Protein AF-A0A2V1E3I1-F1 (afdb_monomer)

Foldseek 3Di:
DLLVVLLVLLLCCVPPDPVCLVPVPVVNLVSLLLQLLLQLLVVQCVVCVPCSCVLQPLSVLSYFAQQQPFDDDPPRDGPRDPDPDDTHRHDDDPVSSVSRVVSLVVDPVSVVSSVVSSVVSVVSSVVSVVVVVVVVVVVVVVVVVVLVVVLVVLVVVLVVLVVVLVVVLVVLVVQLVVLVVLLVVLVVVVVVLVVVLVVVVVVLVVVVVVVVVVLVVQVVVCVVVVPPVSVVVSVVVVVVVVVVSVVVVVVSVVVSVVVVVVSVVSNVVSVVSSVVSVVVSVVSVVVSVVVSVVSVVVSVVSVVVVVVVVVVVVVVVVSVVVVVVVVVVVVVVVVVVVVVVVVVVVVVVVVVVVVVVVVVVVVVVVVVVVVVVVVVVVVVVVVVVVVVPD

Sequence (390 aa):
LAAMKLMTECKLLDDPSGFAATHPEVHLDDIKLEYAVKLAVCEIAGAQPEQPHYALHNCEVFLPSTQACNRRSWWGHTQQSTSNEVPCYPEASEKNLSLCFKTLRSSPQYWTSYSNAKFRAANMCQLSRHAIEREKTIQLHKNLTLVTFRLHSSLQGVETQMRAIQTELKQSAEGFRKSSEEMRSVQMEVGSVRDSIIADITAHNQRFNSHMDAAMTKAVAAVRAGHGDTLAALSDELKRFYDTLQNDGSALAVSMNNQLQEYHEKALLSIQAQHGTMIESYNIMSTNLADANDKIHGLAGIVDGLDEKTRQSLAKLDHLDHRLDGIGTKFKSVEQAFAVLDLVLGFVKICIAIALVLTALFFLIGTSNYLYKITFLLFISVSLSIWCYG

Organism: NCBI:txid97972

Structure (mmCIF, N/CA/C/O backbone):
data_AF-A0A2V1E3I1-F1
#
_entry.id   AF-A0A2V1E3I1-F1
#
loop_
_atom_site.group_PDB
_atom_site.id
_atom_site.type_symbol
_atom_site.label_atom_id
_atom_site.label_alt_id
_atom_site.label_comp_id
_atom_site.label_asym_id
_atom_site.label_entity_id
_atom_site.label_seq_id
_atom_site.pdbx_PDB_ins_code
_atom_site.Cartn_x
_atom_site.Cartn_y
_atom_site.Cartn_z
_atom_site.occupancy
_atom_site.B_iso_or_equiv
_atom_site.auth_seq_id
_atom_site.auth_comp_id
_atom_site.auth_asym_id
_atom_site.auth_atom_id
_atom_site.pdbx_PDB_model_num
ATOM 1 N N . LEU A 1 1 ? -24.825 -18.152 48.666 1.00 71.50 1 LEU A N 1
ATOM 2 C CA . LEU A 1 1 ? -25.862 -18.417 47.636 1.00 71.50 1 LEU A CA 1
ATOM 3 C C . LEU A 1 1 ? -26.353 -17.140 46.970 1.00 71.50 1 LEU A C 1
ATOM 5 O O . LEU A 1 1 ? -26.008 -16.933 45.815 1.00 71.50 1 LEU A O 1
ATOM 9 N N . ALA A 1 2 ? -27.063 -16.259 47.686 1.00 77.38 2 ALA A N 1
ATOM 10 C CA . ALA A 1 2 ? -27.579 -15.007 47.119 1.00 77.38 2 ALA A CA 1
ATOM 11 C C . ALA A 1 2 ? -26.482 -14.145 46.460 1.00 77.38 2 ALA A C 1
ATOM 13 O O . ALA A 1 2 ? -26.680 -13.659 45.355 1.00 77.38 2 ALA A O 1
ATOM 14 N N . ALA A 1 3 ? -25.297 -14.042 47.075 1.00 80.50 3 ALA A N 1
ATOM 15 C CA . ALA A 1 3 ? -24.184 -13.260 46.523 1.00 80.50 3 ALA A CA 1
ATOM 16 C C . ALA A 1 3 ? -23.636 -13.830 45.206 1.00 80.50 3 ALA A C 1
ATOM 18 O O . ALA A 1 3 ? -23.319 -13.072 44.300 1.00 80.50 3 ALA A O 1
ATOM 19 N N . MET A 1 4 ? -23.575 -15.159 45.061 1.00 77.75 4 MET A N 1
ATOM 20 C CA . MET A 1 4 ? -23.139 -15.783 43.805 1.00 77.75 4 MET A CA 1
ATOM 21 C C . MET A 1 4 ? -24.167 -15.576 42.691 1.00 77.75 4 MET A C 1
ATOM 23 O O . MET A 1 4 ? -23.775 -15.227 41.584 1.00 77.75 4 MET A O 1
ATOM 27 N N . LYS A 1 5 ? -25.469 -15.729 42.992 1.00 80.88 5 LYS A N 1
ATOM 28 C CA . LYS A 1 5 ? -26.554 -15.436 42.038 1.00 80.88 5 LYS A CA 1
ATOM 29 C C . LYS A 1 5 ? -26.493 -13.973 41.588 1.00 80.88 5 LYS A C 1
ATOM 31 O O . LYS A 1 5 ? -26.447 -13.720 40.392 1.00 80.88 5 LYS A O 1
ATOM 36 N N . LEU A 1 6 ? -26.372 -13.041 42.539 1.00 82.19 6 LEU A N 1
ATOM 37 C CA . LEU A 1 6 ? -26.236 -11.613 42.258 1.00 82.19 6 LEU A CA 1
ATOM 38 C C . LEU A 1 6 ? -25.030 -11.335 41.354 1.00 82.19 6 LEU A C 1
ATOM 40 O O . LEU A 1 6 ? -25.193 -10.711 40.319 1.00 82.19 6 LEU A O 1
ATOM 44 N N . MET A 1 7 ? -23.832 -11.823 41.692 1.00 80.00 7 MET A N 1
ATOM 45 C CA . MET A 1 7 ? -22.648 -11.597 40.853 1.00 80.00 7 MET A CA 1
ATOM 46 C C . MET A 1 7 ? -22.816 -12.144 39.432 1.00 80.00 7 MET A C 1
ATOM 48 O O . MET A 1 7 ? -22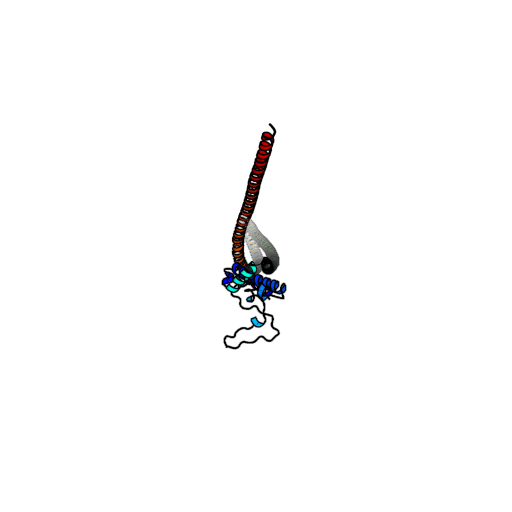.322 -11.524 38.499 1.00 80.00 7 MET A O 1
ATOM 52 N N . THR A 1 8 ? -23.481 -13.286 39.246 1.00 78.50 8 THR A N 1
ATOM 53 C CA . THR A 1 8 ? -23.739 -13.849 37.910 1.00 78.50 8 THR A CA 1
ATOM 54 C C . THR A 1 8 ? -24.777 -13.031 37.142 1.00 78.50 8 THR A C 1
ATOM 56 O O . THR A 1 8 ? -24.585 -12.752 35.964 1.00 78.50 8 THR A O 1
ATOM 59 N N . GLU A 1 9 ? -25.841 -12.575 37.796 1.00 76.25 9 GLU A N 1
ATOM 60 C CA . GLU A 1 9 ? -26.906 -11.803 37.148 1.00 76.25 9 GLU A CA 1
ATOM 61 C C . GLU A 1 9 ? -26.527 -10.327 36.923 1.00 76.25 9 GLU A C 1
ATOM 63 O O . GLU A 1 9 ? -26.911 -9.729 35.923 1.00 76.25 9 GLU A O 1
ATOM 68 N N . CYS A 1 10 ? -25.653 -9.749 37.751 1.00 78.06 10 CYS A N 1
ATOM 69 C CA . CYS A 1 10 ? -25.043 -8.444 37.472 1.00 78.06 10 CYS A CA 1
ATOM 70 C C . CYS A 1 10 ? -24.128 -8.480 36.229 1.00 78.06 10 CYS A C 1
ATOM 72 O O . CYS A 1 10 ? -23.826 -7.425 35.669 1.00 78.06 10 CYS A O 1
ATOM 74 N N . LYS A 1 11 ? -23.673 -9.672 35.802 1.00 71.38 11 LYS A N 1
ATOM 75 C CA . LYS A 1 11 ? -22.889 -9.889 34.570 1.00 71.38 11 LYS A CA 1
ATOM 76 C C . LYS A 1 11 ? -23.761 -10.110 33.328 1.00 71.38 11 LYS A C 1
ATOM 78 O O . LYS A 1 11 ? -23.239 -10.054 32.220 1.00 71.38 11 LYS A O 1
ATOM 83 N N . LEU A 1 12 ? -25.073 -10.322 33.482 1.00 62.62 12 LEU A N 1
ATOM 84 C CA . LEU A 1 12 ? -26.004 -10.736 32.415 1.00 62.62 12 LEU A CA 1
ATOM 85 C C . LEU A 1 12 ? -26.210 -9.683 31.304 1.00 62.62 12 LEU A C 1
ATOM 87 O O . LEU A 1 12 ? -26.957 -9.906 30.359 1.00 62.62 12 LEU A O 1
ATOM 91 N N . LEU A 1 13 ? -25.520 -8.542 31.380 1.00 54.81 13 LEU A N 1
ATOM 92 C CA . LEU A 1 13 ? -25.460 -7.539 30.316 1.00 54.81 13 LEU A CA 1
ATOM 93 C C . LEU A 1 13 ? -24.533 -7.936 29.153 1.00 54.81 13 LEU A C 1
ATOM 95 O O . LEU A 1 13 ? -24.529 -7.222 28.148 1.00 54.81 13 LEU A O 1
ATOM 99 N N . ASP A 1 14 ? -23.773 -9.029 29.291 1.00 51.06 14 ASP A N 1
ATOM 100 C CA . ASP A 1 14 ? -22.932 -9.596 28.228 1.00 51.06 14 ASP A CA 1
ATOM 101 C C . ASP A 1 14 ? -23.695 -10.509 27.256 1.00 51.06 14 ASP A C 1
ATOM 103 O O . ASP A 1 14 ? -23.304 -10.569 26.092 1.00 51.06 14 ASP A O 1
ATOM 107 N N . ASP A 1 15 ? -24.779 -11.162 27.697 1.00 54.31 15 ASP A N 1
ATOM 108 C CA . ASP A 1 15 ? -25.649 -12.002 26.851 1.00 54.31 15 ASP A CA 1
ATOM 109 C C . ASP A 1 15 ? -27.103 -12.020 27.387 1.00 54.31 15 ASP A C 1
ATOM 111 O O . ASP A 1 15 ? -27.527 -12.959 28.071 1.00 54.31 15 ASP A O 1
ATOM 115 N N . PRO A 1 16 ? -27.860 -10.922 27.206 1.00 55.16 16 PRO A N 1
ATOM 116 C CA . PRO A 1 16 ? -29.173 -10.773 27.818 1.00 55.16 16 PRO A CA 1
ATOM 117 C C . PRO A 1 16 ? -30.270 -11.541 27.064 1.00 55.16 16 PRO A C 1
ATOM 119 O O . PRO A 1 16 ? -30.372 -11.487 25.840 1.00 55.16 16 PRO A O 1
ATOM 122 N N . SER A 1 17 ? -31.189 -12.168 27.808 1.00 56.09 17 SER A N 1
ATOM 123 C CA . SER A 1 17 ? -32.483 -12.596 27.259 1.00 56.09 17 SER A CA 1
ATOM 124 C C . SER A 1 17 ? -33.245 -11.388 26.681 1.00 56.09 17 SER A C 1
ATOM 126 O O . SER A 1 17 ? -33.050 -10.258 27.129 1.00 56.09 17 SER A O 1
ATOM 128 N N . GLY A 1 18 ? -34.139 -11.586 25.702 1.00 52.44 18 GLY A N 1
ATOM 129 C CA . GLY A 1 18 ? -34.774 -10.476 24.958 1.00 52.44 18 GLY A CA 1
ATOM 130 C C . GLY A 1 18 ? -35.455 -9.386 25.814 1.00 52.44 18 GLY A C 1
ATOM 131 O O . GLY A 1 18 ? -35.490 -8.220 25.419 1.00 52.44 18 GLY A O 1
ATOM 132 N N . PHE A 1 19 ? -35.933 -9.722 27.020 1.00 51.78 19 PHE A N 1
ATOM 133 C CA . PHE A 1 19 ? -36.469 -8.751 27.986 1.00 51.78 19 PHE A CA 1
ATOM 134 C C . PHE A 1 19 ? -35.366 -7.992 28.751 1.00 51.78 19 PHE A C 1
ATOM 136 O O . PHE A 1 19 ? -35.430 -6.772 28.892 1.00 51.78 19 PHE A O 1
ATOM 143 N N . ALA A 1 20 ? -34.307 -8.683 29.184 1.00 53.56 20 ALA A N 1
ATOM 144 C CA . ALA A 1 20 ? -33.144 -8.062 29.824 1.00 53.56 20 ALA A CA 1
ATOM 145 C C . ALA A 1 20 ? -32.336 -7.179 28.850 1.00 53.56 20 ALA A C 1
ATOM 147 O O . ALA A 1 20 ? -31.649 -6.251 29.277 1.00 53.56 20 ALA A O 1
ATOM 148 N N . ALA A 1 21 ? -32.444 -7.435 27.542 1.00 58.44 21 ALA A N 1
ATOM 149 C CA . ALA A 1 21 ? -31.824 -6.628 26.495 1.00 58.44 21 ALA A CA 1
ATOM 150 C C . ALA A 1 21 ? -32.514 -5.263 26.341 1.00 58.44 21 ALA A C 1
ATOM 152 O O . ALA A 1 21 ? -31.846 -4.254 26.126 1.00 58.44 21 ALA A O 1
ATOM 153 N N . THR A 1 22 ? -33.843 -5.228 26.497 1.00 55.12 22 THR A N 1
ATOM 154 C CA . THR A 1 22 ? -34.668 -4.019 26.335 1.00 55.12 22 THR A CA 1
ATOM 155 C C . THR A 1 22 ? -34.801 -3.202 27.622 1.00 55.12 22 THR A C 1
ATOM 157 O O . THR A 1 22 ? -34.869 -1.978 27.548 1.00 55.12 22 THR A O 1
ATOM 160 N N . HIS A 1 23 ? -34.783 -3.839 28.802 1.00 57.47 23 HIS A N 1
ATOM 161 C CA . HIS A 1 23 ? -34.932 -3.160 30.102 1.00 57.47 23 HIS A CA 1
ATOM 162 C C . HIS A 1 23 ? -33.914 -3.641 31.156 1.00 57.47 23 HIS A C 1
ATOM 164 O O . HIS A 1 23 ? -34.299 -4.126 32.225 1.00 57.47 23 HIS A O 1
ATOM 170 N N . PRO A 1 24 ? -32.601 -3.493 30.896 1.00 64.19 24 PRO A N 1
ATOM 171 C CA . PRO A 1 24 ? -31.549 -4.036 31.756 1.00 64.19 24 PRO A CA 1
ATOM 172 C C . PRO A 1 24 ? -31.583 -3.488 33.189 1.00 64.19 24 PRO A C 1
ATOM 174 O O . PRO A 1 24 ? -31.339 -4.229 34.136 1.00 64.19 24 PRO A O 1
ATOM 177 N N . GLU A 1 25 ? -31.913 -2.206 33.359 1.00 65.75 25 GLU A N 1
ATOM 178 C CA . GLU A 1 25 ? -31.914 -1.533 34.665 1.00 65.75 25 GLU A CA 1
ATOM 179 C C . GLU A 1 25 ? -33.064 -2.007 35.568 1.00 65.75 25 GLU A C 1
ATOM 181 O O . GLU A 1 25 ? -32.849 -2.246 36.752 1.00 65.75 25 GLU A O 1
ATOM 186 N N . VAL A 1 26 ? -34.262 -2.223 35.006 1.00 69.50 26 VAL A N 1
ATOM 187 C CA . VAL A 1 26 ? -35.434 -2.708 35.762 1.00 69.50 26 VAL A CA 1
ATOM 188 C C . VAL A 1 26 ? -35.179 -4.124 36.271 1.00 69.50 26 VAL A C 1
ATOM 190 O O . VAL A 1 26 ? -35.357 -4.405 37.451 1.00 69.50 26 VAL A O 1
ATOM 193 N N . HIS A 1 27 ? -34.651 -4.989 35.402 1.00 75.12 27 HIS A N 1
ATOM 194 C CA . HIS A 1 27 ? -34.292 -6.349 35.783 1.00 75.12 27 HIS A CA 1
ATOM 195 C C . HIS A 1 27 ? -33.194 -6.375 36.860 1.00 75.12 27 HIS A C 1
ATOM 197 O O . HIS A 1 27 ? -33.294 -7.111 37.840 1.00 75.12 27 HIS A O 1
ATOM 203 N N . LEU A 1 28 ? -32.163 -5.533 36.722 1.00 75.88 28 LEU A N 1
ATOM 204 C CA . LEU A 1 28 ? -31.102 -5.399 37.723 1.00 75.88 28 LEU A CA 1
ATOM 205 C C . LEU A 1 28 ? -31.626 -4.887 39.067 1.00 75.88 28 LEU A C 1
ATOM 207 O O . LEU A 1 28 ? -31.118 -5.302 40.108 1.00 75.88 28 LEU A O 1
ATOM 211 N N . ASP A 1 29 ? -32.603 -3.986 39.071 1.00 81.81 29 ASP A N 1
ATOM 212 C CA . ASP A 1 29 ? -33.195 -3.469 40.302 1.00 81.81 29 ASP A CA 1
ATOM 213 C C . ASP A 1 29 ? -34.034 -4.524 41.027 1.00 81.81 29 ASP A C 1
ATOM 215 O O . ASP A 1 29 ? -33.909 -4.636 42.249 1.00 81.81 29 ASP A O 1
ATOM 219 N N . ASP A 1 30 ? -34.771 -5.364 40.298 1.00 82.75 30 ASP A N 1
ATOM 220 C CA . ASP A 1 30 ? -35.495 -6.508 40.866 1.00 82.75 30 ASP A CA 1
ATOM 221 C C . ASP A 1 30 ? -34.535 -7.534 41.482 1.00 82.75 30 ASP A C 1
ATOM 223 O O . ASP A 1 30 ? -34.742 -8.005 42.603 1.00 82.75 30 ASP A O 1
ATOM 227 N N . ILE A 1 31 ? -33.421 -7.822 40.802 1.00 82.88 31 ILE A N 1
ATOM 228 C CA . ILE A 1 31 ? -32.385 -8.736 41.301 1.00 82.88 31 ILE A CA 1
ATOM 229 C C . ILE A 1 31 ? -31.715 -8.174 42.563 1.00 82.88 31 ILE A C 1
ATOM 231 O O . ILE A 1 31 ? -31.535 -8.890 43.555 1.00 82.88 31 ILE A O 1
ATOM 235 N N . LYS A 1 32 ? -31.354 -6.881 42.563 1.00 87.31 32 LYS A N 1
ATOM 236 C CA . LYS A 1 32 ? -30.795 -6.201 43.746 1.00 87.31 32 LYS A CA 1
ATOM 237 C C . LYS A 1 32 ? -31.792 -6.219 44.903 1.00 87.31 32 LYS A C 1
ATOM 239 O O . LYS A 1 32 ? -31.376 -6.395 46.048 1.00 87.31 32 LYS A O 1
ATOM 244 N N . LEU A 1 33 ? -33.080 -6.031 44.615 1.00 87.88 33 LEU A N 1
ATOM 245 C CA . LEU A 1 33 ? -34.165 -6.041 45.592 1.00 87.88 33 LEU A CA 1
ATOM 246 C C . LEU A 1 33 ? -34.332 -7.432 46.217 1.00 87.88 33 LEU A C 1
ATOM 248 O O . LEU A 1 33 ? -34.310 -7.552 47.442 1.00 87.88 33 LEU A O 1
ATOM 252 N N . GLU A 1 34 ? -34.416 -8.483 45.399 1.00 87.31 34 GLU A N 1
ATOM 253 C CA . GLU A 1 34 ? -34.500 -9.877 45.852 1.00 87.31 34 GLU A CA 1
ATOM 254 C C . GLU A 1 34 ? -33.277 -10.263 46.697 1.00 87.31 34 GLU A C 1
ATOM 256 O O . GLU A 1 34 ? -33.416 -10.850 47.774 1.00 87.31 34 GLU A O 1
ATOM 261 N N . TYR A 1 35 ? -32.071 -9.893 46.251 1.00 89.81 35 TYR A N 1
ATOM 262 C CA . TYR A 1 35 ? -30.841 -10.105 47.012 1.00 89.81 35 TYR A CA 1
ATOM 263 C C . TYR A 1 35 ? -30.864 -9.374 48.357 1.00 89.81 35 TYR A C 1
ATOM 265 O O . TYR A 1 35 ? -30.529 -9.968 49.384 1.00 89.81 35 TYR A O 1
ATOM 273 N N . ALA A 1 36 ? -31.258 -8.098 48.359 1.00 92.38 36 ALA A N 1
ATOM 274 C CA . ALA A 1 36 ? -31.286 -7.279 49.562 1.00 92.38 36 ALA A CA 1
ATOM 275 C C . ALA A 1 36 ? -32.253 -7.849 50.602 1.00 92.38 36 ALA A C 1
ATOM 277 O O . ALA A 1 36 ? -31.904 -7.931 51.777 1.00 92.38 36 ALA A O 1
ATOM 278 N N . VAL A 1 37 ? -33.430 -8.307 50.162 1.00 92.06 37 VAL A N 1
ATOM 279 C CA . VAL A 1 37 ? -34.404 -8.989 51.021 1.00 92.06 37 VAL A CA 1
ATOM 280 C C . VAL A 1 37 ? -33.814 -10.283 51.580 1.00 92.06 37 VAL A C 1
ATOM 282 O O . VAL A 1 37 ? -33.804 -10.461 52.793 1.00 92.06 37 VAL A 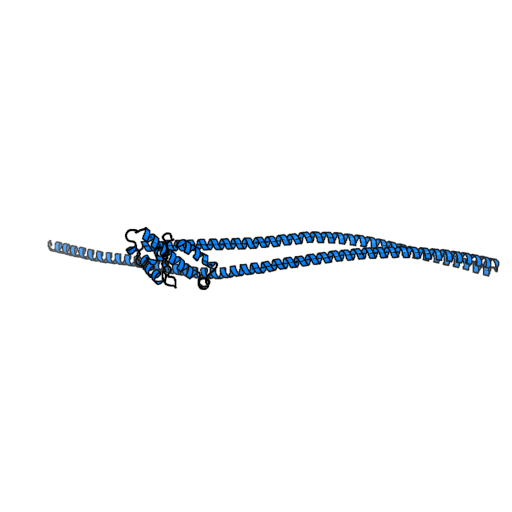O 1
ATOM 285 N N . LYS A 1 38 ? -33.256 -11.158 50.736 1.00 91.31 38 LYS A N 1
ATOM 286 C CA . LYS A 1 38 ? -32.650 -12.428 51.181 1.00 91.31 38 LYS A CA 1
ATOM 287 C C . LYS A 1 38 ? -31.536 -12.222 52.203 1.00 91.31 38 LYS A C 1
ATOM 289 O O . LYS A 1 38 ? -31.472 -12.944 53.192 1.00 91.31 38 LYS A O 1
ATOM 294 N N . LEU A 1 39 ? -30.657 -11.248 51.975 1.00 91.75 39 LEU A N 1
ATOM 295 C CA . LEU A 1 39 ? -29.558 -10.966 52.893 1.00 91.75 39 LEU A CA 1
ATOM 296 C C . LEU A 1 39 ? -30.067 -10.372 54.210 1.00 91.75 39 LEU A C 1
ATOM 298 O O . LEU A 1 39 ? -29.648 -10.832 55.267 1.00 91.75 39 LEU A O 1
ATOM 302 N N . ALA A 1 40 ? -30.997 -9.417 54.155 1.00 92.19 40 ALA A N 1
ATOM 303 C CA . ALA A 1 40 ? -31.548 -8.794 55.354 1.00 92.19 40 ALA A CA 1
ATOM 304 C C . ALA A 1 40 ? -32.306 -9.793 56.230 1.00 92.19 40 ALA A C 1
ATOM 306 O O . ALA A 1 40 ? -32.123 -9.837 57.441 1.00 92.19 40 ALA A O 1
ATOM 307 N N . VAL A 1 41 ? -33.113 -10.654 55.609 1.00 90.69 41 VAL A N 1
ATOM 308 C CA . VAL A 1 41 ? -33.852 -11.715 56.299 1.00 90.69 41 VAL A CA 1
ATOM 309 C C . VAL A 1 41 ? -32.889 -12.699 56.978 1.00 90.69 41 VAL A C 1
ATOM 311 O O . VAL A 1 41 ? -33.113 -13.067 58.129 1.00 90.69 41 VAL A O 1
ATOM 314 N N . CYS A 1 42 ? -31.779 -13.066 56.327 1.00 89.38 42 CYS A N 1
ATOM 315 C CA . CYS A 1 42 ? -30.729 -13.876 56.952 1.00 89.38 42 CYS A CA 1
ATOM 316 C C . CYS A 1 42 ? -30.021 -13.156 58.116 1.00 89.38 42 CYS A C 1
ATOM 318 O O . CYS A 1 42 ? -29.777 -13.777 59.148 1.00 89.38 42 CYS A O 1
ATOM 320 N N . GLU A 1 43 ? -29.684 -11.870 57.969 1.00 89.50 43 GLU A N 1
ATOM 321 C CA . GLU A 1 43 ? -29.052 -11.072 59.032 1.00 89.50 43 GLU A CA 1
ATOM 322 C C . GLU A 1 43 ? -29.969 -10.960 60.263 1.00 89.50 43 GLU A C 1
ATOM 324 O O . GLU A 1 43 ? -29.516 -11.151 61.391 1.00 89.50 43 GLU A O 1
ATOM 329 N N . ILE A 1 44 ? -31.269 -10.731 60.052 1.00 88.81 44 ILE A N 1
ATOM 330 C CA . ILE A 1 44 ? -32.282 -10.658 61.115 1.00 88.81 44 ILE A CA 1
ATOM 331 C C . ILE A 1 44 ? -32.457 -12.018 61.803 1.00 88.81 44 ILE A C 1
ATOM 333 O O . ILE A 1 44 ? -32.449 -12.079 63.032 1.00 88.81 44 ILE A O 1
ATOM 337 N N . ALA A 1 45 ? -32.565 -13.108 61.034 1.00 87.31 45 ALA A N 1
ATOM 338 C CA . ALA A 1 45 ? -32.684 -14.460 61.585 1.00 87.31 45 ALA A CA 1
ATOM 339 C C . ALA A 1 45 ? -31.467 -14.842 62.442 1.00 87.31 45 ALA A C 1
ATOM 341 O O . ALA A 1 45 ? -31.622 -15.444 63.501 1.00 87.31 45 ALA A O 1
ATOM 342 N N . GLY A 1 46 ? -30.259 -14.464 62.008 1.00 85.00 46 GLY A N 1
ATOM 343 C CA . GLY A 1 46 ? -29.029 -14.701 62.766 1.00 85.00 46 GLY A CA 1
ATOM 344 C C . GLY A 1 46 ? -28.915 -13.851 64.035 1.00 85.00 46 GLY A C 1
ATOM 345 O O . GLY A 1 46 ? -28.322 -14.298 65.014 1.00 85.00 46 GLY A O 1
ATOM 346 N N . ALA A 1 47 ? -29.492 -12.646 64.042 1.00 84.62 47 ALA A N 1
ATOM 347 C CA . ALA A 1 47 ? -29.476 -11.748 65.197 1.00 84.62 47 ALA A CA 1
ATOM 348 C C . ALA A 1 47 ? -30.507 -12.116 66.283 1.00 84.62 47 ALA A C 1
ATOM 350 O O . ALA A 1 47 ? -30.342 -11.705 67.431 1.00 84.62 47 ALA A O 1
ATOM 351 N N . GLN A 1 48 ? -31.563 -12.867 65.945 1.00 77.31 48 GLN A N 1
ATOM 352 C CA . GLN A 1 48 ? -32.631 -13.271 66.873 1.00 77.31 48 GLN A CA 1
ATOM 353 C C . GLN A 1 48 ? -32.916 -14.784 66.797 1.00 77.31 48 GLN A C 1
ATOM 355 O O . GLN A 1 48 ? -33.964 -15.197 66.293 1.00 77.31 48 GLN A O 1
ATOM 360 N N . PRO A 1 49 ? -32.010 -15.632 67.319 1.00 64.94 49 PRO A N 1
ATOM 361 C CA . PRO A 1 49 ? -32.115 -17.084 67.180 1.00 64.94 49 PRO A CA 1
ATOM 362 C C . PRO A 1 49 ? -33.289 -17.703 67.957 1.00 64.94 49 PRO A C 1
ATOM 364 O O . PRO A 1 49 ? -33.744 -18.786 67.600 1.00 64.94 49 PRO A O 1
ATOM 367 N N . GLU A 1 50 ? -33.804 -17.033 68.993 1.00 63.16 50 GLU A N 1
ATOM 368 C CA . GLU A 1 50 ? -34.843 -17.594 69.870 1.00 63.16 50 GLU A CA 1
ATOM 369 C C . GLU A 1 50 ? -36.279 -17.430 69.332 1.00 63.16 50 GLU A C 1
ATOM 371 O O . GLU A 1 50 ? -37.157 -18.199 69.719 1.00 63.16 50 GLU A O 1
ATOM 376 N N . GLN A 1 51 ? -36.546 -16.471 68.427 1.00 64.19 51 GLN A N 1
ATOM 377 C CA . GLN A 1 51 ? -37.890 -16.229 67.855 1.00 64.19 51 GLN A CA 1
ATOM 378 C C . GLN A 1 51 ? -37.887 -15.746 66.382 1.00 64.19 51 GLN A C 1
ATOM 380 O O . GLN A 1 51 ? -38.548 -14.756 66.046 1.00 64.19 51 GLN A O 1
ATOM 385 N N . PRO A 1 52 ? -37.211 -16.445 65.450 1.00 61.47 52 PRO A N 1
ATOM 386 C CA . PRO A 1 52 ? -37.111 -16.006 64.054 1.00 61.47 52 PRO A CA 1
ATOM 387 C C . PRO A 1 52 ? -38.475 -15.903 63.347 1.00 61.47 52 PRO A C 1
ATOM 389 O O . PRO A 1 52 ? -38.678 -15.009 62.527 1.00 61.47 52 PRO A O 1
ATOM 392 N N . HIS A 1 53 ? -39.445 -16.752 63.704 1.00 64.81 53 HIS A N 1
ATOM 393 C CA . HIS A 1 53 ? -40.778 -16.775 63.082 1.00 64.81 53 HIS A CA 1
ATOM 394 C C . HIS A 1 53 ? -41.643 -15.546 63.399 1.00 64.81 53 HIS A C 1
ATOM 396 O O . HIS A 1 53 ? -42.459 -15.142 62.572 1.00 64.81 53 HIS A O 1
ATOM 402 N N . TYR A 1 54 ? -41.464 -14.925 64.571 1.00 67.81 54 TYR A N 1
ATOM 403 C CA . TYR A 1 54 ? -42.222 -13.723 64.933 1.00 67.81 54 TYR A CA 1
ATOM 404 C C . TYR A 1 54 ? -41.628 -12.474 64.267 1.00 67.81 54 TYR A C 1
ATOM 406 O O . TYR A 1 54 ? -42.358 -11.623 63.760 1.00 67.81 54 TYR A O 1
ATOM 414 N N . ALA A 1 55 ? -40.295 -12.399 64.199 1.00 70.38 55 ALA A N 1
ATOM 415 C CA . ALA A 1 55 ? -39.574 -11.292 63.576 1.00 70.38 55 ALA A CA 1
ATOM 416 C C . ALA A 1 55 ? -39.700 -11.262 62.041 1.00 70.38 55 ALA A C 1
ATOM 418 O O . ALA A 1 55 ? -39.710 -10.184 61.447 1.00 70.38 55 ALA A O 1
ATOM 419 N N . LEU A 1 56 ? -39.816 -12.431 61.398 1.00 81.06 56 LEU A N 1
ATOM 420 C CA . LEU A 1 56 ? -39.791 -12.596 59.937 1.00 81.06 56 LEU A CA 1
ATOM 421 C C . LEU A 1 56 ? -41.120 -13.083 59.351 1.00 81.06 56 LEU A C 1
ATOM 423 O O . LEU A 1 56 ? -41.146 -13.712 58.289 1.00 81.06 56 LEU A O 1
ATOM 427 N N . HIS A 1 57 ? -42.239 -12.762 60.001 1.00 80.56 57 HIS A N 1
ATOM 428 C CA . HIS A 1 57 ? -43.560 -13.083 59.472 1.00 80.56 57 HIS A CA 1
ATOM 429 C C . HIS A 1 57 ? -43.726 -12.513 58.046 1.00 80.56 57 HIS A C 1
ATOM 431 O O . HIS A 1 57 ? -43.506 -11.322 57.809 1.00 80.56 57 HIS A O 1
ATOM 437 N N . ASN A 1 58 ? -44.105 -13.369 57.090 1.00 86.38 58 ASN A N 1
ATOM 438 C CA . ASN A 1 58 ? -44.164 -13.118 55.635 1.00 86.38 58 ASN A CA 1
ATOM 439 C C . ASN A 1 58 ? -42.826 -13.079 54.865 1.00 86.38 58 ASN A C 1
ATOM 441 O O . ASN A 1 58 ? -42.842 -12.860 53.655 1.00 86.38 58 ASN A O 1
ATOM 445 N N . CYS A 1 59 ? -41.684 -13.322 55.514 1.00 88.12 59 CYS A N 1
ATOM 446 C CA . CYS A 1 59 ? -40.357 -13.343 54.883 1.00 88.12 59 CYS A CA 1
ATOM 447 C C . CYS A 1 59 ? -39.718 -14.740 54.798 1.00 88.12 59 CYS A C 1
ATOM 449 O O . CYS A 1 59 ? -38.626 -14.878 54.253 1.00 88.12 59 CYS A O 1
ATOM 451 N N . GLU A 1 60 ? -40.387 -15.780 55.298 1.00 86.38 60 GLU A N 1
ATOM 452 C CA . GLU A 1 60 ? -39.833 -17.139 55.432 1.00 86.38 60 GLU A CA 1
ATOM 453 C C . GLU A 1 60 ? -39.385 -17.749 54.094 1.00 86.38 60 GLU A C 1
ATOM 455 O O . GLU A 1 60 ? -38.387 -18.462 54.035 1.00 86.38 60 GLU A O 1
ATOM 460 N N . VAL A 1 61 ? -40.059 -17.397 52.993 1.00 86.88 61 VAL A N 1
ATOM 461 C CA . VAL A 1 61 ? -39.703 -17.839 51.632 1.00 86.88 61 VAL A CA 1
ATOM 462 C C . VAL A 1 61 ? -38.322 -17.339 51.177 1.00 86.88 61 VAL A C 1
ATOM 464 O O . VAL A 1 61 ? -37.746 -17.864 50.229 1.00 86.88 61 VAL A O 1
ATOM 467 N N . PHE A 1 62 ? -37.780 -16.313 51.839 1.00 88.88 62 PHE A N 1
ATOM 468 C CA . PHE A 1 62 ? -36.467 -15.740 51.548 1.00 88.88 62 PHE A CA 1
ATOM 469 C C . PHE A 1 62 ? -35.361 -16.293 52.449 1.00 88.88 62 PHE A C 1
ATOM 471 O O . PHE A 1 62 ? -34.227 -15.827 52.349 1.00 88.88 62 PHE A O 1
ATOM 478 N N . LEU A 1 63 ? -35.656 -17.291 53.287 1.00 88.12 63 LEU A N 1
ATOM 479 C CA . LEU A 1 63 ? -34.649 -18.048 54.022 1.00 88.12 63 LEU A CA 1
ATOM 480 C C . LEU A 1 63 ? -34.227 -19.295 53.230 1.00 88.12 63 LEU A C 1
ATOM 482 O O . LEU A 1 63 ? -35.068 -19.973 52.636 1.00 88.12 63 LEU A O 1
ATOM 486 N N . PRO A 1 64 ? -32.924 -19.616 53.200 1.00 86.62 64 PRO A N 1
ATOM 487 C CA . PRO A 1 64 ? -32.449 -20.835 52.565 1.00 86.62 64 PRO A CA 1
ATOM 488 C C . PRO A 1 64 ? -32.857 -22.063 53.397 1.00 86.62 64 PRO A C 1
ATOM 490 O O . PRO A 1 64 ? -32.692 -22.076 54.615 1.00 86.62 64 PRO A O 1
ATOM 493 N N . SER A 1 65 ? -33.361 -23.109 52.740 1.00 83.19 65 SER A N 1
ATOM 494 C CA . SER A 1 65 ? -33.778 -24.365 53.377 1.00 83.19 65 SER A CA 1
ATOM 495 C C . SER A 1 65 ? -33.394 -25.569 52.516 1.00 83.19 65 SER A C 1
ATOM 497 O O . SER A 1 65 ? -33.445 -25.516 51.287 1.00 83.19 65 SER A O 1
ATOM 499 N N . THR A 1 66 ? -33.027 -26.682 53.149 1.00 79.62 66 THR A N 1
ATOM 500 C CA . THR A 1 66 ? -32.733 -27.949 52.455 1.00 79.62 66 THR A CA 1
ATOM 501 C C . THR A 1 66 ? -33.993 -28.582 51.861 1.00 79.62 66 THR A C 1
ATOM 503 O O . THR A 1 66 ? -33.936 -29.222 50.817 1.00 79.62 66 THR A O 1
ATOM 506 N N . GLN A 1 67 ? -35.164 -28.338 52.460 1.00 74.00 67 GLN A N 1
ATOM 507 C CA . GLN A 1 67 ? -36.451 -28.833 51.953 1.00 74.00 67 GLN A CA 1
ATOM 508 C C . GLN A 1 67 ? -36.900 -28.112 50.67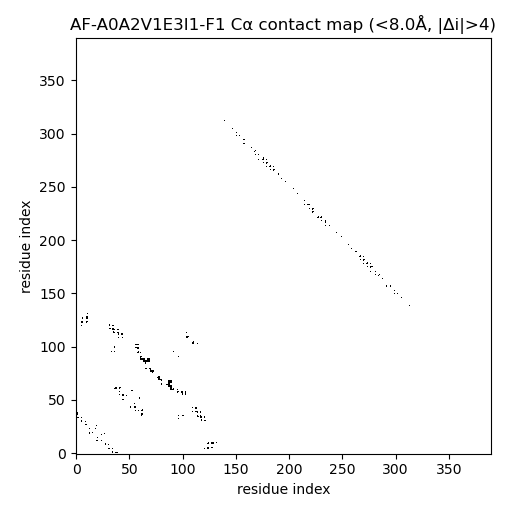4 1.00 74.00 67 GLN A C 1
ATOM 510 O O . GLN A 1 67 ? -37.697 -28.648 49.903 1.00 74.00 67 GLN A O 1
ATOM 515 N N . ALA A 1 68 ? -36.369 -26.911 50.431 1.00 75.00 68 ALA A N 1
ATOM 516 C CA . ALA A 1 68 ? -36.686 -26.095 49.266 1.00 75.00 68 ALA A CA 1
ATOM 517 C C . ALA A 1 68 ? -36.021 -26.589 47.970 1.00 75.00 68 ALA A C 1
ATOM 519 O O . ALA A 1 68 ? -36.362 -26.107 46.894 1.00 75.00 68 ALA A O 1
ATOM 520 N N . CYS A 1 69 ? -35.087 -27.542 48.051 1.00 72.81 69 CYS A N 1
ATOM 521 C CA . CYS A 1 69 ? -34.407 -28.102 46.881 1.00 72.81 69 CYS A CA 1
ATOM 522 C C . CYS A 1 69 ? -35.244 -29.158 46.125 1.00 72.81 69 CYS A C 1
ATOM 524 O O . CYS A 1 69 ? -34.855 -29.586 45.039 1.00 72.81 69 CYS A O 1
ATOM 526 N N . ASN A 1 70 ? -36.406 -29.573 46.650 1.00 66.44 70 ASN A N 1
ATOM 527 C CA . ASN A 1 70 ? -37.243 -30.602 46.023 1.00 66.44 70 ASN A CA 1
ATOM 528 C C . ASN A 1 70 ? -37.955 -30.074 44.762 1.00 66.44 70 ASN A C 1
ATOM 530 O O . ASN A 1 70 ? -39.010 -29.442 44.841 1.00 66.44 70 ASN A O 1
ATOM 534 N N . ARG A 1 71 ? -37.426 -30.392 43.574 1.00 56.22 71 ARG A N 1
ATOM 535 C CA . ARG A 1 71 ? -38.136 -30.199 42.298 1.00 56.22 71 ARG A CA 1
ATOM 536 C C . ARG A 1 71 ? -39.189 -31.294 42.105 1.00 56.22 71 ARG A C 1
ATOM 538 O O . ARG A 1 71 ? -38.865 -32.479 42.089 1.00 56.22 71 ARG A O 1
ATOM 545 N N . ARG A 1 72 ? -40.453 -30.911 41.888 1.00 51.91 72 ARG A N 1
ATOM 546 C CA . ARG A 1 72 ? -41.475 -31.840 41.375 1.00 51.91 72 ARG A CA 1
ATOM 547 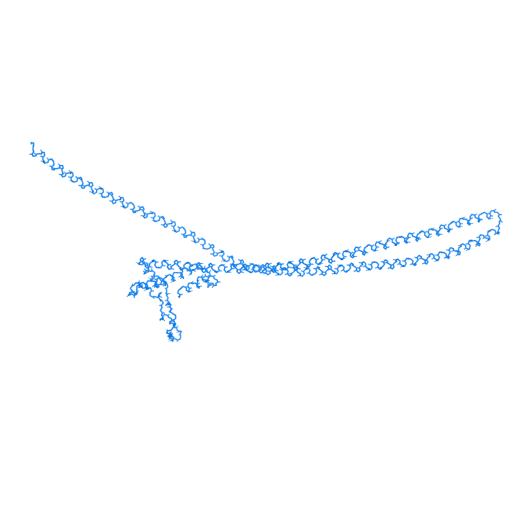C C . ARG A 1 72 ? -41.163 -32.165 39.915 1.00 51.91 72 ARG A C 1
ATOM 549 O O . ARG A 1 72 ? -41.220 -31.286 39.061 1.00 51.91 72 ARG A O 1
ATOM 556 N N . SER A 1 73 ? -40.844 -33.428 39.640 1.00 46.91 73 SER A N 1
ATOM 557 C CA . SER A 1 73 ? -40.829 -33.957 38.277 1.00 46.91 73 SER A CA 1
ATOM 558 C C . SER A 1 73 ? -42.258 -33.988 37.729 1.00 46.91 73 SER A C 1
ATOM 560 O O . SER A 1 73 ? -43.191 -34.338 38.453 1.00 46.91 73 SER A O 1
ATOM 562 N N . TRP A 1 74 ? -42.421 -33.658 36.444 1.00 48.72 74 TRP A N 1
ATOM 563 C CA . TRP A 1 74 ? -43.686 -33.776 35.700 1.00 48.72 74 TRP A CA 1
ATOM 564 C C . TRP A 1 74 ? -44.310 -35.174 35.869 1.00 48.72 74 TRP A C 1
ATOM 566 O O . TRP A 1 74 ? -45.528 -35.322 35.919 1.00 48.72 74 TRP A O 1
ATOM 576 N N . TRP A 1 75 ? -43.479 -36.201 36.043 1.00 46.34 75 TRP A N 1
ATOM 577 C CA . TRP A 1 75 ? -43.894 -37.586 36.241 1.00 46.34 75 TRP A CA 1
ATOM 578 C C . TRP A 1 75 ? -43.909 -37.968 37.723 1.00 46.34 75 TRP A C 1
ATOM 580 O O . TRP A 1 75 ? -43.135 -38.822 38.128 1.00 46.34 75 TRP A O 1
ATOM 590 N N . GLY A 1 76 ? -44.731 -37.305 38.542 1.00 46.31 76 GLY A N 1
ATOM 591 C CA . GLY A 1 76 ? -45.240 -37.794 39.841 1.00 46.31 76 GLY A CA 1
ATOM 592 C C . GLY A 1 76 ? -44.260 -38.236 40.948 1.00 46.31 76 GLY A C 1
ATOM 593 O O . GLY A 1 76 ? -44.710 -38.537 42.050 1.00 46.31 76 GLY A O 1
ATOM 594 N N . HIS A 1 77 ? -42.950 -38.269 40.715 1.00 45.78 77 HIS A N 1
ATOM 595 C CA . HIS A 1 77 ? -41.955 -38.741 41.667 1.00 45.78 77 HIS A CA 1
ATOM 596 C C . HIS A 1 77 ? -41.234 -37.548 42.288 1.00 45.78 77 HIS A C 1
ATOM 598 O O . HIS A 1 77 ? -40.511 -36.805 41.620 1.00 45.78 77 HIS A O 1
ATOM 604 N N . THR A 1 78 ? -41.447 -37.358 43.588 1.00 48.84 78 THR A N 1
ATOM 605 C CA . THR A 1 78 ? -40.686 -36.413 44.405 1.00 48.84 78 THR A CA 1
ATOM 606 C C . THR A 1 78 ? -39.306 -37.019 44.640 1.00 48.84 78 THR A C 1
ATOM 608 O O . THR A 1 78 ? -39.165 -37.963 45.415 1.00 48.84 78 THR A O 1
ATOM 611 N N . GLN A 1 79 ? -38.289 -36.524 43.938 1.00 50.66 79 GLN A N 1
ATOM 612 C CA . GLN A 1 79 ? -36.913 -36.956 44.160 1.00 50.66 79 GLN A CA 1
ATOM 613 C C . GLN A 1 79 ? -36.410 -36.267 45.429 1.00 50.66 79 GLN A C 1
ATOM 615 O O . GLN A 1 79 ? -36.149 -35.067 45.431 1.00 50.66 79 GLN A O 1
ATOM 620 N N . GLN A 1 80 ? -36.383 -37.008 46.533 1.00 47.72 80 GLN A N 1
ATOM 621 C CA . GLN A 1 80 ? -36.003 -36.473 47.833 1.00 47.72 80 GLN A CA 1
ATOM 622 C C . GLN A 1 80 ? -34.479 -36.314 47.895 1.00 47.72 80 GLN A C 1
ATOM 624 O O . GLN A 1 80 ? -33.746 -37.296 47.783 1.00 47.72 80 GLN A O 1
ATOM 629 N N . SER A 1 81 ? -34.038 -35.062 48.039 1.00 49.84 81 SER A N 1
ATOM 630 C CA . SER A 1 81 ? -32.637 -34.649 48.186 1.00 49.84 81 SER A CA 1
ATOM 631 C C . SER A 1 81 ? -31.883 -35.444 49.278 1.00 49.84 81 SER A C 1
ATOM 633 O O . SER A 1 81 ? -32.238 -35.306 50.449 1.00 49.84 81 SER A O 1
ATOM 635 N N . THR 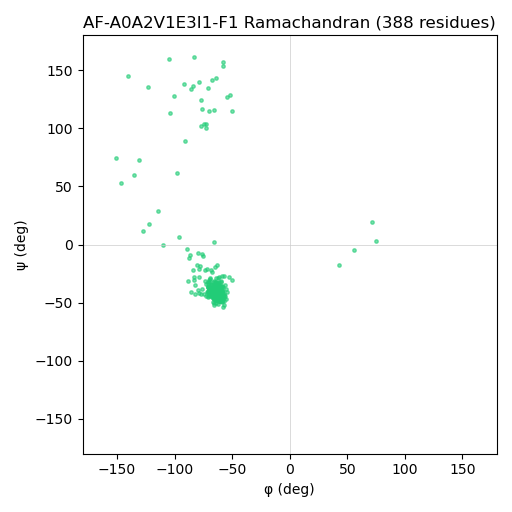A 1 82 ? -30.864 -36.257 48.985 1.00 45.56 82 THR A N 1
ATOM 636 C CA . THR A 1 82 ? -30.005 -36.915 49.982 1.00 45.56 82 THR A CA 1
ATOM 637 C C . THR A 1 82 ? -29.045 -35.923 50.659 1.00 45.56 82 THR A C 1
ATOM 639 O O . THR A 1 82 ? -28.027 -35.559 50.083 1.00 45.56 82 THR A O 1
ATOM 642 N N . SER A 1 83 ? -29.365 -35.543 51.904 1.00 50.09 83 SER A N 1
ATOM 643 C CA . SER A 1 83 ? -28.537 -35.193 53.090 1.00 50.09 83 SER A CA 1
ATOM 644 C C . SER A 1 83 ? -27.269 -34.305 53.018 1.00 50.09 83 SER A C 1
ATOM 646 O O . SER A 1 83 ? -26.883 -33.806 54.071 1.00 50.09 83 SER A O 1
ATOM 648 N N . ASN A 1 84 ? -26.618 -34.066 51.878 1.00 52.84 84 ASN A N 1
ATOM 649 C CA . ASN A 1 84 ? -25.387 -33.256 51.772 1.00 52.84 84 ASN A CA 1
ATOM 650 C C . ASN A 1 84 ? -25.533 -32.057 50.816 1.00 52.84 84 ASN A C 1
ATOM 652 O O . ASN A 1 84 ? -24.543 -31.488 50.354 1.00 52.84 84 ASN A O 1
ATOM 656 N N . GLU A 1 85 ? -26.767 -31.674 50.493 1.00 58.81 85 GLU A N 1
ATOM 657 C CA . GLU A 1 85 ? -27.036 -30.624 49.516 1.00 58.81 85 GLU A CA 1
ATOM 658 C C . GLU A 1 85 ? -26.975 -29.213 50.104 1.00 58.81 85 GLU A C 1
ATOM 660 O O . GLU A 1 85 ? -27.508 -28.911 51.172 1.00 58.81 85 GLU A O 1
ATOM 665 N N . VAL A 1 86 ? -26.334 -28.332 49.337 1.00 70.44 86 VAL A N 1
ATOM 666 C CA . VAL A 1 86 ? -26.332 -26.882 49.530 1.00 70.44 86 VAL A CA 1
ATOM 667 C C . VAL A 1 86 ? -27.785 -26.387 49.639 1.00 70.44 86 VAL A C 1
ATOM 669 O O . VAL A 1 86 ? -28.582 -26.696 48.755 1.00 70.44 86 VAL A O 1
ATOM 672 N N . PRO A 1 87 ? -28.156 -25.612 50.678 1.00 79.88 87 PRO A N 1
ATOM 673 C CA . PRO A 1 87 ? -29.545 -25.209 50.886 1.00 79.88 87 PRO A CA 1
ATOM 674 C C . PRO A 1 87 ? -30.050 -24.325 49.735 1.00 79.88 87 PRO A C 1
ATOM 676 O O . PRO A 1 87 ? -29.312 -23.492 49.214 1.00 79.88 87 PRO A O 1
ATOM 679 N N . CYS A 1 88 ? -31.313 -24.478 49.338 1.00 82.44 88 CYS A N 1
ATOM 680 C CA . CYS A 1 88 ? -31.910 -23.732 48.227 1.00 82.44 88 CYS A CA 1
ATOM 681 C C . CYS A 1 88 ? -32.851 -22.642 48.741 1.00 82.44 88 CYS A C 1
ATOM 683 O O . CYS A 1 88 ? -33.336 -22.699 49.871 1.00 82.44 88 CYS A O 1
ATOM 685 N N . TYR A 1 89 ? -33.131 -21.645 47.900 1.00 83.81 89 TYR A N 1
ATOM 686 C CA . TYR A 1 89 ? -34.241 -20.731 48.160 1.00 83.81 89 TYR A CA 1
ATOM 687 C C . TYR A 1 89 ? -35.534 -21.329 47.597 1.00 83.81 89 TYR A C 1
ATOM 689 O O . TYR A 1 89 ? -35.519 -21.768 46.445 1.00 83.81 89 TYR A O 1
ATOM 697 N N . PRO A 1 90 ? -36.637 -21.318 48.361 1.00 84.00 90 PRO A N 1
ATOM 698 C CA . PRO A 1 90 ? -37.961 -21.599 47.822 1.00 84.00 90 PRO A CA 1
ATOM 699 C C . PRO A 1 90 ? -38.331 -20.630 46.686 1.00 84.00 90 PRO A C 1
ATOM 701 O O . PRO A 1 90 ? -37.814 -19.510 46.615 1.00 84.00 90 PRO A O 1
ATOM 704 N N . GLU A 1 91 ? -39.258 -21.032 45.814 1.00 79.94 91 GLU A N 1
ATOM 705 C CA . GLU A 1 91 ? -39.797 -20.129 44.791 1.00 79.94 91 GLU A CA 1
ATOM 706 C C . GLU A 1 91 ? -40.595 -18.994 45.447 1.00 79.94 91 GLU A C 1
ATOM 708 O O . GLU A 1 91 ? -41.625 -19.204 46.093 1.00 79.94 91 GLU A O 1
ATOM 713 N N . ALA A 1 92 ? -40.101 -17.767 45.286 1.00 82.12 92 ALA A N 1
ATOM 714 C CA . ALA A 1 92 ? -40.744 -16.566 45.790 1.00 82.12 92 ALA A CA 1
ATOM 715 C C . ALA A 1 92 ? -41.503 -15.864 44.659 1.00 82.12 92 ALA A C 1
ATOM 717 O O . ALA A 1 92 ? -40.933 -15.568 43.613 1.00 82.12 92 ALA A O 1
ATOM 718 N N . SER A 1 93 ? -42.784 -15.569 44.885 1.00 84.44 93 SER A N 1
ATOM 719 C CA . SER A 1 93 ? -43.557 -14.693 44.000 1.00 84.44 93 SER A CA 1
ATOM 720 C C . SER A 1 93 ? -43.311 -13.218 44.333 1.00 84.44 93 SER A C 1
ATOM 722 O O . SER A 1 93 ? -42.928 -12.876 45.456 1.00 84.44 93 SER A O 1
ATOM 724 N N . GLU A 1 94 ? -43.620 -12.321 43.399 1.00 81.50 94 GLU A N 1
ATOM 725 C CA . GLU A 1 94 ? -43.587 -10.867 43.621 1.00 81.50 94 GLU A CA 1
ATOM 726 C C . GLU A 1 94 ? -44.478 -10.439 44.803 1.00 81.50 94 GLU A C 1
ATOM 728 O O . GLU A 1 94 ? -44.118 -9.576 45.608 1.00 81.50 94 GLU A O 1
ATOM 733 N N . LYS A 1 95 ? -45.613 -11.124 44.996 1.00 86.00 95 LYS A N 1
ATOM 734 C CA . LYS A 1 95 ? -46.490 -10.921 46.155 1.00 86.00 95 LYS A CA 1
ATOM 735 C C . LYS A 1 95 ? -45.769 -11.220 47.473 1.00 86.00 95 LYS A C 1
ATOM 737 O O . LYS A 1 95 ? -45.920 -10.462 48.431 1.00 86.00 95 LYS A O 1
ATOM 742 N N . ASN A 1 96 ? -44.968 -12.287 47.522 1.00 87.44 96 ASN A N 1
ATOM 743 C CA . ASN A 1 96 ? -44.184 -12.624 48.712 1.00 87.44 96 ASN A CA 1
ATOM 744 C C . ASN A 1 96 ? -43.128 -11.551 48.995 1.00 87.44 96 ASN A C 1
ATOM 746 O O . ASN A 1 96 ? -42.930 -11.170 50.147 1.00 87.44 96 ASN A O 1
ATOM 750 N N . LEU A 1 97 ? -42.490 -11.026 47.944 1.00 86.94 97 LEU A N 1
ATOM 751 C CA . LEU A 1 97 ? -41.524 -9.934 48.047 1.00 86.94 97 LEU A CA 1
ATOM 752 C C . LEU A 1 97 ? -42.174 -8.680 48.641 1.00 86.94 97 LEU A C 1
ATOM 754 O O . LEU A 1 97 ? -41.654 -8.119 49.602 1.00 86.94 97 LEU A O 1
ATOM 758 N N . SER A 1 98 ? -43.343 -8.279 48.134 1.00 86.88 98 SER A N 1
ATOM 759 C CA . SER A 1 98 ? -44.079 -7.114 48.640 1.00 86.88 98 SER A CA 1
ATOM 760 C C . SER A 1 98 ? -44.497 -7.269 50.106 1.00 86.88 98 SER A C 1
ATOM 762 O O . SER A 1 98 ? -44.357 -6.322 50.886 1.00 86.88 98 SER A O 1
ATOM 764 N N . LEU A 1 99 ? -44.985 -8.451 50.495 1.00 89.81 99 LEU A N 1
ATOM 765 C CA . LEU A 1 99 ? -45.383 -8.730 51.875 1.00 89.81 99 LEU A CA 1
ATOM 766 C C . LEU A 1 99 ? -44.180 -8.713 52.819 1.00 89.81 99 LEU A C 1
ATOM 768 O O . LEU A 1 99 ? -44.224 -8.037 53.846 1.00 89.81 99 LEU A O 1
ATOM 772 N N . CYS A 1 100 ? -43.088 -9.380 52.445 1.00 91.00 100 CYS A N 1
ATOM 773 C CA . CYS A 1 100 ? -41.861 -9.360 53.230 1.00 91.00 100 CYS A CA 1
ATOM 774 C C . CYS A 1 100 ? -41.298 -7.941 53.359 1.00 91.00 100 CYS A C 1
ATOM 776 O O . CYS A 1 100 ? -40.892 -7.506 54.434 1.00 91.00 100 CYS A O 1
ATOM 778 N N . PHE A 1 101 ? -41.345 -7.163 52.282 1.00 88.88 101 PHE A N 1
ATOM 779 C CA . PHE A 1 101 ? -40.882 -5.786 52.295 1.00 88.88 101 PHE A CA 1
ATOM 780 C C . PHE A 1 101 ? -41.697 -4.890 53.239 1.00 88.88 101 PHE A C 1
ATOM 782 O O . PHE A 1 101 ? -41.142 -3.994 53.879 1.00 88.88 101 PHE A O 1
ATOM 789 N N . LYS A 1 102 ? -43.002 -5.155 53.388 1.00 90.19 102 LYS A N 1
ATOM 790 C CA . LYS A 1 102 ? -43.846 -4.499 54.396 1.00 90.19 102 LYS A CA 1
ATOM 791 C C . LYS A 1 102 ? -43.385 -4.835 55.819 1.00 90.19 102 LYS A C 1
ATOM 793 O O . LYS A 1 102 ? -43.341 -3.932 56.652 1.00 90.19 102 LYS A O 1
ATOM 798 N N . THR A 1 103 ? -42.990 -6.083 56.076 1.00 89.81 103 THR A N 1
ATOM 799 C CA . THR A 1 103 ? -42.394 -6.508 57.356 1.00 89.81 103 THR A CA 1
ATOM 800 C C . THR A 1 103 ? -41.041 -5.837 57.598 1.00 89.81 103 THR A C 1
ATOM 802 O O . THR A 1 103 ? -40.810 -5.291 58.669 1.00 89.81 103 THR A O 1
ATOM 805 N N . LEU A 1 104 ? -40.160 -5.772 56.598 1.00 89.62 104 LEU A N 1
ATOM 806 C CA . LEU A 1 104 ? -38.859 -5.104 56.738 1.00 89.62 104 LEU A CA 1
ATOM 807 C C . LEU A 1 104 ? -38.988 -3.594 56.999 1.00 89.62 104 LEU A C 1
ATOM 809 O O . LEU A 1 104 ? -38.135 -3.006 57.655 1.00 89.62 104 LEU A O 1
ATOM 813 N N . ARG A 1 105 ? -40.057 -2.956 56.509 1.00 89.62 105 ARG A N 1
ATOM 814 C CA . ARG A 1 105 ? -40.354 -1.536 56.758 1.00 89.62 105 ARG A CA 1
ATOM 815 C C . ARG A 1 105 ? -41.013 -1.253 58.105 1.00 89.62 105 ARG A C 1
ATOM 817 O O . ARG A 1 105 ? -41.032 -0.096 58.512 1.00 89.62 105 ARG A O 1
ATOM 824 N N . SER A 1 106 ? -41.581 -2.256 58.773 1.00 89.81 106 SER A N 1
ATOM 825 C CA . SER A 1 106 ? -42.328 -2.033 60.018 1.00 89.81 106 SER A CA 1
ATOM 826 C C . SER A 1 106 ? -41.420 -1.714 61.209 1.00 89.81 106 SER A C 1
ATOM 828 O O . SER A 1 106 ? -41.872 -1.089 62.165 1.00 89.81 106 SER A O 1
ATOM 830 N N . SER A 1 107 ? -40.141 -2.100 61.140 1.00 89.06 107 SER A N 1
ATOM 831 C CA . SER A 1 107 ? -39.136 -1.854 62.173 1.00 89.06 107 SER A CA 1
ATOM 832 C C . SER A 1 107 ? -37.927 -1.087 61.607 1.00 89.06 107 SER A C 1
ATOM 834 O O . SER A 1 107 ? -37.382 -1.476 60.569 1.00 89.06 107 SER A O 1
ATOM 836 N N . PRO A 1 108 ? -37.425 -0.053 62.315 1.00 88.25 108 PRO A N 1
ATOM 837 C CA . PRO A 1 108 ? -36.197 0.650 61.936 1.00 88.25 108 PRO A CA 1
ATOM 838 C C . PRO A 1 108 ? -34.957 -0.254 61.880 1.00 88.25 108 PRO A C 1
ATOM 840 O O . PRO A 1 108 ? -34.061 -0.029 61.063 1.00 88.25 108 PRO A O 1
ATOM 843 N N . GLN A 1 109 ? -34.894 -1.284 62.733 1.00 87.94 109 GLN A N 1
ATOM 844 C CA . GLN A 1 109 ? -33.759 -2.209 62.771 1.00 87.94 109 GLN A CA 1
ATOM 845 C C . GLN A 1 109 ? -33.723 -3.072 61.501 1.00 87.94 109 GLN A C 1
ATOM 847 O O . GLN A 1 109 ? -32.673 -3.209 60.871 1.00 87.94 109 GLN A O 1
ATOM 852 N N . TYR A 1 110 ? -34.883 -3.579 61.071 1.00 90.94 110 TYR A N 1
ATOM 853 C CA . TYR A 1 110 ? -35.006 -4.394 59.856 1.00 90.94 110 TYR A CA 1
ATOM 854 C C . TYR A 1 110 ? -34.787 -3.563 58.594 1.00 90.94 110 TYR A C 1
ATOM 856 O O . TYR A 1 110 ? -34.099 -4.001 57.669 1.00 90.94 110 TYR A O 1
ATOM 864 N N . TRP A 1 111 ? -35.288 -2.325 58.590 1.00 91.12 111 TRP A N 1
ATOM 865 C CA . TRP A 1 111 ? -35.056 -1.385 57.500 1.00 91.12 111 TRP A CA 1
ATOM 866 C C . TRP A 1 111 ? -33.569 -1.076 57.308 1.00 91.12 111 TRP A C 1
ATOM 868 O O . TRP A 1 111 ? -33.106 -0.989 56.173 1.00 91.12 111 TRP A O 1
ATOM 878 N N . THR A 1 112 ? -32.812 -0.959 58.403 1.00 91.38 112 THR A N 1
ATOM 879 C CA . THR A 1 112 ? -31.362 -0.706 58.362 1.00 91.38 112 THR A CA 1
ATOM 880 C C . THR A 1 112 ? -30.590 -1.892 57.780 1.00 91.38 112 THR A C 1
ATOM 882 O O . THR A 1 112 ? -29.703 -1.703 56.949 1.00 91.38 112 THR A O 1
ATOM 885 N N . SER A 1 113 ? -30.936 -3.126 58.163 1.00 90.69 113 SER A N 1
ATOM 886 C CA . SER A 1 113 ? -30.332 -4.324 57.559 1.00 90.69 113 SER A CA 1
ATOM 887 C C . SER A 1 113 ? -30.642 -4.396 56.058 1.00 90.69 113 SER A C 1
ATOM 889 O O . SER A 1 113 ? -29.736 -4.547 55.236 1.00 90.69 113 SER A O 1
ATOM 891 N N . TYR A 1 114 ? -31.896 -4.149 55.672 1.00 93.50 114 TYR A N 1
ATOM 892 C CA . TYR A 1 114 ? -32.301 -4.095 54.268 1.00 93.50 114 TYR A CA 1
ATOM 893 C C . TYR A 1 114 ? -31.585 -3.002 53.458 1.00 93.50 114 TYR A C 1
ATOM 895 O O . TYR A 1 114 ? -31.103 -3.274 52.357 1.00 93.50 114 TYR A O 1
ATOM 903 N N . SER A 1 115 ? -31.487 -1.772 53.967 1.00 90.81 115 SER A N 1
ATOM 904 C CA . SER A 1 115 ? -30.840 -0.672 53.243 1.00 90.81 115 SER A CA 1
ATOM 905 C C . SER A 1 115 ? -29.342 -0.928 53.045 1.00 90.81 115 SER A C 1
ATOM 907 O O . SER A 1 115 ? -28.827 -0.724 51.941 1.00 90.81 115 SER A O 1
ATOM 909 N N . ASN A 1 116 ? -28.667 -1.477 54.059 1.00 92.44 116 ASN A N 1
ATOM 910 C CA . ASN A 1 116 ? -27.274 -1.912 53.966 1.00 92.44 116 ASN A CA 1
ATOM 911 C C . ASN A 1 116 ? -27.100 -3.046 52.950 1.00 92.44 116 ASN A C 1
ATOM 913 O O . ASN A 1 116 ? -26.182 -3.011 52.126 1.00 92.44 116 ASN A O 1
ATOM 917 N N . ALA A 1 117 ? -27.996 -4.034 52.964 1.00 91.88 117 ALA A N 1
ATOM 918 C CA . ALA A 1 117 ? -27.990 -5.129 52.006 1.00 91.88 117 ALA A CA 1
ATOM 919 C C . ALA A 1 117 ? -28.192 -4.634 50.565 1.00 91.88 117 ALA A C 1
ATOM 921 O O . ALA A 1 117 ? -27.469 -5.058 49.661 1.00 91.88 117 ALA A O 1
ATOM 922 N N . LYS A 1 118 ? -29.103 -3.676 50.354 1.00 90.25 118 LYS A N 1
ATOM 923 C CA . LYS A 1 118 ? -29.338 -3.028 49.056 1.00 90.25 118 LYS A CA 1
ATOM 924 C C . LYS A 1 118 ? -28.112 -2.254 48.570 1.00 90.25 118 LYS A C 1
ATOM 926 O O . LYS A 1 118 ? -27.741 -2.381 47.404 1.00 90.25 118 LYS A O 1
ATOM 931 N N . PHE A 1 119 ? -27.454 -1.497 49.449 1.00 89.00 119 PHE A N 1
ATOM 932 C CA . PHE A 1 119 ? -26.219 -0.788 49.105 1.00 89.00 119 PHE A CA 1
ATOM 933 C C . PHE A 1 119 ? -25.096 -1.758 48.708 1.00 89.00 119 PHE A C 1
ATOM 935 O O . PHE A 1 119 ? -24.449 -1.574 47.677 1.00 89.00 119 PHE A O 1
ATOM 942 N N . ARG A 1 120 ? -24.911 -2.847 49.467 1.00 88.69 120 ARG A N 1
ATOM 943 C CA . ARG A 1 120 ? -23.956 -3.914 49.118 1.00 88.69 120 ARG A CA 1
ATOM 944 C C . ARG A 1 120 ? -24.275 -4.544 47.763 1.00 88.69 120 ARG A C 1
ATOM 946 O O . ARG A 1 120 ? -23.350 -4.801 46.996 1.00 88.69 120 ARG A O 1
ATOM 953 N N . ALA A 1 121 ? -25.556 -4.755 47.457 1.00 88.25 121 ALA A N 1
ATOM 954 C CA . ALA A 1 121 ? -25.993 -5.299 46.174 1.00 88.25 121 ALA A CA 1
ATOM 955 C C . ALA A 1 121 ? -25.597 -4.388 45.004 1.00 88.25 121 ALA A C 1
ATOM 957 O O . ALA A 1 121 ? -25.008 -4.841 44.023 1.00 88.25 121 ALA A O 1
ATOM 958 N N . ALA A 1 122 ? -25.877 -3.088 45.140 1.00 85.81 122 ALA A N 1
ATOM 959 C CA . ALA A 1 122 ? -25.521 -2.083 44.146 1.00 85.81 122 ALA A CA 1
ATOM 960 C C . ALA A 1 122 ? -24.002 -2.027 43.923 1.00 85.81 122 ALA A C 1
ATOM 962 O O . ALA A 1 122 ? -23.553 -2.085 42.779 1.00 85.81 122 ALA A O 1
ATOM 963 N N . ASN A 1 123 ? -23.217 -2.011 45.005 1.00 86.44 123 ASN A N 1
ATOM 964 C CA . ASN A 1 123 ? -21.758 -1.990 44.926 1.00 86.44 123 ASN A CA 1
ATOM 965 C C . ASN A 1 123 ? -21.196 -3.268 44.271 1.00 86.44 123 ASN A C 1
ATOM 967 O O . ASN A 1 123 ? -20.348 -3.192 43.386 1.00 86.44 123 ASN A O 1
ATOM 971 N N . MET A 1 124 ? -21.708 -4.452 44.629 1.00 83.06 124 MET A N 1
ATOM 972 C CA . MET A 1 124 ? -21.309 -5.712 43.983 1.00 83.06 124 MET A CA 1
ATOM 973 C C . MET A 1 124 ? -21.613 -5.721 42.481 1.00 83.06 124 MET A C 1
ATOM 975 O O . MET A 1 124 ? -20.762 -6.143 41.692 1.00 83.06 124 MET A O 1
ATOM 979 N N . CYS A 1 125 ? -22.789 -5.236 42.071 1.00 82.94 125 CYS A N 1
ATOM 980 C CA . CYS A 1 125 ? -23.121 -5.096 40.655 1.00 82.94 125 CYS A CA 1
ATOM 981 C C . CYS A 1 125 ? -22.184 -4.118 39.941 1.00 82.94 125 CYS A C 1
ATOM 983 O O . CYS A 1 125 ? -21.704 -4.425 38.852 1.00 82.94 125 CYS A O 1
ATOM 985 N N . GLN A 1 126 ? -21.892 -2.967 40.550 1.00 82.44 126 GLN A N 1
ATOM 986 C CA . GLN A 1 126 ? -21.004 -1.963 39.966 1.00 82.44 126 GLN A CA 1
ATOM 987 C C . GLN A 1 126 ? -19.582 -2.504 39.779 1.00 82.44 126 GLN A C 1
ATOM 989 O O . GLN A 1 126 ? -19.018 -2.377 38.695 1.00 82.44 126 GLN A O 1
ATOM 994 N N . LEU A 1 127 ? -19.025 -3.171 40.794 1.00 83.06 127 LEU A N 1
ATOM 995 C CA . LEU A 1 127 ? -17.703 -3.798 40.711 1.00 83.06 127 LEU A CA 1
ATOM 996 C C . LEU A 1 127 ? -17.657 -4.901 39.648 1.00 83.06 127 LEU A C 1
ATOM 998 O O . LEU A 1 127 ? -16.682 -4.998 38.903 1.00 83.06 127 LEU A O 1
ATOM 1002 N N . SER A 1 128 ? -18.720 -5.704 39.547 1.00 80.50 128 SER A N 1
ATOM 1003 C CA . SER A 1 128 ? -18.825 -6.759 38.533 1.00 80.50 128 SER A CA 1
ATOM 1004 C C . SER A 1 128 ? -18.875 -6.177 37.117 1.00 80.50 128 SER A C 1
ATOM 1006 O O . SER A 1 128 ? -18.153 -6.657 36.244 1.00 80.50 128 SER A O 1
ATOM 1008 N N . ARG A 1 129 ? -19.659 -5.111 36.896 1.00 78.38 129 ARG A N 1
ATOM 1009 C CA . ARG A 1 129 ? -19.731 -4.393 35.610 1.00 78.38 129 ARG A CA 1
ATOM 1010 C C . ARG A 1 129 ? -18.393 -3.756 35.242 1.00 78.38 129 ARG A C 1
ATOM 1012 O O . ARG A 1 129 ? -17.892 -3.992 34.148 1.00 78.38 129 ARG A O 1
ATOM 1019 N N . HIS A 1 130 ? -17.768 -3.047 36.179 1.00 76.12 130 HIS A N 1
ATOM 1020 C CA . HIS A 1 130 ? -16.468 -2.412 35.959 1.00 76.12 130 HIS A CA 1
ATOM 1021 C C . HIS A 1 130 ? -15.374 -3.433 35.599 1.00 76.12 130 HIS A C 1
ATOM 1023 O O . HIS A 1 130 ? -14.546 -3.186 34.723 1.00 76.12 130 HIS A O 1
ATOM 1029 N N . ALA A 1 131 ? -15.369 -4.608 36.239 1.00 75.00 131 ALA A N 1
ATOM 1030 C CA . ALA A 1 131 ? -14.429 -5.676 35.902 1.00 75.00 131 ALA A CA 1
ATOM 1031 C C . ALA A 1 131 ? -14.613 -6.188 34.460 1.00 75.00 131 ALA A C 1
ATOM 1033 O O . ALA A 1 131 ? -13.623 -6.399 33.760 1.00 75.00 131 ALA A O 1
ATOM 1034 N N . ILE A 1 132 ? -15.861 -6.338 34.001 1.00 72.88 132 ILE A N 1
ATOM 1035 C CA . ILE A 1 132 ? -16.181 -6.743 32.623 1.00 72.88 132 ILE A CA 1
ATOM 1036 C C . ILE A 1 132 ? -15.759 -5.668 31.618 1.00 72.88 132 ILE A C 1
ATOM 1038 O O . ILE A 1 132 ? -15.091 -5.971 30.631 1.00 72.88 132 ILE A O 1
ATOM 1042 N N . GLU A 1 133 ? -16.133 -4.411 31.860 1.00 73.31 133 GLU A N 1
ATOM 1043 C CA . GLU A 1 133 ? -15.809 -3.281 30.980 1.00 73.31 133 GLU A CA 1
ATOM 1044 C C . GLU A 1 133 ? -14.291 -3.118 30.820 1.00 73.31 133 GLU A C 1
ATOM 1046 O O . GLU A 1 133 ? -13.787 -2.933 29.706 1.00 73.31 133 GLU A O 1
ATOM 1051 N N . ARG A 1 134 ? -13.541 -3.286 31.917 1.00 75.38 134 ARG A N 1
ATOM 1052 C CA . ARG A 1 134 ? -12.077 -3.289 31.896 1.00 75.38 134 ARG A CA 1
ATOM 1053 C C . ARG A 1 134 ? -11.518 -4.436 31.058 1.00 75.38 134 ARG A C 1
ATOM 1055 O O . ARG A 1 134 ? -10.644 -4.190 30.229 1.00 75.38 134 ARG A O 1
ATOM 1062 N N . GLU A 1 135 ? -12.001 -5.664 31.246 1.00 74.56 135 GLU A N 1
ATOM 1063 C CA . GLU A 1 135 ? -11.533 -6.812 30.458 1.00 74.56 135 GLU A CA 1
ATOM 1064 C C . GLU A 1 135 ? -11.832 -6.613 28.967 1.00 74.56 135 GLU A C 1
ATOM 1066 O O . GLU A 1 135 ? -10.944 -6.789 28.136 1.00 74.56 135 GLU A O 1
ATOM 1071 N N . LYS A 1 136 ? -13.032 -6.139 28.609 1.00 72.19 136 LYS A N 1
ATOM 1072 C CA . LYS A 1 136 ? -13.381 -5.814 27.217 1.00 72.19 136 LYS A CA 1
ATOM 1073 C C . LYS A 1 136 ? -12.463 -4.754 26.617 1.00 72.19 136 LYS A C 1
ATOM 1075 O O . LYS A 1 136 ? -12.007 -4.917 25.486 1.00 72.19 136 LYS A O 1
ATOM 1080 N N . THR A 1 137 ? -12.155 -3.702 27.372 1.00 69.31 137 THR A N 1
ATOM 1081 C CA . THR A 1 137 ? -11.230 -2.646 26.935 1.00 69.31 137 THR A CA 1
ATOM 1082 C C . THR A 1 137 ? -9.830 -3.212 26.695 1.00 69.31 137 THR A C 1
ATOM 1084 O O . THR A 1 137 ? -9.213 -2.930 25.670 1.00 69.31 137 THR A O 1
ATOM 1087 N N . ILE A 1 138 ? -9.346 -4.075 27.594 1.00 76.25 138 ILE A N 1
ATOM 1088 C CA . ILE A 1 138 ? -8.060 -4.765 27.436 1.00 76.25 138 ILE A CA 1
ATOM 1089 C C . ILE A 1 138 ? -8.070 -5.658 26.189 1.00 76.25 138 ILE A C 1
ATOM 1091 O O . ILE A 1 138 ? -7.102 -5.653 25.432 1.00 76.25 138 ILE A O 1
ATOM 1095 N N . GLN A 1 139 ? -9.148 -6.403 25.942 1.00 72.56 139 GLN A N 1
ATOM 1096 C CA . GLN A 1 139 ? -9.285 -7.254 24.756 1.00 72.56 139 GLN A CA 1
ATOM 1097 C C . GLN A 1 139 ? -9.308 -6.437 23.460 1.00 72.56 139 GLN A C 1
ATOM 1099 O O . GLN A 1 139 ? -8.633 -6.799 22.495 1.00 72.56 139 GLN A O 1
ATOM 1104 N N . LEU A 1 140 ? -10.024 -5.309 23.437 1.00 73.56 140 LEU A N 1
ATOM 1105 C CA . LEU A 1 140 ? 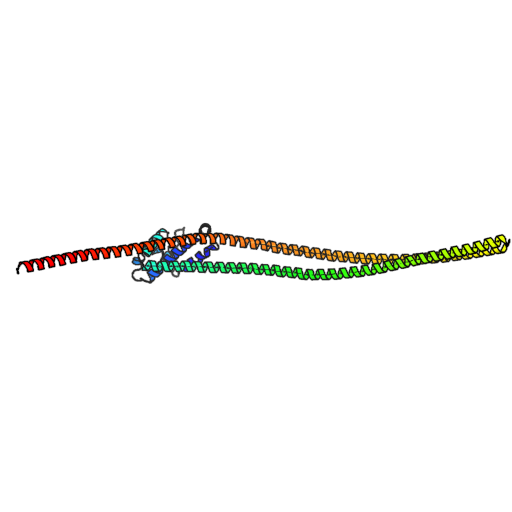-10.008 -4.378 22.310 1.00 73.56 140 LEU A CA 1
ATOM 1106 C C . LEU A 1 140 ? -8.589 -3.864 22.052 1.00 73.56 140 LEU A C 1
ATOM 1108 O O . LEU A 1 140 ? -8.118 -3.908 20.917 1.00 73.56 140 LEU A O 1
ATOM 1112 N N . HIS A 1 141 ? -7.889 -3.439 23.104 1.00 72.94 141 HIS A N 1
ATOM 1113 C CA . HIS A 1 141 ? -6.531 -2.925 22.979 1.00 72.94 141 HIS A CA 1
ATOM 1114 C C . HIS A 1 141 ? -5.562 -4.001 22.473 1.00 72.94 141 HIS A C 1
ATOM 1116 O O . HIS A 1 141 ? -4.826 -3.750 21.527 1.00 72.94 141 HIS A O 1
ATOM 1122 N N . LYS A 1 142 ? -5.630 -5.233 23.001 1.00 74.69 142 LYS A N 1
ATOM 1123 C CA . LYS A 1 142 ? -4.849 -6.383 22.506 1.00 74.69 142 LYS A CA 1
ATOM 1124 C C . LYS A 1 142 ? -5.102 -6.656 21.023 1.00 74.69 142 LYS A C 1
ATOM 1126 O O . LYS A 1 142 ? -4.152 -6.856 20.267 1.00 74.69 142 LYS A O 1
ATOM 1131 N N . ASN A 1 143 ? -6.369 -6.653 20.605 1.00 73.69 143 ASN A N 1
ATOM 1132 C CA . ASN A 1 143 ? -6.741 -6.855 19.206 1.00 73.69 143 ASN A CA 1
ATOM 1133 C C . ASN A 1 143 ? -6.182 -5.743 18.312 1.00 73.69 143 ASN A C 1
ATOM 1135 O O . ASN A 1 143 ? -5.608 -6.047 17.268 1.00 73.69 143 ASN A O 1
ATOM 1139 N N . LEU A 1 144 ? -6.295 -4.482 18.737 1.00 73.69 144 LEU A N 1
ATOM 1140 C CA . LEU A 1 144 ? -5.753 -3.338 18.009 1.00 73.69 144 LEU A CA 1
ATOM 1141 C C . LEU A 1 144 ? -4.225 -3.413 17.906 1.00 73.69 144 LEU A C 1
ATOM 1143 O O . LEU A 1 144 ? -3.684 -3.296 16.812 1.00 73.69 144 LEU A O 1
ATOM 1147 N N . THR A 1 145 ? -3.523 -3.687 19.009 1.00 75.75 145 THR A N 1
ATOM 1148 C CA . T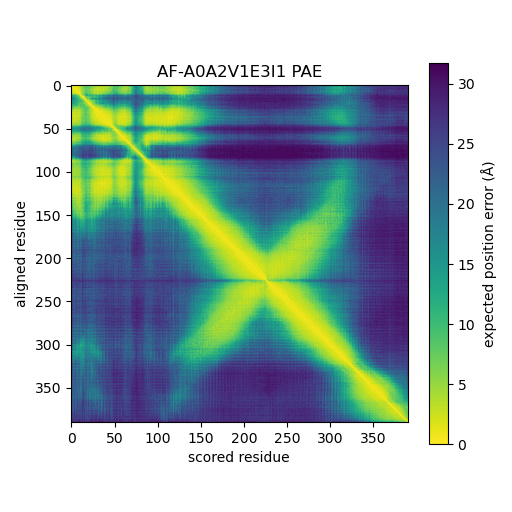HR A 1 145 ? -2.061 -3.836 19.017 1.00 75.75 145 THR A CA 1
ATOM 1149 C C . THR A 1 145 ? -1.598 -4.951 18.080 1.00 75.75 145 THR A C 1
ATOM 1151 O O . THR A 1 145 ? -0.643 -4.755 17.331 1.00 75.75 145 THR A O 1
ATOM 1154 N N . LEU A 1 146 ? -2.278 -6.105 18.074 1.00 75.75 146 LEU A N 1
ATOM 1155 C CA . LEU A 1 146 ? -1.947 -7.215 17.176 1.00 75.75 146 LEU A CA 1
ATOM 1156 C C . LEU A 1 146 ? -2.085 -6.812 15.704 1.00 75.75 146 LEU A C 1
ATOM 1158 O O . LEU A 1 146 ? -1.240 -7.174 14.885 1.00 75.75 146 LEU A O 1
ATOM 1162 N N . VAL A 1 147 ? -3.137 -6.069 15.361 1.00 72.00 147 VAL A N 1
ATOM 1163 C CA . VAL A 1 147 ? -3.310 -5.551 14.001 1.00 72.00 147 VAL A CA 1
ATOM 1164 C C . VAL A 1 147 ? -2.211 -4.550 13.673 1.00 72.00 147 VAL A C 1
ATOM 1166 O O . VAL A 1 147 ? -1.554 -4.716 12.650 1.00 72.00 147 VAL A O 1
ATOM 1169 N N . THR A 1 148 ? -1.981 -3.541 14.515 1.00 71.62 148 THR A N 1
ATOM 1170 C CA . THR A 1 148 ? -0.953 -2.520 14.267 1.00 71.62 148 THR A CA 1
ATOM 1171 C C . THR A 1 148 ? 0.416 -3.161 14.057 1.00 71.62 148 THR A C 1
ATOM 1173 O O . THR A 1 148 ? 1.155 -2.763 13.162 1.00 71.62 148 THR A O 1
ATOM 1176 N N . PHE A 1 149 ? 0.732 -4.215 14.813 1.00 76.44 149 PHE A N 1
ATOM 1177 C CA . PHE A 1 149 ? 1.945 -5.004 14.620 1.00 76.44 149 PHE A CA 1
ATOM 1178 C C . PHE A 1 149 ? 1.993 -5.712 13.251 1.00 76.44 149 PHE A C 1
ATOM 1180 O O . PHE A 1 149 ? 3.018 -5.674 12.566 1.00 76.44 149 PHE A O 1
ATOM 1187 N N . ARG A 1 150 ? 0.890 -6.333 12.807 1.00 73.56 150 ARG A N 1
ATOM 1188 C CA . ARG A 1 150 ? 0.793 -6.957 11.469 1.00 73.56 150 ARG A CA 1
ATOM 1189 C C . ARG A 1 150 ? 0.917 -5.935 10.339 1.00 73.56 150 ARG A C 1
ATOM 1191 O O . ARG A 1 150 ? 1.591 -6.200 9.348 1.00 73.56 150 ARG A O 1
ATOM 1198 N N . LEU A 1 151 ? 0.313 -4.760 10.501 1.00 72.31 151 LEU A N 1
ATOM 1199 C CA . LEU A 1 151 ? 0.439 -3.661 9.549 1.00 72.31 151 LEU A CA 1
ATOM 1200 C C . LEU A 1 151 ? 1.892 -3.173 9.483 1.00 72.31 151 LEU A C 1
ATOM 1202 O O . LEU A 1 151 ? 2.459 -3.061 8.402 1.00 72.31 151 LEU A O 1
ATOM 1206 N N . HIS A 1 152 ? 2.519 -2.948 10.639 1.00 75.75 152 HIS A N 1
ATOM 1207 C CA . HIS A 1 152 ? 3.898 -2.476 10.721 1.00 75.75 152 HIS A CA 1
ATOM 1208 C C . HIS A 1 152 ? 4.896 -3.461 10.098 1.00 75.75 152 HIS A C 1
ATOM 1210 O O . HIS A 1 152 ? 5.734 -3.058 9.297 1.00 75.75 152 HIS A O 1
ATOM 1216 N N . SER A 1 153 ? 4.776 -4.755 10.407 1.00 76.94 153 SER A N 1
ATOM 1217 C CA . SER A 1 153 ? 5.619 -5.796 9.798 1.00 76.94 153 SER A CA 1
ATOM 1218 C C . SER A 1 153 ? 5.420 -5.899 8.282 1.00 76.94 153 SER A C 1
ATOM 1220 O O . SER A 1 153 ? 6.397 -6.025 7.545 1.00 76.94 153 SER A O 1
ATOM 1222 N N . SER A 1 154 ? 4.181 -5.762 7.798 1.00 73.88 154 SER A N 1
ATOM 1223 C CA . SER A 1 154 ? 3.896 -5.726 6.356 1.00 73.88 154 SER A CA 1
ATOM 1224 C C . SER A 1 154 ? 4.538 -4.507 5.684 1.00 73.88 154 SER A C 1
ATOM 1226 O O . SER A 1 154 ? 5.168 -4.645 4.638 1.00 73.88 154 SER A O 1
ATOM 1228 N N . LEU A 1 155 ? 4.460 -3.328 6.312 1.00 73.94 155 LEU A N 1
ATOM 1229 C CA . LEU A 1 155 ? 5.086 -2.099 5.813 1.00 73.94 155 LEU A CA 1
ATOM 1230 C C . LEU A 1 155 ? 6.618 -2.189 5.780 1.00 73.94 155 LEU A C 1
ATOM 1232 O O . LEU A 1 155 ? 7.222 -1.786 4.790 1.00 73.94 155 LEU A O 1
ATOM 1236 N N . GLN A 1 156 ? 7.251 -2.773 6.801 1.00 78.62 156 GLN A N 1
ATOM 1237 C CA . GLN A 1 156 ? 8.697 -3.039 6.781 1.00 78.62 156 GLN A CA 1
ATOM 1238 C C . GLN A 1 156 ? 9.090 -3.986 5.634 1.00 78.62 156 GLN A C 1
ATOM 1240 O O . GLN A 1 156 ? 10.116 -3.795 4.976 1.00 78.62 156 GLN A O 1
ATOM 1245 N N . GLY A 1 157 ? 8.259 -4.995 5.354 1.00 78.50 157 GLY A N 1
ATOM 1246 C CA . GLY A 1 157 ? 8.444 -5.895 4.214 1.00 78.50 157 GLY A CA 1
ATOM 1247 C C . GLY A 1 157 ? 8.341 -5.189 2.856 1.00 78.50 157 GLY A C 1
ATOM 1248 O O . GLY A 1 157 ? 9.047 -5.559 1.920 1.00 78.50 157 GLY A O 1
ATOM 1249 N N . VAL A 1 158 ? 7.494 -4.162 2.744 1.00 74.38 158 VAL A N 1
ATOM 1250 C CA . VAL A 1 158 ? 7.407 -3.315 1.542 1.00 74.38 158 VAL A CA 1
ATOM 1251 C C . VAL A 1 158 ? 8.618 -2.388 1.437 1.00 74.38 158 VAL A C 1
ATOM 1253 O O . VAL A 1 158 ? 9.215 -2.286 0.370 1.00 74.38 158 VAL A O 1
ATOM 1256 N N . GLU A 1 159 ? 9.038 -1.756 2.534 1.00 75.31 159 GLU A N 1
ATOM 1257 C CA . GLU A 1 159 ? 10.185 -0.839 2.539 1.00 75.31 159 GLU A CA 1
ATOM 1258 C C . GLU A 1 159 ? 11.488 -1.537 2.118 1.00 75.31 159 GLU A C 1
ATOM 1260 O O . GLU A 1 159 ? 12.245 -1.022 1.292 1.00 75.31 159 GLU A O 1
ATOM 1265 N N . THR A 1 160 ? 11.751 -2.724 2.667 1.00 82.88 160 THR A N 1
ATOM 1266 C CA . THR A 1 160 ? 12.956 -3.510 2.351 1.00 82.88 160 THR A CA 1
ATOM 1267 C C . THR A 1 160 ? 13.021 -3.892 0.876 1.00 82.88 160 THR A C 1
ATOM 1269 O O . THR A 1 160 ? 14.067 -3.730 0.247 1.00 82.88 160 THR A O 1
ATOM 1272 N N . GLN A 1 161 ? 11.902 -4.317 0.293 1.00 79.31 161 GLN A N 1
ATOM 1273 C CA . GLN A 1 161 ? 11.825 -4.574 -1.142 1.00 79.31 161 GLN A CA 1
ATOM 1274 C C . GLN A 1 161 ? 11.952 -3.312 -1.981 1.00 79.31 161 GLN A C 1
ATOM 1276 O O . GLN A 1 161 ? 12.651 -3.332 -2.985 1.00 79.31 161 GLN A O 1
ATOM 1281 N N . MET A 1 162 ? 11.338 -2.202 -1.578 1.00 73.06 162 MET A N 1
ATOM 1282 C CA . MET A 1 162 ? 11.447 -0.953 -2.329 1.00 73.06 162 MET A CA 1
ATOM 1283 C C . MET A 1 162 ? 12.906 -0.485 -2.422 1.00 73.06 162 MET A C 1
ATOM 1285 O O . MET A 1 162 ? 13.338 -0.001 -3.468 1.00 73.06 162 MET A O 1
ATOM 1289 N N . ARG A 1 163 ? 13.705 -0.714 -1.370 1.00 83.69 163 ARG A N 1
ATOM 1290 C CA . ARG A 1 163 ? 15.162 -0.501 -1.403 1.00 83.69 163 ARG A CA 1
ATOM 1291 C C . ARG A 1 163 ? 15.885 -1.472 -2.344 1.00 83.69 163 ARG A C 1
ATOM 1293 O O . ARG A 1 163 ? 16.826 -1.056 -3.023 1.00 83.69 163 ARG A O 1
ATOM 1300 N N . ALA A 1 164 ? 15.465 -2.737 -2.402 1.00 86.00 164 ALA A N 1
ATOM 1301 C CA . ALA A 1 164 ? 16.017 -3.716 -3.341 1.00 86.00 164 ALA A CA 1
ATOM 1302 C C . ALA A 1 164 ? 15.729 -3.311 -4.799 1.00 86.00 164 ALA A C 1
ATOM 1304 O O . ALA A 1 164 ? 16.666 -3.144 -5.576 1.00 86.00 164 ALA A O 1
ATOM 1305 N N . ILE A 1 165 ? 14.469 -2.994 -5.116 1.00 80.75 165 ILE A N 1
ATOM 1306 C CA . ILE A 1 165 ? 14.027 -2.494 -6.429 1.00 80.75 165 ILE A CA 1
ATOM 1307 C C . ILE A 1 165 ? 14.801 -1.227 -6.814 1.00 80.75 165 ILE A C 1
ATOM 1309 O O . ILE A 1 165 ? 15.278 -1.096 -7.939 1.00 80.75 165 ILE A O 1
ATOM 1313 N N . GLN A 1 166 ? 14.982 -0.288 -5.881 1.00 81.25 166 GLN A N 1
ATOM 1314 C CA . GLN A 1 166 ? 15.762 0.926 -6.132 1.00 81.25 166 GLN A CA 1
ATOM 1315 C C . GLN A 1 166 ? 17.223 0.614 -6.488 1.00 81.25 166 GLN A C 1
ATOM 1317 O O . GLN A 1 166 ? 17.828 1.318 -7.298 1.00 81.25 166 GLN A O 1
ATOM 1322 N N . THR A 1 167 ? 17.801 -0.414 -5.872 1.00 88.81 167 THR A N 1
ATOM 1323 C CA . THR A 1 167 ? 19.183 -0.829 -6.134 1.00 88.81 167 THR A CA 1
ATOM 1324 C C . THR A 1 167 ? 19.304 -1.470 -7.516 1.00 88.81 167 THR A C 1
ATOM 1326 O O . THR A 1 167 ? 20.191 -1.089 -8.278 1.00 88.81 167 THR A O 1
ATOM 1329 N N . GLU A 1 168 ? 18.375 -2.353 -7.883 1.00 84.75 168 GLU A N 1
ATOM 1330 C CA . GLU A 1 168 ? 18.317 -2.963 -9.218 1.00 84.75 168 GLU A CA 1
ATOM 1331 C C . GLU A 1 168 ? 18.089 -1.922 -10.322 1.00 84.75 168 GLU A C 1
ATOM 1333 O O . GLU A 1 168 ? 18.787 -1.924 -11.335 1.00 84.75 168 GLU A O 1
ATOM 1338 N N . LEU A 1 169 ? 17.181 -0.962 -10.107 1.00 79.44 169 LEU A N 1
ATOM 1339 C CA . LEU A 1 169 ? 16.950 0.139 -11.049 1.00 79.44 169 LEU A CA 1
ATOM 1340 C C . LEU A 1 169 ? 18.202 0.998 -11.254 1.00 79.44 169 LEU A C 1
ATOM 1342 O O . LEU A 1 169 ? 18.476 1.413 -12.379 1.00 79.44 169 LEU A O 1
ATOM 1346 N N . LYS A 1 170 ? 18.982 1.255 -10.195 1.00 85.69 170 LYS A N 1
ATOM 1347 C CA . LYS A 1 170 ? 20.259 1.978 -10.312 1.00 85.69 170 LYS A CA 1
ATOM 1348 C C . LYS A 1 170 ? 21.271 1.204 -11.149 1.00 85.69 170 LYS A C 1
ATOM 1350 O O . LYS A 1 170 ? 21.862 1.787 -12.052 1.00 85.69 170 LYS A O 1
ATOM 1355 N N . GLN A 1 171 ? 21.434 -0.092 -10.889 1.00 87.19 171 GLN A N 1
ATOM 1356 C CA . GLN A 1 171 ? 22.348 -0.939 -11.662 1.00 87.19 171 GLN A CA 1
ATOM 1357 C C . GLN A 1 171 ? 21.940 -1.007 -13.138 1.00 87.19 171 GLN A C 1
ATOM 1359 O O . GLN A 1 171 ? 22.782 -0.869 -14.024 1.00 87.19 171 GLN A O 1
ATOM 1364 N N . SER A 1 172 ? 20.641 -1.136 -13.410 1.00 80.62 172 SER A N 1
ATOM 1365 C CA . SER A 1 172 ? 20.109 -1.121 -14.773 1.00 80.62 172 SER A CA 1
ATOM 1366 C C . SER A 1 172 ? 20.348 0.224 -15.476 1.00 80.62 172 SER A C 1
ATOM 1368 O O . SER A 1 172 ? 20.814 0.266 -16.617 1.00 80.62 172 SER A O 1
ATOM 1370 N N . ALA A 1 173 ? 20.120 1.345 -14.782 1.00 81.75 173 ALA A N 1
ATOM 1371 C CA . ALA A 1 173 ? 20.390 2.681 -15.314 1.00 81.75 173 ALA A CA 1
ATOM 1372 C C . ALA A 1 173 ? 21.884 2.902 -15.617 1.00 81.75 173 ALA A C 1
ATOM 1374 O O . ALA A 1 173 ? 22.228 3.506 -16.635 1.00 81.75 173 ALA A O 1
ATOM 1375 N N . GLU A 1 174 ? 22.780 2.393 -14.769 1.00 89.06 174 GLU A N 1
ATOM 1376 C CA . GLU A 1 174 ? 24.226 2.417 -15.011 1.00 89.06 174 GLU A CA 1
ATOM 1377 C C . GLU A 1 174 ? 24.618 1.573 -16.230 1.00 89.06 174 GLU A C 1
ATOM 1379 O O . GLU A 1 174 ? 25.413 2.033 -17.056 1.00 89.06 174 GLU A O 1
ATOM 1384 N N . GLY A 1 175 ? 24.025 0.385 -16.387 1.00 84.25 175 GLY A N 1
ATOM 1385 C CA . GLY A 1 175 ? 24.205 -0.468 -17.563 1.00 84.25 175 GLY A CA 1
ATOM 1386 C C . GLY A 1 175 ? 23.774 0.228 -18.855 1.00 84.25 175 GLY A C 1
ATOM 1387 O O . GLY A 1 175 ? 24.537 0.276 -19.823 1.00 84.25 175 GLY A O 1
ATOM 1388 N N . PHE A 1 176 ? 22.598 0.864 -18.848 1.00 80.06 176 PHE A N 1
ATOM 1389 C CA . PHE A 1 176 ? 22.114 1.656 -19.980 1.00 80.06 176 PHE A CA 1
ATOM 1390 C C . PHE A 1 176 ? 23.041 2.835 -20.296 1.00 80.06 176 PHE A C 1
ATOM 1392 O O . PHE A 1 176 ? 23.368 3.072 -21.459 1.00 80.06 176 PHE A O 1
ATOM 1399 N N . ARG A 1 177 ? 23.512 3.555 -19.270 1.00 86.62 177 ARG A N 1
ATOM 1400 C CA . ARG A 1 177 ? 24.454 4.669 -19.443 1.00 86.62 177 ARG A CA 1
ATOM 1401 C C . ARG A 1 177 ? 25.739 4.204 -20.125 1.00 86.62 177 ARG A C 1
ATOM 1403 O O . ARG A 1 177 ? 26.182 4.853 -21.068 1.00 86.62 177 ARG A O 1
ATOM 1410 N N . LYS A 1 178 ? 26.311 3.082 -19.677 1.00 88.94 178 LYS A N 1
ATOM 1411 C CA . LYS A 1 178 ? 27.529 2.509 -20.263 1.00 88.94 178 LYS A CA 1
ATOM 1412 C C . LYS A 1 178 ? 27.311 2.101 -21.723 1.00 88.94 178 LYS A C 1
ATOM 1414 O O . LYS A 1 178 ? 28.091 2.493 -22.584 1.00 88.94 178 LYS A O 1
ATOM 1419 N N . SER A 1 179 ? 26.223 1.390 -22.015 1.00 82.12 179 SER A N 1
ATOM 1420 C CA . SER A 1 179 ? 25.887 0.990 -23.388 1.00 82.12 179 SER A CA 1
ATOM 1421 C C . SER A 1 179 ? 25.655 2.200 -24.306 1.00 82.12 179 SER A C 1
ATOM 1423 O O . SER A 1 179 ? 26.126 2.227 -25.442 1.00 82.12 179 SER A O 1
ATOM 1425 N N . SER A 1 180 ? 25.001 3.252 -23.804 1.00 82.12 180 SER A N 1
ATOM 1426 C CA . SER A 1 180 ? 24.808 4.498 -24.553 1.00 82.12 180 SER A CA 1
ATOM 1427 C C . SER A 1 180 ? 26.125 5.226 -24.845 1.00 82.12 180 SER A C 1
ATOM 1429 O O . SER A 1 180 ? 26.241 5.882 -25.881 1.00 82.12 180 SER A O 1
ATOM 1431 N N . GLU A 1 181 ? 27.101 5.149 -23.941 1.00 89.50 181 GLU A N 1
ATOM 1432 C CA . GLU A 1 181 ? 28.436 5.726 -24.123 1.00 89.50 181 GLU A CA 1
ATOM 1433 C C . GLU A 1 181 ? 29.232 4.955 -25.189 1.00 89.50 181 GLU A C 1
ATOM 1435 O O . GLU A 1 181 ? 29.816 5.568 -26.086 1.00 89.50 181 GLU A O 1
ATOM 1440 N N . GLU A 1 182 ? 29.162 3.621 -25.170 1.00 86.75 182 GLU A N 1
ATOM 1441 C CA . GLU A 1 182 ? 29.747 2.752 -26.200 1.00 86.75 182 GLU A CA 1
ATOM 1442 C C . GLU A 1 182 ? 29.146 3.032 -27.589 1.00 86.75 182 GLU A C 1
ATOM 1444 O O . GLU A 1 182 ? 29.889 3.232 -28.552 1.00 86.75 182 GLU A O 1
ATOM 1449 N N . MET A 1 183 ? 27.817 3.154 -27.692 1.00 81.44 183 MET A N 1
ATOM 1450 C CA . MET A 1 183 ? 27.131 3.517 -28.941 1.00 81.44 183 MET A CA 1
ATOM 1451 C C . MET A 1 183 ? 27.602 4.874 -29.478 1.00 81.44 183 MET A C 1
ATOM 1453 O O . MET A 1 183 ? 27.880 5.027 -30.669 1.00 81.44 183 MET A O 1
ATOM 1457 N N . ARG A 1 184 ? 27.737 5.871 -28.595 1.00 87.31 184 ARG A N 1
ATOM 1458 C CA . ARG A 1 184 ? 28.231 7.200 -28.976 1.00 87.31 184 ARG A CA 1
ATOM 1459 C C . ARG A 1 184 ? 29.656 7.131 -29.526 1.00 87.31 184 ARG A C 1
ATOM 1461 O O . ARG A 1 184 ? 29.958 7.815 -30.501 1.00 87.31 184 ARG A O 1
ATOM 1468 N N . SER A 1 185 ? 30.515 6.303 -28.932 1.00 89.81 185 SER A N 1
ATOM 1469 C CA . SER A 1 185 ? 31.868 6.062 -29.439 1.00 89.81 185 SER A CA 1
ATOM 1470 C C . SER A 1 185 ? 31.847 5.460 -30.843 1.00 89.81 185 SER A C 1
ATOM 1472 O O . SER A 1 185 ? 32.527 5.973 -31.729 1.00 89.81 185 SER A O 1
ATOM 1474 N N . VAL A 1 186 ? 31.029 4.426 -31.071 1.00 86.81 186 VAL A N 1
ATOM 1475 C CA . VAL A 1 186 ? 30.877 3.802 -32.398 1.00 86.81 186 VAL A CA 1
ATOM 1476 C C . VAL A 1 186 ? 30.377 4.820 -33.424 1.00 86.81 186 VAL A C 1
ATOM 1478 O O . VAL A 1 186 ? 30.906 4.889 -34.529 1.00 86.81 186 VAL A O 1
ATOM 1481 N N . GLN A 1 187 ? 29.418 5.673 -33.057 1.00 83.19 187 GLN A N 1
ATOM 1482 C CA . GLN A 1 187 ? 28.893 6.707 -33.950 1.00 83.19 187 GLN A CA 1
ATOM 1483 C C . GLN A 1 187 ? 29.954 7.747 -34.353 1.00 83.19 187 GLN A C 1
ATOM 1485 O O . GLN A 1 187 ? 29.980 8.175 -35.508 1.00 83.19 187 GLN A O 1
ATOM 1490 N N . MET A 1 188 ? 30.840 8.143 -33.430 1.00 88.00 188 MET A N 1
ATOM 1491 C CA . MET A 1 188 ? 31.965 9.035 -33.745 1.00 88.00 188 MET A CA 1
ATOM 1492 C C . MET A 1 188 ? 32.969 8.369 -34.690 1.00 88.00 188 MET A C 1
ATOM 1494 O O . MET A 1 188 ? 33.441 9.003 -35.631 1.00 88.00 188 MET A O 1
ATOM 1498 N N . GLU A 1 189 ? 33.262 7.089 -34.471 1.00 87.00 189 GLU A N 1
ATOM 1499 C CA . GLU A 1 189 ? 34.192 6.319 -35.298 1.00 87.00 189 GLU A CA 1
ATOM 1500 C C . GLU A 1 189 ? 33.661 6.138 -36.729 1.00 87.00 189 GLU A C 1
ATOM 1502 O O . GLU A 1 189 ? 34.374 6.409 -37.693 1.00 87.00 189 GLU A O 1
ATOM 1507 N N . VAL A 1 190 ? 32.369 5.816 -36.876 1.00 84.25 190 VAL A N 1
ATOM 1508 C CA . VAL A 1 190 ? 31.672 5.773 -38.175 1.00 84.25 190 VAL A CA 1
ATOM 1509 C C . VAL A 1 190 ? 31.732 7.130 -38.885 1.00 84.25 190 VAL A C 1
ATOM 1511 O O . VAL A 1 190 ? 31.944 7.185 -40.098 1.00 84.25 190 VAL A O 1
ATOM 1514 N N . GLY A 1 191 ? 31.574 8.233 -38.144 1.00 84.44 191 GLY A N 1
ATOM 1515 C CA . GLY A 1 191 ? 31.735 9.588 -38.677 1.00 84.44 191 GLY A CA 1
ATOM 1516 C C . GLY A 1 191 ? 33.141 9.833 -39.230 1.00 84.44 191 GLY A C 1
ATOM 1517 O O . GLY A 1 191 ? 33.285 10.267 -40.369 1.00 84.44 191 GLY A O 1
ATOM 1518 N N . SER A 1 192 ? 34.173 9.463 -38.467 1.00 87.94 192 SER A N 1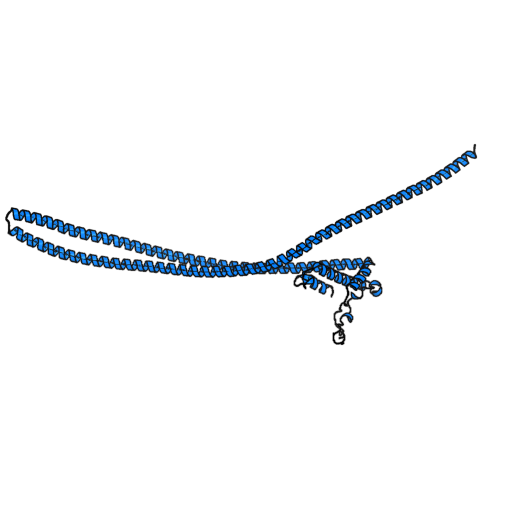
ATOM 1519 C CA . SER A 1 192 ? 35.572 9.595 -38.891 1.00 87.94 192 SER A CA 1
ATOM 1520 C C . SER A 1 192 ? 35.886 8.786 -40.151 1.00 87.94 192 SER A C 1
ATOM 1522 O O . SER A 1 192 ? 36.616 9.255 -41.022 1.00 87.94 192 SER A O 1
ATOM 1524 N N . VAL A 1 193 ? 35.346 7.572 -40.265 1.00 85.56 193 VAL A N 1
ATOM 1525 C CA . VAL A 1 193 ? 35.560 6.698 -41.430 1.00 85.56 193 VAL A CA 1
ATOM 1526 C C . VAL A 1 193 ? 34.890 7.281 -42.662 1.00 85.56 193 VAL A C 1
ATOM 1528 O O . VAL A 1 193 ? 35.500 7.344 -43.726 1.00 85.56 193 VAL A O 1
ATOM 1531 N N . ARG A 1 194 ? 33.657 7.777 -42.514 1.00 83.88 194 ARG A N 1
ATOM 1532 C CA . ARG A 1 194 ? 32.954 8.483 -43.587 1.00 83.88 194 ARG A CA 1
ATOM 1533 C C . ARG A 1 194 ? 33.776 9.664 -44.103 1.00 83.88 194 ARG A C 1
ATOM 1535 O O . ARG A 1 194 ? 33.907 9.818 -45.316 1.00 83.88 194 ARG A O 1
ATOM 1542 N N . ASP A 1 195 ? 34.321 10.475 -43.204 1.00 89.75 195 ASP A N 1
ATOM 1543 C CA . ASP A 1 195 ? 35.119 11.643 -43.578 1.00 89.75 195 ASP A CA 1
ATOM 1544 C C . ASP A 1 195 ? 36.425 11.233 -44.276 1.00 89.75 195 ASP A C 1
ATOM 1546 O O . ASP A 1 195 ? 36.788 11.832 -45.290 1.00 89.75 195 ASP A O 1
ATOM 1550 N N . SER A 1 196 ? 37.079 10.161 -43.809 1.00 88.75 196 SER A N 1
ATOM 1551 C CA . SER A 1 196 ? 38.261 9.578 -44.465 1.00 88.75 196 SER A CA 1
ATOM 1552 C C . SER A 1 196 ? 37.951 9.110 -45.888 1.00 88.75 196 SER A C 1
ATOM 1554 O O . SER A 1 196 ? 38.668 9.457 -46.822 1.00 88.75 196 SER A O 1
ATOM 1556 N N . ILE A 1 197 ? 36.846 8.385 -46.077 1.00 85.25 197 ILE A N 1
ATOM 1557 C CA . ILE A 1 197 ? 36.395 7.912 -47.391 1.00 85.25 197 ILE A CA 1
ATOM 1558 C C . ILE A 1 197 ? 36.152 9.089 -48.345 1.00 85.25 197 ILE A C 1
ATOM 1560 O O . ILE A 1 197 ? 36.572 9.061 -49.503 1.00 85.25 197 ILE A O 1
ATOM 1564 N N . ILE A 1 198 ? 35.481 10.143 -47.870 1.00 88.94 198 ILE A N 1
ATOM 1565 C CA . ILE A 1 198 ? 35.220 11.346 -48.672 1.00 88.94 198 ILE A CA 1
ATOM 1566 C C . ILE A 1 198 ? 36.537 12.028 -49.063 1.00 88.94 198 ILE A C 1
ATOM 1568 O O . ILE A 1 198 ? 36.684 12.461 -50.212 1.00 88.94 198 ILE A O 1
ATOM 1572 N N . ALA A 1 199 ? 37.495 12.112 -48.138 1.00 91.50 199 ALA A N 1
ATOM 1573 C CA . ALA A 1 199 ? 38.809 12.686 -48.400 1.00 91.50 199 ALA A CA 1
ATOM 1574 C C . ALA A 1 199 ? 39.584 11.882 -49.458 1.00 91.50 199 ALA A C 1
ATOM 1576 O O . ALA A 1 199 ? 40.101 12.481 -50.403 1.00 91.50 199 ALA A O 1
ATOM 1577 N N . ASP A 1 200 ? 39.592 10.550 -49.365 1.00 88.69 200 ASP A N 1
ATOM 1578 C CA . ASP A 1 200 ? 40.292 9.673 -50.311 1.00 88.69 200 ASP A CA 1
ATOM 1579 C C . ASP A 1 200 ? 39.700 9.758 -51.724 1.00 88.69 200 ASP A C 1
ATOM 1581 O O . ASP A 1 200 ? 40.438 9.917 -52.700 1.00 88.69 200 ASP A O 1
ATOM 1585 N N . ILE A 1 201 ? 38.367 9.750 -51.849 1.00 87.88 201 ILE A N 1
ATOM 1586 C CA . ILE A 1 201 ? 37.680 9.946 -53.139 1.00 87.88 201 ILE A CA 1
ATOM 1587 C C . ILE A 1 201 ? 38.011 11.324 -53.721 1.00 87.88 201 ILE A C 1
ATOM 1589 O O . ILE A 1 201 ? 38.285 11.453 -54.918 1.00 87.88 201 ILE A O 1
ATOM 1593 N N . THR A 1 202 ? 38.007 12.363 -52.883 1.00 92.06 202 THR A N 1
ATOM 1594 C CA . THR A 1 202 ? 38.322 13.731 -53.312 1.00 92.06 202 THR A CA 1
ATOM 1595 C C . THR A 1 202 ? 39.763 13.829 -53.807 1.00 92.06 202 THR A C 1
ATOM 1597 O O . THR A 1 202 ? 40.003 14.386 -54.880 1.00 92.06 202 THR A O 1
ATOM 1600 N N . ALA A 1 203 ? 40.717 13.242 -53.081 1.00 90.69 203 ALA A N 1
ATOM 1601 C CA . ALA A 1 203 ? 42.123 13.202 -53.467 1.00 90.69 203 ALA A CA 1
ATOM 1602 C C . ALA A 1 203 ? 42.336 12.413 -54.769 1.00 90.69 203 ALA A C 1
ATOM 1604 O O . ALA A 1 203 ? 43.081 12.856 -55.648 1.00 90.69 203 ALA A O 1
ATOM 1605 N N . HIS A 1 204 ? 41.648 11.280 -54.933 1.00 86.94 204 HIS A N 1
ATOM 1606 C CA . HIS A 1 204 ? 41.694 10.481 -56.156 1.00 86.94 204 HIS A CA 1
ATOM 1607 C C . HIS A 1 204 ? 41.172 11.275 -57.367 1.00 86.94 204 HIS A C 1
ATOM 1609 O O . HIS A 1 204 ? 41.833 11.343 -58.405 1.00 86.94 204 HIS A O 1
ATOM 1615 N N . ASN A 1 205 ? 40.045 11.975 -57.211 1.00 89.44 205 ASN A N 1
ATOM 1616 C CA . ASN A 1 205 ? 39.475 12.825 -58.257 1.00 89.44 205 ASN A CA 1
ATOM 1617 C C . ASN A 1 205 ? 40.378 14.033 -58.588 1.00 89.44 205 ASN A C 1
ATOM 1619 O O . ASN A 1 205 ? 40.563 14.388 -59.750 1.00 89.44 205 ASN A O 1
ATOM 1623 N N . GLN A 1 206 ? 41.004 14.656 -57.587 1.00 93.19 206 GLN A N 1
ATOM 1624 C CA . GLN A 1 206 ? 41.969 15.740 -57.812 1.00 93.19 206 GLN A CA 1
ATOM 1625 C C . GLN A 1 206 ? 43.205 15.273 -58.596 1.00 93.19 206 GLN A C 1
ATOM 1627 O O . GLN A 1 206 ? 43.665 15.983 -59.496 1.00 93.19 206 GLN A O 1
ATOM 1632 N N . ARG A 1 207 ? 43.729 14.073 -58.309 1.00 90.19 207 ARG A N 1
ATOM 1633 C CA . ARG A 1 207 ? 44.828 13.475 -59.089 1.00 90.19 207 ARG A CA 1
ATOM 1634 C C . ARG A 1 207 ? 44.424 13.231 -60.539 1.00 90.19 207 ARG A C 1
ATOM 1636 O O . ARG A 1 207 ? 45.184 13.576 -61.437 1.00 90.19 207 ARG A O 1
ATOM 1643 N N . PHE A 1 208 ? 43.221 12.708 -60.767 1.00 90.88 208 PHE A N 1
ATOM 1644 C CA . PHE A 1 208 ? 42.675 12.549 -62.114 1.00 90.88 208 PHE A CA 1
ATOM 1645 C C . PHE A 1 208 ? 42.596 13.884 -62.863 1.00 90.88 208 PHE A C 1
ATOM 1647 O O . PHE A 1 208 ? 43.175 14.019 -63.939 1.00 90.88 208 PHE A O 1
ATOM 1654 N N . ASN A 1 209 ? 41.944 14.887 -62.271 1.00 92.88 209 ASN A N 1
ATOM 1655 C CA . ASN A 1 209 ? 41.748 16.184 -62.918 1.00 92.88 209 ASN A CA 1
ATOM 1656 C C . ASN A 1 209 ? 43.077 16.888 -63.219 1.00 92.88 209 ASN A C 1
ATOM 1658 O O . ASN A 1 209 ? 43.261 17.394 -64.321 1.00 92.88 209 ASN A O 1
ATOM 1662 N N . SER A 1 210 ? 44.025 16.878 -62.276 1.00 93.31 210 SER A N 1
ATOM 1663 C CA . SER A 1 210 ? 45.345 17.495 -62.477 1.00 93.31 210 SER A CA 1
ATOM 1664 C C . SER A 1 210 ? 46.172 16.791 -63.556 1.00 93.31 210 SER A C 1
ATOM 1666 O O . SER A 1 210 ? 46.812 17.461 -64.367 1.00 93.31 210 SER A O 1
ATOM 1668 N N . HIS A 1 211 ? 46.133 15.456 -63.619 1.00 92.19 211 HIS A N 1
ATOM 1669 C CA . HIS A 1 211 ? 46.825 14.716 -64.672 1.00 92.19 211 HIS A CA 1
ATOM 1670 C C . HIS A 1 211 ? 46.196 14.963 -66.049 1.00 92.19 211 HIS A C 1
ATOM 1672 O O . HIS A 1 211 ? 46.918 15.199 -67.016 1.00 92.19 211 HIS A O 1
ATOM 1678 N N . MET A 1 212 ? 44.862 14.967 -66.138 1.00 89.88 212 MET A N 1
ATOM 1679 C CA . MET A 1 212 ? 44.147 15.245 -67.386 1.00 89.88 212 MET A CA 1
ATOM 1680 C C . MET A 1 212 ? 44.400 16.664 -67.900 1.00 89.88 212 MET A C 1
ATOM 1682 O O . MET A 1 212 ? 44.636 16.835 -69.094 1.00 89.88 212 MET A O 1
ATOM 1686 N N . ASP A 1 213 ? 44.416 17.665 -67.020 1.00 93.19 213 ASP A N 1
ATOM 1687 C CA . ASP A 1 213 ? 44.712 19.056 -67.383 1.00 93.19 213 ASP A CA 1
ATOM 1688 C C . ASP A 1 213 ? 46.150 19.214 -67.916 1.00 93.19 213 ASP A C 1
ATOM 1690 O O . ASP A 1 213 ? 46.387 19.812 -68.974 1.00 93.19 213 ASP A O 1
ATOM 1694 N N . ALA A 1 214 ? 47.120 18.572 -67.254 1.00 91.81 214 ALA A N 1
ATOM 1695 C CA . ALA A 1 214 ? 48.508 18.537 -67.710 1.00 91.81 214 ALA A CA 1
ATOM 1696 C C . ALA A 1 214 ? 48.659 17.807 -69.057 1.00 91.81 214 ALA A C 1
ATOM 1698 O O . ALA A 1 214 ? 49.364 18.288 -69.950 1.00 91.81 214 ALA A O 1
ATOM 1699 N N . ALA A 1 215 ? 47.981 16.668 -69.230 1.00 90.62 215 ALA A N 1
ATOM 1700 C CA . ALA A 1 215 ? 47.994 15.901 -70.470 1.00 90.62 215 ALA A CA 1
ATOM 1701 C C . ALA A 1 215 ? 47.348 16.677 -71.628 1.00 90.62 215 ALA A C 1
ATOM 1703 O O . ALA A 1 215 ? 47.918 16.730 -72.718 1.00 90.62 215 ALA A O 1
ATOM 1704 N N . MET A 1 216 ? 46.214 17.345 -71.396 1.00 88.44 216 MET A N 1
ATOM 1705 C CA . MET A 1 216 ? 45.569 18.207 -72.392 1.00 88.44 216 MET A CA 1
ATOM 1706 C C . MET A 1 216 ? 46.459 19.388 -72.779 1.00 88.44 216 MET A C 1
ATOM 1708 O O . MET A 1 216 ? 46.621 19.670 -73.966 1.00 88.44 216 MET A O 1
ATOM 1712 N N . THR A 1 217 ? 47.100 20.035 -71.805 1.00 92.00 217 THR A N 1
ATOM 1713 C CA . THR A 1 217 ? 48.041 21.132 -72.066 1.00 92.00 217 THR A CA 1
ATOM 1714 C C . THR A 1 217 ? 49.211 20.668 -72.941 1.00 92.00 217 THR A C 1
ATOM 1716 O O . THR A 1 217 ? 49.545 21.324 -73.934 1.00 92.00 217 THR A O 1
ATOM 1719 N N . LYS A 1 218 ? 49.794 19.496 -72.640 1.00 89.88 218 LYS A N 1
ATOM 1720 C CA . LYS A 1 218 ? 50.832 18.860 -73.473 1.00 89.88 218 LYS A CA 1
ATOM 1721 C C . LYS A 1 218 ? 50.316 18.524 -74.879 1.00 89.88 218 LYS A C 1
ATOM 1723 O O . LYS A 1 218 ? 51.016 18.794 -75.854 1.00 89.88 218 LYS A O 1
ATOM 1728 N N . ALA A 1 219 ? 49.103 17.977 -75.000 1.00 86.62 219 ALA A N 1
ATOM 1729 C CA . ALA A 1 219 ? 48.492 17.622 -76.284 1.00 86.62 219 ALA A CA 1
ATOM 1730 C C . ALA A 1 219 ? 48.328 18.847 -77.190 1.00 86.62 219 ALA A C 1
ATOM 1732 O O . ALA A 1 219 ? 48.746 18.832 -78.347 1.00 86.62 219 ALA A O 1
ATOM 1733 N N . VAL A 1 220 ? 47.764 19.931 -76.647 1.00 88.00 220 VAL A N 1
ATOM 1734 C CA . VAL A 1 220 ? 47.565 21.195 -77.367 1.00 88.00 220 VAL A CA 1
ATOM 1735 C C . VAL A 1 220 ? 48.904 21.758 -77.851 1.00 88.00 220 VAL A C 1
ATOM 1737 O O . VAL A 1 220 ? 49.008 22.191 -79.001 1.00 88.00 220 VAL A O 1
ATOM 1740 N N . ALA A 1 221 ? 49.946 21.713 -77.015 1.00 87.62 221 ALA A N 1
ATOM 1741 C CA . ALA A 1 221 ? 51.286 22.155 -77.395 1.00 87.62 221 ALA A CA 1
ATOM 1742 C C . ALA A 1 221 ? 51.898 21.291 -78.517 1.00 87.62 221 ALA A C 1
ATOM 1744 O O . ALA A 1 221 ? 52.440 21.836 -79.480 1.00 87.62 221 ALA A O 1
ATOM 1745 N N . ALA A 1 222 ? 51.766 19.963 -78.434 1.00 86.81 222 ALA A N 1
ATOM 1746 C CA . ALA A 1 222 ? 52.284 19.025 -79.432 1.00 86.81 222 ALA A CA 1
ATOM 1747 C C . ALA A 1 222 ? 51.603 19.180 -80.802 1.00 86.81 222 ALA A C 1
ATOM 1749 O O . ALA A 1 222 ? 52.286 19.215 -81.828 1.00 86.81 222 ALA A O 1
ATOM 1750 N N . VAL A 1 223 ? 50.272 19.347 -80.821 1.00 86.44 223 VAL A N 1
ATOM 1751 C CA . VAL A 1 223 ? 49.497 19.611 -82.047 1.00 86.44 223 VAL A CA 1
ATOM 1752 C C . VAL A 1 223 ? 49.958 20.909 -82.706 1.00 86.44 223 VAL A C 1
ATOM 1754 O O . VAL A 1 223 ? 50.166 20.950 -83.916 1.00 86.44 223 VAL A O 1
ATOM 1757 N N . ARG A 1 224 ? 50.175 21.965 -81.914 1.00 84.81 224 ARG A N 1
ATOM 1758 C CA . ARG A 1 224 ? 50.621 23.271 -82.419 1.00 84.81 224 ARG A CA 1
ATOM 1759 C C . ARG A 1 224 ? 52.033 23.233 -83.013 1.00 84.81 224 ARG A C 1
ATOM 1761 O O . ARG A 1 224 ? 52.314 23.995 -83.932 1.00 84.81 224 ARG A O 1
ATOM 1768 N N . ALA A 1 225 ? 52.901 22.368 -82.491 1.00 85.81 225 ALA A N 1
ATOM 1769 C CA . ALA A 1 225 ? 54.277 22.190 -82.954 1.00 85.81 225 ALA A CA 1
ATOM 1770 C C . ALA A 1 225 ? 54.422 21.183 -84.115 1.00 85.81 225 ALA A C 1
ATOM 1772 O O . ALA A 1 225 ? 55.499 21.079 -84.691 1.00 85.81 225 ALA A O 1
ATOM 1773 N N . GLY A 1 226 ? 53.366 20.438 -84.469 1.00 80.38 226 GLY A N 1
ATOM 1774 C CA . GLY A 1 226 ? 53.413 19.422 -85.529 1.00 80.38 226 GLY A CA 1
ATOM 1775 C C . GLY A 1 226 ? 54.218 18.164 -85.169 1.00 80.38 226 GLY A C 1
ATOM 1776 O O . GLY A 1 226 ? 54.639 17.431 -86.060 1.00 80.38 226 GLY A O 1
ATOM 1777 N N . HIS A 1 227 ? 54.451 17.898 -83.879 1.00 81.56 227 HIS A N 1
ATOM 1778 C CA . HIS A 1 227 ? 55.259 16.765 -83.416 1.00 81.56 227 HIS A CA 1
ATOM 1779 C C . HIS A 1 227 ? 54.399 15.511 -83.174 1.00 81.56 227 HIS A C 1
ATOM 1781 O O . HIS A 1 227 ? 53.924 15.271 -82.062 1.00 81.56 227 HIS A O 1
ATOM 1787 N N . GLY A 1 228 ? 54.221 14.685 -84.210 1.00 76.06 228 GLY A N 1
ATOM 1788 C CA . GLY A 1 228 ? 53.459 13.427 -84.127 1.00 76.06 228 GLY A CA 1
ATOM 1789 C C . GLY A 1 228 ? 53.990 12.438 -83.077 1.00 76.06 228 GLY A C 1
ATOM 1790 O O . GLY A 1 228 ? 53.202 11.817 -82.365 1.00 76.06 228 GLY A O 1
ATOM 1791 N N . ASP A 1 229 ? 55.310 12.366 -82.894 1.00 81.88 229 ASP A N 1
ATOM 1792 C CA . ASP A 1 229 ? 55.941 11.467 -81.914 1.00 81.88 229 ASP A CA 1
ATOM 1793 C C . ASP A 1 229 ? 55.583 11.835 -80.463 1.00 81.88 229 ASP A C 1
ATOM 1795 O O . ASP A 1 229 ? 55.434 10.966 -79.602 1.00 81.88 229 ASP A O 1
ATOM 1799 N N . THR A 1 230 ? 55.375 13.128 -80.182 1.00 82.88 230 THR A N 1
ATOM 1800 C CA . THR A 1 230 ? 54.954 13.607 -78.855 1.00 82.88 230 THR A CA 1
ATOM 1801 C C . THR A 1 230 ? 53.505 13.214 -78.543 1.00 82.88 230 THR A C 1
ATOM 1803 O O . THR A 1 230 ? 53.188 12.926 -77.390 1.00 82.88 230 THR A O 1
ATOM 1806 N N . LEU A 1 231 ? 52.632 13.140 -79.556 1.00 82.62 231 LEU A N 1
ATOM 1807 C CA . LEU A 1 231 ? 51.256 12.646 -79.404 1.00 82.62 231 LEU A CA 1
ATOM 1808 C C . LEU A 1 231 ? 51.208 11.139 -79.116 1.00 82.62 231 LEU A C 1
ATOM 1810 O O . LEU A 1 231 ? 50.428 10.712 -78.265 1.00 82.62 231 LEU A O 1
ATOM 1814 N N . ALA A 1 232 ? 52.054 10.340 -79.773 1.00 84.31 232 ALA A N 1
ATOM 1815 C CA . ALA A 1 232 ? 52.151 8.903 -79.503 1.00 84.31 232 ALA A CA 1
ATOM 1816 C C . ALA A 1 232 ? 52.645 8.628 -78.070 1.00 84.31 232 ALA A C 1
ATOM 1818 O O . ALA A 1 232 ? 52.038 7.839 -77.347 1.00 84.31 232 ALA A O 1
ATOM 1819 N N . ALA A 1 233 ? 53.681 9.348 -77.623 1.00 86.38 233 ALA A N 1
ATOM 1820 C CA . ALA A 1 233 ? 54.188 9.245 -76.254 1.00 86.38 233 ALA A CA 1
ATOM 1821 C C . ALA A 1 233 ? 53.145 9.660 -75.197 1.00 86.38 233 ALA A C 1
ATOM 1823 O O . ALA A 1 233 ? 53.040 9.020 -74.151 1.00 86.38 233 ALA A O 1
ATOM 1824 N N . LEU A 1 234 ? 52.341 10.694 -75.478 1.00 88.69 234 LEU A N 1
ATOM 1825 C CA . LEU A 1 234 ? 51.252 11.122 -74.597 1.00 88.69 234 LEU A CA 1
ATOM 1826 C C . LEU A 1 234 ? 50.137 10.071 -74.499 1.00 88.69 234 LEU A C 1
ATOM 1828 O O . LEU A 1 234 ? 49.594 9.855 -73.418 1.00 88.69 234 LEU A O 1
ATOM 1832 N N . SER A 1 235 ? 49.800 9.406 -75.608 1.00 87.00 235 SER A N 1
ATOM 1833 C CA . SER A 1 235 ? 48.819 8.315 -75.613 1.00 87.00 235 SER A CA 1
ATOM 1834 C C . SER A 1 235 ? 49.256 7.159 -74.707 1.00 87.00 235 SER A C 1
ATOM 1836 O O . SER A 1 235 ? 48.442 6.620 -73.957 1.00 87.00 235 SER A O 1
ATOM 1838 N N . ASP A 1 236 ? 50.541 6.799 -74.736 1.00 90.69 236 ASP A N 1
ATOM 1839 C CA . ASP A 1 236 ? 51.101 5.778 -73.847 1.00 90.69 236 ASP A CA 1
ATOM 1840 C C . ASP A 1 236 ? 51.138 6.236 -72.378 1.00 90.69 236 ASP A C 1
ATOM 1842 O O . ASP A 1 236 ? 50.856 5.437 -71.482 1.00 90.69 236 ASP A O 1
ATOM 1846 N N . GLU A 1 237 ? 51.448 7.513 -72.112 1.00 89.75 237 GLU A N 1
ATOM 1847 C CA . GLU A 1 237 ? 51.401 8.116 -70.767 1.00 89.75 237 GLU A CA 1
ATOM 1848 C C . GLU A 1 237 ? 49.978 8.054 -70.188 1.00 89.75 237 GLU A C 1
ATOM 1850 O O . GLU A 1 237 ? 49.788 7.545 -69.082 1.00 89.75 237 GLU A O 1
ATOM 1855 N N . LEU A 1 238 ? 48.974 8.473 -70.967 1.00 89.94 238 LEU A N 1
ATOM 1856 C CA . LEU A 1 238 ? 47.558 8.422 -70.589 1.00 89.94 238 LEU A CA 1
ATOM 1857 C C . LEU A 1 238 ? 47.080 6.994 -70.332 1.00 89.94 238 LEU A C 1
ATOM 1859 O O . LEU A 1 238 ? 46.346 6.762 -69.374 1.00 89.94 238 LEU A O 1
ATOM 1863 N N . LYS A 1 239 ? 47.509 6.028 -71.152 1.00 91.25 239 LYS A N 1
ATOM 1864 C CA . LYS A 1 239 ? 47.157 4.619 -70.957 1.00 91.25 239 LYS A CA 1
ATOM 1865 C C . LYS A 1 239 ? 47.722 4.073 -69.646 1.00 91.25 239 LYS A C 1
ATOM 1867 O O . LYS A 1 239 ? 46.980 3.493 -68.862 1.00 91.25 239 LYS A O 1
ATOM 1872 N N . ARG A 1 240 ? 49.007 4.313 -69.362 1.00 92.25 240 ARG A N 1
ATOM 1873 C CA . ARG A 1 240 ? 49.633 3.887 -68.095 1.00 92.25 240 ARG A CA 1
ATOM 1874 C C . ARG A 1 240 ? 49.001 4.569 -66.888 1.00 92.25 240 ARG A C 1
ATOM 1876 O O . ARG A 1 240 ? 48.818 3.932 -65.851 1.00 92.25 240 ARG A O 1
ATOM 1883 N N . PHE A 1 241 ? 48.672 5.853 -67.014 1.00 91.50 241 PHE A N 1
ATOM 1884 C CA . PHE A 1 241 ? 47.962 6.578 -65.971 1.00 91.50 241 PHE A CA 1
ATOM 1885 C C . PHE A 1 241 ? 46.576 5.980 -65.725 1.00 91.50 241 PHE A C 1
ATOM 1887 O O . PHE A 1 241 ? 46.227 5.738 -64.576 1.00 91.50 241 PHE A O 1
ATOM 1894 N N . TYR A 1 242 ? 45.822 5.681 -66.785 1.00 89.25 242 TYR A N 1
ATOM 1895 C CA . TYR A 1 242 ? 44.511 5.047 -66.684 1.00 89.25 242 TYR A CA 1
ATOM 1896 C C . TYR A 1 242 ? 44.585 3.665 -66.025 1.00 89.25 242 TYR A C 1
ATOM 1898 O O . TYR A 1 242 ? 43.835 3.410 -65.087 1.00 89.25 242 TYR A O 1
ATOM 1906 N N . ASP A 1 243 ? 45.526 2.813 -66.440 1.00 92.12 243 ASP A N 1
ATOM 1907 C CA . ASP A 1 243 ? 45.734 1.491 -65.834 1.00 92.12 243 ASP A CA 1
ATOM 1908 C C . ASP A 1 243 ? 46.075 1.616 -64.336 1.00 92.12 243 ASP A C 1
ATOM 1910 O O . ASP A 1 243 ? 45.567 0.865 -63.502 1.00 92.12 243 ASP A O 1
ATOM 1914 N N . THR A 1 244 ? 46.896 2.607 -63.970 1.00 91.94 244 THR A N 1
ATOM 1915 C CA . THR A 1 244 ? 47.233 2.899 -62.565 1.00 91.94 244 THR A CA 1
ATOM 1916 C C . THR A 1 244 ? 46.008 3.380 -61.792 1.00 91.94 244 THR A C 1
ATOM 1918 O O . THR A 1 244 ? 45.719 2.866 -60.717 1.00 91.94 244 THR A O 1
ATOM 1921 N N . LEU A 1 245 ? 45.246 4.319 -62.356 1.00 88.06 245 LEU A N 1
ATOM 1922 C CA . LEU A 1 245 ? 44.038 4.864 -61.746 1.00 88.06 245 LEU A CA 1
ATOM 1923 C C . LEU A 1 245 ? 42.978 3.778 -61.533 1.00 88.06 245 LEU A C 1
ATOM 1925 O O . LEU A 1 245 ? 42.324 3.754 -60.495 1.00 88.06 245 LEU A O 1
ATOM 1929 N N . GLN A 1 246 ? 42.827 2.864 -62.491 1.00 89.06 246 GLN A N 1
ATOM 1930 C CA . GLN A 1 246 ? 41.906 1.738 -62.399 1.00 89.06 246 GLN A CA 1
ATOM 1931 C C . GLN A 1 246 ? 42.319 0.764 -61.288 1.00 89.06 246 GLN A C 1
ATOM 1933 O O . GLN A 1 246 ? 41.468 0.337 -60.504 1.00 89.06 246 GLN A O 1
ATOM 1938 N N . ASN A 1 247 ? 43.610 0.442 -61.186 1.00 91.50 247 ASN A N 1
ATOM 1939 C CA . ASN A 1 247 ? 44.132 -0.427 -60.131 1.00 91.50 247 ASN A CA 1
ATOM 1940 C C . ASN A 1 247 ? 43.992 0.217 -58.743 1.00 91.50 247 ASN A C 1
ATOM 1942 O O . ASN A 1 247 ? 43.479 -0.420 -57.822 1.00 91.50 247 ASN A O 1
ATOM 1946 N N . ASP A 1 248 ? 44.365 1.491 -58.610 1.00 88.69 248 ASP A N 1
ATOM 1947 C CA . ASP A 1 248 ? 44.224 2.262 -57.371 1.00 88.69 248 ASP A CA 1
ATOM 1948 C C . ASP A 1 248 ? 42.750 2.417 -56.977 1.00 88.69 248 ASP A C 1
ATOM 1950 O O . ASP A 1 248 ? 42.395 2.252 -55.812 1.00 88.69 248 ASP A O 1
ATOM 1954 N N . GLY A 1 249 ? 41.872 2.685 -57.948 1.00 88.06 249 GLY A N 1
ATOM 1955 C CA . GLY A 1 249 ? 40.431 2.797 -57.739 1.00 88.06 249 GLY A CA 1
ATOM 1956 C C . GLY A 1 249 ? 39.808 1.478 -57.283 1.00 88.06 249 GLY A C 1
ATOM 1957 O O . GLY A 1 249 ? 38.993 1.468 -56.361 1.00 88.06 249 GLY A O 1
ATOM 1958 N N . SER A 1 250 ? 40.233 0.350 -57.861 1.00 89.31 250 SER A N 1
ATOM 1959 C CA . SER A 1 250 ? 39.803 -0.980 -57.416 1.00 89.31 250 SER A CA 1
ATOM 1960 C C . SER A 1 250 ? 40.298 -1.294 -56.002 1.00 89.31 250 SER A C 1
ATOM 1962 O O . SER A 1 250 ? 39.536 -1.829 -55.197 1.00 89.31 250 SER A O 1
ATOM 1964 N N . ALA A 1 251 ? 41.551 -0.966 -55.678 1.00 89.12 251 ALA A N 1
ATOM 1965 C CA . ALA A 1 251 ? 42.105 -1.169 -54.340 1.00 89.12 251 ALA A CA 1
ATOM 1966 C C . ALA A 1 251 ? 41.391 -0.296 -53.293 1.00 89.12 251 ALA A C 1
ATOM 1968 O O . ALA A 1 251 ? 41.042 -0.781 -52.214 1.00 89.12 251 ALA A O 1
ATOM 1969 N N . LEU A 1 252 ? 41.104 0.964 -53.637 1.00 88.81 252 LEU A N 1
ATOM 1970 C CA . LEU A 1 252 ? 40.334 1.883 -52.804 1.00 88.81 252 LEU A CA 1
ATOM 1971 C C . LEU A 1 252 ? 38.911 1.359 -52.569 1.00 88.81 252 LEU A C 1
ATOM 1973 O O . LEU A 1 252 ? 38.466 1.320 -51.426 1.00 88.81 252 LEU A O 1
ATOM 1977 N N . ALA A 1 253 ? 38.224 0.885 -53.613 1.00 86.31 253 ALA A N 1
ATOM 1978 C CA . ALA A 1 253 ? 36.876 0.327 -53.494 1.00 86.31 253 ALA A CA 1
ATOM 1979 C C . ALA A 1 253 ? 36.824 -0.899 -52.565 1.00 86.31 253 ALA A C 1
ATOM 1981 O O . ALA A 1 253 ? 35.922 -1.002 -51.735 1.00 86.31 253 ALA A O 1
ATOM 1982 N N . VAL A 1 254 ? 37.808 -1.803 -52.657 1.00 91.06 254 VAL A N 1
ATOM 1983 C CA . VAL A 1 254 ? 37.915 -2.966 -51.758 1.00 91.06 254 VAL A CA 1
ATOM 1984 C C . VAL A 1 254 ? 38.175 -2.525 -50.316 1.00 91.06 254 VAL A C 1
ATOM 1986 O O . VAL A 1 254 ? 37.505 -3.007 -49.404 1.00 91.06 254 VAL A O 1
ATOM 1989 N N . SER A 1 255 ? 39.101 -1.585 -50.102 1.00 87.94 255 SER A N 1
ATOM 1990 C CA . SER A 1 255 ? 39.402 -1.039 -48.771 1.00 87.94 255 SER A CA 1
ATOM 1991 C C . SER A 1 255 ? 38.170 -0.393 -48.129 1.00 87.94 255 SER A C 1
ATOM 1993 O O . SER A 1 255 ? 37.808 -0.722 -46.999 1.00 87.94 255 SER A O 1
ATOM 1995 N N . MET A 1 256 ? 37.466 0.457 -48.883 1.00 83.62 256 MET A N 1
ATOM 1996 C CA . MET A 1 256 ? 36.235 1.109 -48.439 1.00 83.62 256 MET A CA 1
ATOM 1997 C C . MET A 1 256 ? 35.142 0.101 -48.087 1.00 83.62 256 MET A C 1
ATOM 1999 O O . MET A 1 256 ? 34.470 0.260 -47.071 1.00 83.62 256 MET A O 1
ATOM 2003 N N . ASN A 1 257 ? 34.955 -0.932 -48.913 1.00 87.75 257 ASN A N 1
ATOM 2004 C CA . ASN A 1 257 ? 33.936 -1.945 -48.666 1.00 87.75 257 ASN A CA 1
ATOM 2005 C C . ASN A 1 257 ? 34.246 -2.758 -47.400 1.00 87.75 257 ASN A C 1
ATOM 2007 O O . ASN A 1 257 ? 33.347 -3.002 -46.600 1.00 87.75 257 ASN A O 1
ATOM 2011 N N . ASN A 1 258 ? 35.518 -3.106 -47.179 1.00 89.81 258 ASN A N 1
ATOM 2012 C CA . ASN A 1 258 ? 35.954 -3.805 -45.970 1.00 89.81 258 ASN A CA 1
ATOM 2013 C C . ASN A 1 258 ? 35.731 -2.956 -44.711 1.00 89.81 258 ASN A C 1
ATOM 2015 O O . ASN A 1 258 ? 35.151 -3.446 -43.746 1.00 89.81 258 ASN A O 1
ATOM 2019 N N . GLN A 1 259 ? 36.126 -1.678 -44.738 1.00 86.38 259 GLN A N 1
ATOM 2020 C CA . GLN A 1 259 ? 35.889 -0.762 -43.619 1.00 86.38 259 GLN A CA 1
ATOM 2021 C C . GLN A 1 259 ? 34.391 -0.598 -43.351 1.00 86.38 259 GLN A C 1
ATOM 2023 O O . GLN A 1 259 ? 33.942 -0.745 -42.217 1.00 86.38 259 GLN A O 1
ATOM 2028 N N . LEU A 1 260 ? 33.589 -0.345 -44.389 1.00 84.56 260 LEU A N 1
ATOM 2029 C CA . LEU A 1 260 ? 32.146 -0.181 -44.232 1.00 84.56 260 LEU A CA 1
ATOM 2030 C C . LEU A 1 260 ? 31.498 -1.428 -43.618 1.00 84.56 260 LEU A C 1
ATOM 2032 O O . LEU A 1 260 ? 30.625 -1.297 -42.761 1.00 84.56 260 LEU A O 1
ATOM 2036 N N . GLN A 1 261 ? 31.935 -2.619 -44.026 1.00 88.88 261 GLN A N 1
ATOM 2037 C CA . GLN A 1 261 ? 31.428 -3.880 -43.500 1.00 88.88 261 GLN A CA 1
ATOM 2038 C C . GLN A 1 261 ? 31.805 -4.089 -42.026 1.00 88.88 261 GLN A C 1
ATOM 2040 O O . GLN A 1 261 ? 30.930 -4.423 -41.228 1.00 88.88 261 GLN A O 1
ATOM 2045 N N . GLU A 1 262 ? 33.058 -3.826 -41.645 1.00 88.75 262 GLU A N 1
ATOM 2046 C CA . GLU A 1 262 ? 33.515 -3.908 -40.250 1.00 88.75 262 GLU A CA 1
ATOM 2047 C C . GLU A 1 262 ? 32.714 -2.965 -39.339 1.00 88.75 262 GLU A C 1
ATOM 2049 O O . GLU A 1 262 ? 32.200 -3.363 -38.290 1.00 88.75 262 GLU A O 1
ATOM 2054 N N . TYR A 1 263 ? 32.531 -1.714 -39.765 1.00 82.50 263 TYR A N 1
ATOM 2055 C CA . TYR A 1 263 ? 31.763 -0.732 -39.002 1.00 82.50 263 TYR A CA 1
ATOM 2056 C C . TYR A 1 263 ? 30.272 -1.048 -38.950 1.00 82.50 263 TYR A C 1
ATOM 2058 O O . TYR A 1 263 ? 29.632 -0.804 -37.926 1.00 82.50 263 TYR A O 1
ATOM 2066 N N . HIS A 1 264 ? 29.715 -1.604 -40.025 1.00 82.38 264 HIS A N 1
ATOM 2067 C CA . HIS A 1 264 ? 28.334 -2.064 -40.043 1.00 82.38 264 HIS A CA 1
ATOM 2068 C C . HIS A 1 264 ? 28.110 -3.183 -39.019 1.00 82.38 264 HIS A C 1
ATOM 2070 O O . HIS A 1 264 ? 27.162 -3.113 -38.237 1.00 82.38 264 HIS A O 1
ATOM 2076 N N . GLU A 1 265 ? 29.008 -4.168 -38.964 1.00 89.50 265 GLU A N 1
ATOM 2077 C CA . GLU A 1 265 ? 28.949 -5.254 -37.984 1.00 89.50 265 GLU A CA 1
ATOM 2078 C C . GLU A 1 265 ? 29.099 -4.725 -36.550 1.00 89.50 265 GLU A C 1
ATOM 2080 O O . GLU A 1 265 ? 28.287 -5.041 -35.678 1.00 89.50 265 GLU A O 1
ATOM 2085 N N . LYS A 1 266 ? 30.062 -3.826 -36.315 1.00 86.56 266 LYS A N 1
ATOM 2086 C CA . LYS A 1 266 ? 30.262 -3.177 -35.011 1.00 86.56 266 LYS A CA 1
ATOM 2087 C C . LYS A 1 266 ? 29.034 -2.379 -34.560 1.00 86.56 266 LYS A C 1
ATOM 2089 O O . LYS A 1 266 ? 28.650 -2.444 -33.390 1.00 86.56 266 LYS A O 1
ATOM 2094 N N . ALA A 1 267 ? 28.392 -1.653 -35.475 1.00 81.88 267 ALA A N 1
ATOM 2095 C CA . ALA A 1 267 ? 27.167 -0.910 -35.197 1.00 81.88 267 ALA A CA 1
ATOM 2096 C C . ALA A 1 267 ? 25.989 -1.845 -34.886 1.00 81.88 267 ALA A C 1
ATOM 2098 O O . ALA A 1 267 ? 25.272 -1.607 -33.916 1.00 81.88 267 ALA A O 1
ATOM 2099 N N . LEU A 1 268 ? 25.816 -2.934 -35.645 1.00 85.69 268 LEU A N 1
ATOM 2100 C CA . LEU A 1 268 ? 24.779 -3.935 -35.373 1.00 85.69 268 LEU A CA 1
ATOM 2101 C C . LEU A 1 268 ? 24.957 -4.580 -33.997 1.00 85.69 268 LEU A C 1
ATOM 2103 O O . LEU A 1 268 ? 23.990 -4.668 -33.242 1.00 85.69 268 LEU A O 1
ATOM 2107 N N . LEU A 1 269 ? 26.185 -4.963 -33.638 1.00 87.81 269 LEU A N 1
ATOM 2108 C CA . LEU A 1 269 ? 26.492 -5.527 -32.322 1.00 87.81 269 LEU A CA 1
ATOM 2109 C C . LEU A 1 269 ? 26.206 -4.529 -31.194 1.00 87.81 269 LEU A C 1
ATOM 2111 O O . LEU A 1 269 ? 25.618 -4.903 -30.181 1.00 87.81 269 LEU A O 1
ATOM 2115 N N . SER A 1 270 ? 26.563 -3.255 -31.379 1.00 81.81 270 SER A N 1
ATOM 2116 C CA . SER A 1 270 ? 26.268 -2.201 -30.403 1.00 81.81 270 SER A CA 1
ATOM 2117 C C . SER A 1 270 ? 24.759 -1.985 -30.231 1.00 81.81 270 SER A C 1
ATOM 2119 O O . SER A 1 270 ? 24.273 -1.933 -29.100 1.00 81.81 270 SER A O 1
ATOM 2121 N N . ILE A 1 271 ? 23.995 -1.946 -31.332 1.00 81.94 271 ILE A N 1
ATOM 2122 C CA . ILE A 1 271 ? 22.528 -1.818 -31.299 1.00 81.94 271 ILE A CA 1
ATOM 2123 C C . ILE A 1 271 ? 21.906 -3.034 -30.608 1.00 81.94 271 ILE A C 1
ATOM 2125 O O . ILE A 1 271 ? 21.031 -2.879 -29.759 1.00 81.94 271 ILE A O 1
ATOM 2129 N N . GLN A 1 272 ? 22.363 -4.242 -30.936 1.00 87.19 272 GLN A N 1
ATOM 2130 C CA . GLN A 1 272 ? 21.862 -5.476 -30.340 1.00 87.19 272 GLN A CA 1
ATOM 2131 C C . GLN A 1 272 ? 22.146 -5.534 -28.834 1.00 87.19 272 GLN A C 1
ATOM 2133 O O . GLN A 1 272 ? 21.257 -5.894 -28.061 1.00 87.19 272 GLN A O 1
ATOM 2138 N N . ALA A 1 273 ? 23.347 -5.139 -28.402 1.00 82.88 273 ALA A N 1
ATOM 2139 C CA . ALA A 1 273 ? 23.709 -5.063 -26.989 1.00 82.88 273 ALA A CA 1
ATOM 2140 C C . ALA A 1 273 ? 22.864 -4.023 -26.233 1.00 82.88 273 ALA A C 1
ATOM 2142 O O . ALA A 1 273 ? 22.365 -4.298 -25.137 1.00 82.88 273 ALA A O 1
ATOM 2143 N N . GLN A 1 274 ? 22.642 -2.851 -26.835 1.00 82.62 274 GLN A N 1
ATOM 2144 C CA . GLN A 1 274 ? 21.792 -1.809 -26.260 1.00 82.62 274 GLN A CA 1
ATOM 2145 C C . GLN A 1 274 ? 20.335 -2.267 -26.144 1.00 82.62 274 GLN A C 1
ATOM 2147 O O . GLN A 1 274 ? 19.714 -2.106 -25.093 1.00 82.62 274 GLN A O 1
ATOM 2152 N N . HIS A 1 275 ? 19.795 -2.872 -27.201 1.00 79.69 275 HIS A N 1
ATOM 2153 C CA . HIS A 1 275 ? 18.438 -3.407 -27.215 1.00 79.69 275 HIS A CA 1
ATOM 2154 C C . HIS A 1 275 ? 18.262 -4.530 -26.183 1.00 79.69 275 HIS A C 1
ATOM 2156 O O . HIS A 1 275 ? 17.283 -4.530 -25.442 1.00 79.69 275 HIS A O 1
ATOM 2162 N N . GLY A 1 276 ? 19.235 -5.441 -26.067 1.00 84.06 276 GLY A N 1
ATOM 2163 C CA . GLY A 1 276 ? 19.237 -6.483 -25.037 1.00 84.06 276 GLY A CA 1
ATOM 2164 C C . GLY A 1 276 ? 19.218 -5.903 -23.620 1.00 84.06 276 GLY A C 1
ATOM 2165 O O . GLY A 1 276 ? 18.397 -6.306 -22.801 1.00 84.06 276 GLY A O 1
ATOM 2166 N N . THR A 1 277 ? 20.046 -4.887 -23.360 1.00 81.06 277 THR A N 1
ATOM 2167 C CA . THR A 1 277 ? 20.081 -4.178 -22.066 1.00 81.06 277 THR A CA 1
ATOM 2168 C C . THR A 1 277 ? 18.752 -3.471 -21.769 1.00 81.06 277 THR A C 1
ATOM 2170 O O . THR A 1 277 ? 18.286 -3.465 -20.630 1.00 81.06 277 THR A O 1
ATOM 2173 N N . MET A 1 278 ? 18.109 -2.895 -22.790 1.00 75.38 278 MET A N 1
ATOM 2174 C CA . MET A 1 278 ? 16.803 -2.245 -22.654 1.00 75.38 278 MET A CA 1
ATOM 2175 C C . MET A 1 278 ? 15.689 -3.252 -22.337 1.00 75.38 278 MET A C 1
ATOM 2177 O O . MET A 1 278 ? 14.877 -2.985 -21.452 1.00 75.38 278 MET A O 1
ATOM 2181 N N . ILE A 1 279 ? 15.657 -4.401 -23.020 1.00 85.50 279 ILE A N 1
ATOM 2182 C CA . ILE A 1 279 ? 14.688 -5.469 -22.732 1.00 85.50 279 ILE A CA 1
ATOM 2183 C C . ILE A 1 279 ? 14.871 -5.989 -21.309 1.00 85.50 279 ILE A C 1
ATOM 2185 O O . ILE A 1 279 ? 13.886 -6.142 -20.592 1.00 85.50 279 ILE A O 1
ATOM 2189 N N . GLU A 1 280 ? 16.111 -6.220 -20.883 1.00 84.56 280 GLU A N 1
ATOM 2190 C CA . GLU A 1 280 ? 16.386 -6.702 -19.530 1.00 84.56 280 GLU A CA 1
ATOM 2191 C C . GLU A 1 280 ? 15.911 -5.697 -18.474 1.00 84.56 280 GLU A C 1
ATOM 2193 O O . GLU A 1 280 ? 15.204 -6.056 -17.535 1.00 84.56 280 GLU A O 1
ATOM 2198 N N . SER A 1 281 ? 16.194 -4.409 -18.686 1.00 79.06 281 SER A N 1
ATOM 2199 C CA . SER A 1 281 ? 15.684 -3.329 -17.837 1.00 79.06 281 SER A CA 1
ATOM 2200 C C . SER A 1 281 ? 14.153 -3.316 -17.759 1.00 79.06 281 SER A C 1
ATOM 2202 O O . SER A 1 281 ? 13.581 -3.169 -16.675 1.00 79.06 281 SER A O 1
ATOM 2204 N N . TYR A 1 282 ? 13.479 -3.514 -18.896 1.00 78.88 282 TYR A N 1
ATOM 2205 C CA . TYR A 1 282 ? 12.022 -3.584 -18.954 1.00 78.88 282 TYR A CA 1
ATOM 2206 C C . TYR A 1 282 ? 11.472 -4.803 -18.206 1.00 78.88 282 TYR A C 1
ATOM 2208 O O . TYR A 1 282 ? 10.516 -4.666 -17.446 1.00 78.88 282 TYR A O 1
ATOM 2216 N N . ASN A 1 283 ? 12.091 -5.975 -18.359 1.00 84.75 283 ASN A N 1
ATOM 2217 C CA . ASN A 1 283 ? 11.698 -7.192 -17.648 1.00 84.75 283 ASN A CA 1
ATOM 2218 C C . ASN A 1 283 ? 11.857 -7.044 -16.131 1.00 84.75 283 ASN A C 1
ATOM 2220 O O . ASN A 1 283 ? 10.938 -7.398 -15.388 1.00 84.75 283 ASN A O 1
ATOM 2224 N N . ILE A 1 284 ? 12.978 -6.475 -15.673 1.00 82.56 284 ILE A N 1
ATOM 2225 C CA . ILE A 1 284 ? 13.214 -6.172 -14.255 1.00 82.56 284 ILE A CA 1
ATOM 2226 C C . ILE A 1 284 ? 12.124 -5.228 -13.740 1.00 82.56 284 ILE A C 1
ATOM 2228 O O . ILE A 1 284 ? 11.479 -5.510 -12.732 1.00 82.56 284 ILE A O 1
ATOM 2232 N N . MET A 1 285 ? 11.856 -4.130 -14.455 1.00 78.19 285 MET A N 1
ATOM 2233 C CA . MET A 1 285 ? 10.833 -3.164 -14.052 1.00 78.19 285 MET A CA 1
ATOM 2234 C C . MET A 1 285 ? 9.434 -3.785 -14.026 1.00 78.19 285 MET A C 1
ATOM 2236 O O . MET A 1 285 ? 8.708 -3.585 -13.059 1.00 78.19 285 MET A O 1
ATOM 2240 N N . SER A 1 286 ? 9.066 -4.558 -15.048 1.00 84.44 286 SER A N 1
ATOM 2241 C CA . SER A 1 286 ? 7.767 -5.230 -15.137 1.00 84.44 286 SER A CA 1
ATOM 2242 C C . SER A 1 286 ? 7.573 -6.243 -14.009 1.00 84.44 286 SER A C 1
ATOM 2244 O O . SER A 1 286 ? 6.502 -6.288 -13.407 1.00 84.44 286 SER A O 1
ATOM 2246 N N . THR A 1 287 ? 8.600 -7.036 -13.702 1.00 85.81 287 THR A N 1
ATOM 2247 C CA . THR A 1 287 ? 8.561 -8.028 -12.616 1.00 85.81 287 THR A CA 1
ATOM 2248 C C . THR A 1 287 ? 8.419 -7.337 -11.263 1.00 85.81 287 THR A C 1
ATOM 2250 O O . THR A 1 287 ? 7.551 -7.693 -10.469 1.00 85.81 287 THR A O 1
ATOM 2253 N N . ASN A 1 288 ? 9.204 -6.283 -11.039 1.00 80.06 288 ASN A N 1
ATOM 2254 C CA . ASN A 1 288 ? 9.148 -5.494 -9.813 1.00 80.06 288 ASN A CA 1
ATOM 2255 C C . ASN A 1 288 ? 7.806 -4.756 -9.655 1.00 80.06 288 ASN A C 1
ATOM 2257 O O . ASN A 1 288 ? 7.300 -4.635 -8.540 1.00 80.06 288 ASN A O 1
ATOM 2261 N N . LEU A 1 289 ? 7.195 -4.294 -10.752 1.00 78.81 289 LEU A N 1
ATOM 2262 C CA . LEU A 1 289 ? 5.871 -3.667 -10.730 1.00 78.81 289 LEU A CA 1
ATOM 2263 C C . LEU A 1 289 ? 4.768 -4.680 -10.391 1.00 78.81 289 LEU A C 1
ATOM 2265 O O . LEU A 1 289 ? 3.853 -4.351 -9.639 1.00 78.81 289 LEU A O 1
ATOM 2269 N N . ALA A 1 290 ? 4.863 -5.902 -10.922 1.00 84.06 290 ALA A N 1
ATOM 2270 C CA . ALA A 1 290 ? 3.933 -6.983 -10.610 1.00 84.06 290 ALA A CA 1
ATOM 2271 C C . ALA A 1 290 ? 4.012 -7.381 -9.126 1.00 84.06 290 ALA A C 1
ATOM 2273 O O . ALA A 1 290 ? 2.983 -7.415 -8.456 1.00 84.06 290 ALA A O 1
ATOM 2274 N N . ASP A 1 291 ? 5.221 -7.573 -8.586 1.00 82.88 291 ASP A N 1
ATOM 2275 C CA . ASP A 1 291 ? 5.418 -7.898 -7.164 1.00 82.88 291 ASP A CA 1
ATOM 2276 C C . ASP A 1 291 ? 4.918 -6.769 -6.243 1.00 82.88 291 ASP A C 1
ATOM 2278 O O . ASP A 1 291 ? 4.223 -7.009 -5.251 1.00 82.88 291 ASP A O 1
ATOM 2282 N N . ALA A 1 292 ? 5.184 -5.508 -6.605 1.00 75.50 292 ALA A N 1
ATOM 2283 C CA . ALA A 1 292 ? 4.651 -4.357 -5.880 1.00 75.50 292 ALA A CA 1
ATOM 2284 C C . ALA A 1 292 ? 3.113 -4.325 -5.899 1.00 75.50 292 ALA A C 1
ATOM 2286 O O . ALA A 1 292 ? 2.489 -4.063 -4.868 1.00 75.50 292 ALA A O 1
ATOM 2287 N N . ASN A 1 293 ? 2.496 -4.618 -7.047 1.00 80.06 293 ASN A N 1
ATOM 2288 C CA . ASN A 1 293 ? 1.044 -4.669 -7.188 1.00 80.06 293 ASN A CA 1
ATOM 2289 C C . ASN A 1 293 ? 0.423 -5.776 -6.319 1.00 80.06 293 ASN A C 1
ATOM 2291 O O . ASN A 1 293 ? -0.539 -5.520 -5.592 1.00 80.06 293 ASN A O 1
ATOM 2295 N N . ASP A 1 294 ? 1.007 -6.975 -6.319 1.00 85.06 294 ASP A N 1
ATOM 2296 C CA . ASP A 1 294 ? 0.545 -8.100 -5.498 1.00 85.06 294 ASP A CA 1
ATOM 2297 C C . ASP A 1 294 ? 0.599 -7.771 -4.000 1.00 85.06 294 ASP A C 1
ATOM 2299 O O . ASP A 1 294 ? -0.334 -8.066 -3.245 1.00 85.06 294 ASP A O 1
ATOM 2303 N N . LYS A 1 295 ? 1.648 -7.073 -3.551 1.00 77.94 295 LYS A N 1
ATOM 2304 C CA . LYS A 1 295 ? 1.747 -6.623 -2.156 1.00 77.94 295 LYS A CA 1
ATOM 2305 C C . LYS A 1 295 ? 0.776 -5.512 -1.795 1.00 77.94 295 LYS A C 1
ATOM 2307 O O . LYS A 1 295 ? 0.256 -5.521 -0.678 1.00 77.94 295 LYS A O 1
ATOM 2312 N N . ILE A 1 296 ? 0.510 -4.576 -2.705 1.00 75.69 296 ILE A N 1
ATOM 2313 C CA . ILE A 1 296 ? -0.524 -3.550 -2.508 1.00 75.69 296 ILE A CA 1
ATOM 2314 C C . ILE A 1 296 ? -1.893 -4.218 -2.343 1.00 75.69 296 ILE A C 1
ATOM 2316 O O . ILE A 1 296 ? -2.631 -3.864 -1.424 1.00 75.69 296 ILE A O 1
ATOM 2320 N N . HIS A 1 297 ? -2.203 -5.237 -3.149 1.00 81.50 297 HIS A N 1
ATOM 2321 C CA . HIS A 1 297 ? -3.418 -6.034 -2.972 1.00 81.50 297 HIS A CA 1
ATOM 2322 C C . HIS A 1 297 ? -3.442 -6.785 -1.635 1.00 81.50 297 HIS A C 1
ATOM 2324 O O . HIS A 1 297 ? -4.470 -6.794 -0.956 1.00 81.50 297 HIS A O 1
ATOM 2330 N N . GLY A 1 298 ? -2.314 -7.361 -1.209 1.00 81.56 298 GLY A N 1
ATOM 2331 C CA . GLY A 1 298 ? -2.194 -7.986 0.110 1.00 81.56 298 GLY A CA 1
ATOM 2332 C C . GLY A 1 298 ? -2.462 -7.005 1.260 1.00 81.56 298 GLY A C 1
ATOM 2333 O O . GLY A 1 298 ? -3.198 -7.325 2.194 1.00 81.56 298 GLY A O 1
ATOM 2334 N N . LEU A 1 299 ? -1.918 -5.787 1.173 1.00 75.69 299 LEU A N 1
ATOM 2335 C CA . LEU A 1 299 ? -2.175 -4.702 2.124 1.00 75.69 299 LEU A CA 1
ATOM 2336 C C . LEU A 1 299 ? -3.643 -4.271 2.120 1.00 75.69 299 LEU A C 1
ATOM 2338 O O . LEU A 1 299 ? -4.215 -4.116 3.197 1.00 75.69 299 LEU A O 1
ATOM 2342 N N . ALA A 1 300 ? -4.259 -4.127 0.945 1.00 75.88 300 ALA A N 1
ATOM 2343 C CA . ALA A 1 300 ? -5.681 -3.815 0.825 1.00 75.88 300 ALA A CA 1
ATOM 2344 C C . ALA A 1 300 ? -6.540 -4.871 1.538 1.00 75.88 300 ALA A C 1
ATOM 2346 O O . ALA A 1 300 ? -7.380 -4.516 2.356 1.00 75.88 300 ALA A O 1
ATOM 2347 N N . GLY A 1 301 ? -6.241 -6.163 1.359 1.00 81.44 301 GLY A N 1
ATOM 2348 C CA . GLY A 1 301 ? -6.940 -7.237 2.074 1.00 81.44 301 GLY A CA 1
ATOM 2349 C C . GLY A 1 301 ? -6.779 -7.178 3.601 1.00 81.44 301 GLY A C 1
ATOM 2350 O O . GLY A 1 301 ? -7.718 -7.477 4.340 1.00 81.44 301 GLY A O 1
ATOM 2351 N N . ILE A 1 302 ? -5.610 -6.760 4.104 1.00 78.38 302 ILE A N 1
ATOM 2352 C CA . ILE A 1 302 ? -5.399 -6.531 5.545 1.00 78.38 302 ILE A CA 1
ATOM 2353 C C . ILE A 1 302 ? -6.222 -5.332 6.034 1.00 78.38 302 ILE A C 1
ATOM 2355 O O . ILE A 1 302 ? -6.797 -5.403 7.121 1.00 78.38 302 ILE A O 1
ATOM 2359 N N . VAL A 1 303 ? -6.276 -4.248 5.254 1.00 74.62 303 VAL A N 1
ATOM 2360 C CA . VAL A 1 303 ? -7.051 -3.039 5.571 1.00 74.62 303 VAL A CA 1
ATOM 2361 C C . VAL A 1 303 ? -8.550 -3.333 5.568 1.00 74.62 303 VAL A C 1
ATOM 2363 O O . VAL A 1 303 ? -9.219 -2.970 6.529 1.00 74.62 303 VAL A O 1
ATOM 2366 N N . ASP A 1 304 ? -9.064 -4.067 4.584 1.00 80.06 304 ASP A N 1
ATOM 2367 C CA . ASP A 1 304 ? -10.473 -4.479 4.531 1.00 80.06 304 ASP A CA 1
ATOM 2368 C C . ASP A 1 304 ? -10.835 -5.376 5.722 1.00 80.06 304 ASP A C 1
ATOM 2370 O O . ASP A 1 304 ? -11.848 -5.181 6.399 1.00 80.06 304 ASP A O 1
ATOM 2374 N N . GLY A 1 305 ? -9.960 -6.334 6.048 1.00 78.50 305 GLY A N 1
ATOM 2375 C CA . GLY A 1 305 ? -10.121 -7.170 7.237 1.00 78.50 305 GLY A CA 1
ATOM 2376 C C . GLY A 1 305 ? -10.091 -6.365 8.541 1.00 78.50 305 GLY A C 1
ATOM 2377 O O . GLY A 1 305 ? -10.708 -6.768 9.531 1.00 78.50 305 GLY A O 1
ATOM 2378 N N . LEU A 1 306 ? -9.386 -5.230 8.558 1.00 73.62 306 LEU A N 1
ATOM 2379 C CA . LEU A 1 306 ? -9.352 -4.316 9.690 1.00 73.62 306 LEU A CA 1
ATOM 2380 C C . LEU A 1 306 ? -10.613 -3.459 9.777 1.00 73.62 306 LEU A C 1
ATOM 2382 O O . LEU A 1 306 ? -11.136 -3.289 10.881 1.00 73.62 306 LEU A O 1
ATOM 2386 N N . ASP A 1 307 ? -11.091 -2.940 8.650 1.00 74.25 307 ASP A N 1
ATOM 2387 C CA . ASP A 1 307 ? -12.316 -2.151 8.579 1.00 74.25 307 ASP A CA 1
ATOM 2388 C C . ASP A 1 307 ? -13.491 -2.960 9.123 1.00 74.25 307 ASP A C 1
ATOM 2390 O O . ASP A 1 307 ? -14.141 -2.528 10.073 1.00 74.25 307 ASP A O 1
ATOM 2394 N N . GLU A 1 308 ? -13.660 -4.208 8.675 1.00 79.12 308 GLU A N 1
ATOM 2395 C CA . GLU A 1 308 ? -14.757 -5.049 9.157 1.00 79.12 308 GLU A CA 1
ATOM 2396 C C . GLU A 1 308 ? -14.651 -5.335 10.666 1.00 79.12 308 GLU A C 1
ATOM 2398 O O . GLU A 1 308 ? -15.638 -5.243 11.399 1.00 79.12 308 GLU A O 1
ATOM 2403 N N . LYS A 1 309 ? -13.445 -5.604 11.187 1.00 73.94 309 LYS A N 1
ATOM 2404 C CA . LYS A 1 309 ? -13.238 -5.846 12.628 1.00 73.94 309 LYS A CA 1
ATOM 2405 C C . LYS A 1 309 ? -13.458 -4.586 13.472 1.00 73.94 309 LYS A C 1
ATOM 2407 O O . LYS A 1 309 ? -13.942 -4.668 14.608 1.00 73.94 309 LYS A O 1
ATOM 2412 N N . THR A 1 310 ? -13.107 -3.425 12.924 1.00 70.88 310 THR A N 1
ATOM 2413 C CA . THR A 1 310 ? -13.312 -2.111 13.543 1.00 70.88 310 THR A CA 1
ATOM 2414 C C . THR A 1 310 ? -14.789 -1.761 13.540 1.00 70.88 310 THR A C 1
ATOM 2416 O O . THR A 1 310 ? -15.321 -1.413 14.588 1.00 70.88 310 THR A O 1
ATOM 2419 N N . ARG A 1 311 ? -15.485 -1.966 12.421 1.00 75.88 311 ARG A N 1
ATOM 2420 C CA . ARG A 1 311 ? -16.931 -1.790 12.273 1.00 75.88 311 ARG A CA 1
ATOM 2421 C C . ARG A 1 311 ? -17.702 -2.696 13.227 1.00 75.88 311 ARG A C 1
ATOM 2423 O O . ARG A 1 311 ? -18.610 -2.235 13.913 1.00 75.88 311 ARG A O 1
ATOM 2430 N N . GLN A 1 312 ? -17.280 -3.952 13.370 1.00 77.00 312 GLN A N 1
ATOM 2431 C CA . GLN A 1 312 ? -17.854 -4.884 14.341 1.00 77.00 312 GLN A CA 1
ATOM 2432 C C . GLN A 1 312 ? -17.618 -4.435 15.796 1.00 77.00 312 GLN A C 1
ATOM 2434 O O . GLN A 1 312 ? -18.473 -4.644 16.658 1.00 77.00 312 GLN A O 1
ATOM 2439 N N . SER A 1 313 ? -16.474 -3.812 16.089 1.00 69.00 313 SER A N 1
ATOM 2440 C CA . SER A 1 313 ? -16.165 -3.269 17.421 1.00 69.00 313 SER A CA 1
ATOM 2441 C C . SER A 1 313 ? -16.911 -1.959 17.701 1.00 69.00 313 SER A C 1
ATOM 2443 O O . SER A 1 313 ? -17.413 -1.774 18.808 1.00 69.00 313 SER A O 1
ATOM 2445 N N . LEU A 1 314 ? -17.047 -1.087 16.699 1.00 68.56 314 LEU A N 1
ATOM 2446 C CA . LEU A 1 314 ? -17.819 0.153 16.758 1.00 68.56 314 LEU A CA 1
ATOM 2447 C C . LEU A 1 314 ? -19.306 -0.131 16.939 1.00 68.56 314 LEU A C 1
ATOM 2449 O O . LEU A 1 314 ? -19.913 0.461 17.816 1.00 68.56 314 LEU A O 1
ATOM 2453 N N . ALA A 1 315 ? -19.875 -1.102 16.221 1.00 73.25 315 ALA A N 1
ATOM 2454 C CA . ALA A 1 315 ? -21.264 -1.518 16.422 1.00 73.25 315 ALA A CA 1
ATOM 2455 C C . ALA A 1 315 ? -21.524 -2.004 17.862 1.00 73.25 315 ALA A C 1
ATOM 2457 O O . ALA A 1 315 ? -22.583 -1.749 18.433 1.00 73.25 315 ALA A O 1
ATOM 2458 N N . LYS A 1 316 ? -20.540 -2.669 18.486 1.00 72.25 316 LYS A N 1
ATOM 2459 C CA . LYS A 1 316 ? -20.615 -3.063 19.903 1.00 72.25 316 LYS A CA 1
ATOM 2460 C C . LYS A 1 316 ? -20.507 -1.870 20.859 1.00 72.25 316 LYS A C 1
ATOM 2462 O O . LYS A 1 316 ? -21.115 -1.920 21.925 1.00 72.25 316 LYS A O 1
ATOM 2467 N N . LEU A 1 317 ? -19.731 -0.843 20.506 1.00 60.72 317 LEU A N 1
ATOM 2468 C CA . LEU A 1 317 ? -19.581 0.391 21.286 1.00 60.72 317 LEU A CA 1
ATOM 2469 C C . LEU A 1 317 ? -20.809 1.297 21.177 1.00 60.72 317 LEU A C 1
ATOM 2471 O O . LEU A 1 317 ? -21.263 1.796 22.196 1.00 60.72 317 LEU A O 1
ATOM 2475 N N . ASP A 1 318 ? -21.376 1.448 19.985 1.00 63.97 318 ASP A N 1
ATOM 2476 C CA . ASP A 1 318 ? -22.565 2.265 19.724 1.00 63.97 318 ASP A CA 1
ATOM 2477 C C . ASP A 1 318 ? -23.784 1.711 20.475 1.00 63.97 318 ASP A C 1
ATOM 2479 O O . ASP A 1 318 ? -24.478 2.419 21.200 1.00 63.97 318 ASP A O 1
ATOM 2483 N N . HIS A 1 319 ? -23.947 0.383 20.461 1.00 67.38 319 HIS A N 1
ATOM 2484 C CA . HIS A 1 319 ? -24.917 -0.308 21.313 1.00 67.38 319 HIS A CA 1
ATOM 2485 C C . HIS A 1 319 ? -24.700 -0.034 22.817 1.00 67.38 319 HIS A C 1
ATOM 2487 O O . HIS A 1 319 ? -25.627 -0.138 23.617 1.00 67.38 319 HIS A O 1
ATOM 2493 N N . LEU A 1 320 ? -23.476 0.271 23.244 1.00 56.12 320 LEU A N 1
ATOM 2494 C CA . LEU A 1 320 ? -23.132 0.561 24.637 1.00 56.12 320 LEU A CA 1
ATOM 2495 C C . LEU A 1 320 ? -23.368 2.033 24.995 1.00 56.12 320 LEU A C 1
ATOM 2497 O O . LEU A 1 320 ? -23.903 2.305 26.068 1.00 56.12 320 LEU A O 1
ATOM 2501 N N . ASP A 1 321 ? -23.030 2.957 24.098 1.00 51.19 321 ASP A N 1
ATOM 2502 C CA . ASP A 1 321 ? -23.253 4.394 24.269 1.00 51.19 321 ASP A CA 1
ATOM 2503 C C . ASP A 1 321 ? -24.750 4.711 24.346 1.00 51.19 321 ASP A C 1
ATOM 2505 O O . ASP A 1 321 ? -25.219 5.325 25.304 1.00 51.19 321 ASP A O 1
ATOM 2509 N N . HIS A 1 322 ? -25.539 4.114 23.447 1.00 55.34 322 HIS A N 1
ATOM 2510 C CA . HIS A 1 322 ? -26.997 4.231 23.467 1.00 55.34 322 HIS A CA 1
ATOM 2511 C C . HIS A 1 322 ? -27.620 3.717 24.781 1.00 55.34 322 HIS A C 1
ATOM 2513 O O . HIS A 1 322 ? -28.685 4.179 25.201 1.00 55.34 322 HIS A O 1
ATOM 2519 N N . ARG A 1 323 ? -26.950 2.773 25.461 1.00 56.09 323 ARG A N 1
ATOM 2520 C CA . ARG A 1 323 ? -27.352 2.265 26.784 1.00 56.09 323 ARG A CA 1
ATOM 2521 C C . ARG A 1 323 ? -26.899 3.171 27.925 1.00 56.09 323 ARG A C 1
ATOM 2523 O O . ARG A 1 323 ? -27.626 3.286 28.908 1.00 56.09 323 ARG A O 1
ATOM 2530 N N . LEU A 1 324 ? -25.732 3.804 27.814 1.00 47.75 324 LEU A N 1
ATOM 2531 C CA . LEU A 1 324 ? -25.217 4.756 28.801 1.00 47.75 324 LEU A CA 1
ATOM 2532 C C . LEU A 1 324 ? -25.996 6.076 28.790 1.00 47.75 324 LEU A C 1
ATOM 2534 O O . LEU A 1 324 ? -26.283 6.613 29.859 1.00 47.75 324 LEU A O 1
ATOM 2538 N N . ASP A 1 325 ? -26.435 6.551 27.627 1.00 45.81 325 ASP A N 1
ATOM 2539 C CA . ASP A 1 325 ? -27.262 7.760 27.525 1.00 45.81 325 ASP A CA 1
ATOM 2540 C C . ASP A 1 325 ? -28.660 7.552 28.154 1.00 45.81 325 ASP A C 1
ATOM 2542 O O . ASP A 1 325 ? -29.219 8.414 28.845 1.00 45.81 325 ASP A O 1
ATOM 2546 N N . GLY A 1 326 ? -29.174 6.318 28.071 1.00 49.12 326 GLY A N 1
ATOM 2547 C CA . GLY A 1 326 ? -30.342 5.873 28.837 1.00 49.12 326 GLY A CA 1
ATOM 2548 C C . GLY A 1 326 ? -30.146 5.919 30.363 1.00 49.12 326 GLY A C 1
ATOM 2549 O O . GLY A 1 326 ? -31.112 6.118 31.101 1.00 49.12 326 GLY A O 1
ATOM 2550 N N . ILE A 1 327 ? -28.909 5.784 30.854 1.00 47.00 327 ILE A N 1
ATOM 2551 C CA . ILE A 1 327 ? -28.567 5.891 32.283 1.00 47.00 327 ILE A CA 1
ATOM 2552 C C . ILE A 1 327 ? -28.413 7.365 32.689 1.00 47.00 327 ILE A C 1
ATOM 2554 O O . ILE A 1 327 ? -28.937 7.776 33.729 1.00 47.00 327 ILE A O 1
ATOM 2558 N N . GLY A 1 328 ? -27.754 8.182 31.861 1.00 35.47 328 GLY A N 1
ATOM 2559 C CA . GLY A 1 328 ? -27.532 9.609 32.124 1.00 35.47 328 GLY A CA 1
ATOM 2560 C C . GLY A 1 328 ? -28.832 10.413 32.213 1.00 35.47 328 GLY A C 1
ATOM 2561 O O . GLY A 1 328 ? -29.029 11.203 33.141 1.00 35.47 328 GLY A O 1
ATOM 2562 N N . THR A 1 329 ? -29.776 10.150 31.308 1.00 45.56 329 THR A N 1
ATOM 2563 C CA . THR A 1 329 ? -31.095 10.805 31.306 1.00 45.56 329 THR A CA 1
ATOM 2564 C C . THR A 1 329 ? -31.930 10.467 32.547 1.00 45.56 329 THR A C 1
ATOM 2566 O O . THR A 1 329 ? -32.659 11.327 33.050 1.00 45.56 329 THR A O 1
ATOM 2569 N N . LYS A 1 330 ? -31.784 9.262 33.117 1.00 50.06 330 LYS A N 1
ATOM 2570 C CA . LYS A 1 330 ? -32.492 8.868 34.347 1.00 50.06 330 LYS A CA 1
ATOM 2571 C C . LYS A 1 330 ? -31.811 9.332 35.631 1.00 50.06 330 LYS A C 1
ATOM 2573 O O . LYS A 1 330 ? -32.519 9.677 36.576 1.00 50.06 330 LYS A O 1
ATOM 2578 N N . PHE A 1 331 ? -30.483 9.453 35.664 1.00 43.69 331 PHE A N 1
ATOM 2579 C CA . PHE A 1 331 ? -29.789 10.096 36.790 1.00 43.69 331 PHE A CA 1
ATOM 2580 C C . PHE A 1 331 ? -30.230 11.552 36.978 1.00 43.69 331 PHE A C 1
ATOM 2582 O O . PHE A 1 331 ? -30.452 11.987 38.106 1.00 43.69 331 PHE A O 1
ATOM 2589 N N . LYS A 1 332 ? -30.483 12.262 35.874 1.00 49.03 332 LYS A N 1
ATOM 2590 C CA . LYS A 1 332 ? -31.028 13.626 35.891 1.00 49.03 332 LYS A CA 1
ATOM 2591 C C . LYS A 1 332 ? -32.426 13.704 36.523 1.00 49.03 332 LYS A C 1
ATOM 2593 O O . LYS A 1 332 ? -32.753 14.670 37.207 1.00 49.03 332 LYS A O 1
ATOM 2598 N N . SER A 1 333 ? -33.238 12.658 36.350 1.00 52.59 333 SER A N 1
ATOM 2599 C CA . SER A 1 333 ? -34.552 12.534 36.996 1.00 52.59 333 SER A CA 1
ATOM 2600 C C . SER A 1 333 ? -34.441 12.232 38.498 1.00 52.59 333 SER A C 1
ATOM 2602 O O . SER A 1 333 ? -35.243 12.733 39.286 1.00 52.59 333 SER A O 1
ATOM 2604 N N . VAL A 1 334 ? -33.422 11.473 38.916 1.00 47.06 334 VAL A N 1
ATOM 2605 C CA . VAL A 1 334 ? -33.141 11.188 40.334 1.00 47.06 334 VAL A CA 1
ATOM 2606 C C . VAL A 1 334 ? -32.617 12.430 41.060 1.00 47.06 334 VAL A C 1
ATOM 2608 O O . VAL A 1 334 ? -33.050 12.713 42.174 1.00 47.06 334 VAL A O 1
ATOM 2611 N N . GLU A 1 335 ? -31.751 13.213 40.420 1.00 43.97 335 GLU A N 1
ATOM 2612 C CA . GLU A 1 335 ? -31.268 14.494 40.947 1.00 43.97 335 GLU A CA 1
ATOM 2613 C C . GLU A 1 335 ? -32.426 15.486 41.170 1.00 43.97 335 GLU A C 1
ATOM 2615 O O . GLU A 1 335 ? -32.531 16.103 42.232 1.00 43.97 335 GLU A O 1
ATOM 2620 N N . GLN A 1 336 ? -33.377 15.550 40.230 1.00 58.78 336 GLN A N 1
ATOM 2621 C CA . GLN A 1 336 ? -34.607 16.332 40.397 1.00 58.78 336 GLN A CA 1
ATOM 2622 C C . GLN A 1 336 ? -35.496 15.819 41.541 1.00 58.78 336 GLN A C 1
ATOM 2624 O O . GLN A 1 336 ? -36.091 16.622 42.258 1.00 58.78 336 GLN A O 1
ATOM 2629 N N . ALA A 1 337 ? -35.571 14.504 41.760 1.00 54.44 337 ALA A N 1
ATOM 2630 C CA . ALA A 1 337 ? -36.343 13.934 42.865 1.00 54.44 337 ALA A CA 1
ATOM 2631 C C . ALA A 1 337 ? -35.733 14.264 44.241 1.00 54.44 337 ALA A C 1
ATOM 2633 O O . ALA A 1 337 ? -36.473 14.552 45.184 1.00 54.44 337 ALA A O 1
ATOM 2634 N N . PHE A 1 338 ? -34.401 14.281 44.360 1.00 58.59 338 PHE A N 1
ATOM 2635 C CA . PHE A 1 338 ? -33.725 14.692 45.596 1.00 58.59 338 PHE A CA 1
ATOM 2636 C C . PHE A 1 338 ? -33.911 16.184 45.897 1.00 58.59 338 PHE A C 1
ATOM 2638 O O . PHE A 1 338 ? -34.168 16.532 47.048 1.00 58.59 338 PHE A O 1
ATOM 2645 N N . ALA A 1 339 ? -33.907 17.048 44.877 1.00 62.50 339 ALA A N 1
ATOM 2646 C CA . ALA A 1 339 ? -34.198 18.473 45.052 1.00 62.50 339 ALA A CA 1
ATOM 2647 C C . ALA A 1 339 ? -35.618 18.728 45.604 1.00 62.50 339 ALA A C 1
ATOM 2649 O O . ALA A 1 339 ? -35.821 19.603 46.447 1.00 62.50 339 ALA A O 1
ATOM 2650 N N . VAL A 1 340 ? -36.607 17.931 45.180 1.00 66.75 340 VAL A N 1
ATOM 2651 C CA . VAL A 1 340 ? -37.975 17.994 45.728 1.00 66.75 340 VAL A CA 1
ATOM 2652 C C . VAL A 1 340 ? -38.010 17.536 47.188 1.00 66.75 340 VAL A C 1
ATOM 2654 O O . VAL A 1 340 ? -38.739 18.103 48.002 1.00 66.75 340 VAL A O 1
ATOM 2657 N N . LEU A 1 341 ? -37.212 16.532 47.546 1.00 64.69 341 LEU A N 1
ATOM 2658 C CA . LEU A 1 341 ? -37.176 15.979 48.898 1.00 64.69 341 LEU A CA 1
ATOM 2659 C C . LEU A 1 341 ? -36.545 16.958 49.902 1.00 64.69 341 LEU A C 1
ATOM 2661 O O . LEU A 1 341 ? -37.065 17.119 51.009 1.00 64.69 341 LEU A O 1
ATOM 2665 N N . ASP A 1 342 ? -35.504 17.683 49.487 1.00 66.31 342 ASP A N 1
ATOM 2666 C CA . ASP A 1 342 ? -34.922 18.781 50.268 1.00 66.31 342 ASP A CA 1
ATOM 2667 C C . ASP A 1 342 ? -35.912 19.934 50.472 1.00 66.31 342 ASP A C 1
ATOM 2669 O O . ASP A 1 342 ? -36.004 20.487 51.573 1.00 66.31 342 ASP A O 1
ATOM 2673 N N . LEU A 1 343 ? -36.725 20.248 49.457 1.00 73.81 343 LEU A N 1
ATOM 2674 C CA . LEU A 1 343 ? -37.791 21.243 49.573 1.00 73.81 343 LEU A CA 1
ATOM 2675 C C . LEU A 1 343 ? -38.814 20.835 50.649 1.00 73.81 343 LEU A C 1
ATOM 2677 O O . LEU A 1 343 ? -39.158 21.634 51.521 1.00 73.81 343 LEU A O 1
ATOM 2681 N N . VAL A 1 344 ? -39.264 19.575 50.631 1.00 71.88 344 VAL A N 1
ATOM 2682 C CA . VAL A 1 344 ? -40.232 19.036 51.603 1.00 71.88 344 VAL A CA 1
ATOM 2683 C C . VAL A 1 344 ? -39.661 19.039 53.022 1.00 71.88 344 VAL A C 1
ATOM 2685 O O . VAL A 1 344 ? -40.344 19.455 53.959 1.00 71.88 344 VAL A O 1
ATOM 2688 N N . LEU A 1 345 ? -38.399 18.639 53.199 1.00 69.06 345 LEU A N 1
ATOM 2689 C CA . LEU A 1 345 ? -37.723 18.705 54.499 1.00 69.06 345 LEU A CA 1
ATOM 2690 C C . LEU A 1 345 ? -37.588 20.149 55.006 1.00 69.06 345 LEU A C 1
ATOM 2692 O O . LEU A 1 345 ? -37.728 20.394 56.208 1.00 69.06 345 LEU A O 1
ATOM 2696 N N . GLY A 1 346 ? -37.376 21.111 54.103 1.00 75.75 346 GLY A N 1
ATOM 2697 C CA . GLY A 1 346 ? -37.427 22.542 54.406 1.00 75.75 346 GLY A CA 1
ATOM 2698 C C . GLY A 1 346 ? -38.789 22.979 54.953 1.00 75.75 346 GLY A C 1
ATOM 2699 O O . GLY A 1 346 ? -38.853 23.603 56.014 1.00 75.75 346 GLY A O 1
ATOM 2700 N N . PHE A 1 347 ? -39.885 22.583 54.297 1.00 75.81 347 PHE A N 1
ATOM 2701 C CA . PHE A 1 347 ? -41.247 22.873 54.764 1.00 75.81 347 PHE A CA 1
ATOM 2702 C C . PHE A 1 347 ? -41.539 22.272 56.143 1.00 75.81 347 PHE A C 1
ATOM 2704 O O . PHE A 1 347 ? -42.092 22.956 57.003 1.00 75.81 347 PHE A O 1
ATOM 2711 N N . VAL A 1 348 ? -41.110 21.032 56.399 1.00 78.62 348 VAL A N 1
ATOM 2712 C CA . VAL A 1 348 ? -41.294 20.382 57.708 1.00 78.62 348 VAL A CA 1
ATOM 2713 C C . VAL A 1 348 ? -40.584 21.159 58.820 1.00 78.62 348 VAL A C 1
ATOM 2715 O O . VAL A 1 348 ? -41.172 21.390 59.877 1.00 78.62 348 VAL A O 1
ATOM 2718 N N . LYS A 1 349 ? -39.352 21.630 58.581 1.00 79.06 349 LYS A N 1
ATOM 2719 C CA . LYS A 1 349 ? -38.620 22.466 59.550 1.00 79.06 349 LYS A CA 1
ATOM 2720 C C . LYS A 1 349 ? -39.357 23.773 59.851 1.00 79.06 349 LYS A C 1
ATOM 2722 O O . LYS A 1 349 ? -39.439 24.164 61.014 1.00 79.06 349 LYS A O 1
ATOM 2727 N N . ILE A 1 350 ? -39.930 24.417 58.832 1.00 83.62 350 ILE A N 1
ATOM 2728 C CA . ILE A 1 350 ? -40.718 25.648 58.996 1.00 83.62 350 ILE A CA 1
ATOM 2729 C C . ILE A 1 350 ? -41.991 25.374 59.809 1.00 83.62 350 ILE A C 1
ATOM 2731 O O . ILE A 1 350 ? -42.282 26.111 60.749 1.00 83.62 350 ILE A O 1
ATOM 2735 N N . CYS A 1 351 ? -42.720 24.293 59.519 1.00 80.12 351 CYS A N 1
ATOM 2736 C CA . CYS A 1 351 ? -43.917 23.920 60.276 1.00 80.12 351 CYS A CA 1
ATOM 2737 C C . CYS A 1 351 ? -43.613 23.648 61.756 1.00 80.12 351 CYS A C 1
ATOM 2739 O O . CYS A 1 351 ? -44.360 24.099 62.623 1.00 80.12 351 CYS A O 1
ATOM 2741 N N . ILE A 1 352 ? -42.503 22.963 62.057 1.00 81.69 352 ILE A N 1
ATOM 2742 C CA . ILE A 1 352 ? -42.059 22.723 63.438 1.00 81.69 352 ILE A CA 1
ATOM 2743 C C . ILE A 1 352 ? -41.726 24.049 64.134 1.00 81.69 352 ILE A C 1
ATOM 2745 O O . ILE A 1 352 ? -42.153 24.266 65.267 1.00 81.69 352 ILE A O 1
ATOM 2749 N N . ALA A 1 353 ? -41.019 24.960 63.459 1.00 82.50 353 ALA A N 1
ATOM 2750 C CA . ALA A 1 353 ? -40.700 26.273 64.015 1.00 82.50 353 ALA A CA 1
ATOM 2751 C C . ALA A 1 353 ? -41.967 27.091 64.323 1.00 82.50 353 ALA A C 1
ATOM 2753 O O . ALA A 1 353 ? -42.085 27.651 65.411 1.00 82.50 353 ALA A O 1
ATOM 2754 N N . ILE A 1 354 ? -42.947 27.105 63.413 1.00 85.38 354 ILE A N 1
ATOM 2755 C CA . ILE A 1 354 ? -44.235 27.785 63.623 1.00 85.38 354 ILE A CA 1
ATOM 2756 C C . ILE A 1 354 ? -44.987 27.168 64.807 1.00 85.38 354 ILE A C 1
ATOM 2758 O O . ILE A 1 354 ? -45.494 27.900 65.655 1.00 85.38 354 ILE A O 1
ATOM 2762 N N . ALA A 1 355 ? -45.030 25.837 64.905 1.00 83.94 355 ALA A N 1
ATOM 2763 C CA . ALA A 1 355 ? -45.682 25.153 66.018 1.00 83.94 355 ALA A CA 1
ATOM 2764 C C . ALA A 1 355 ? -45.046 25.523 67.369 1.00 83.94 355 ALA A C 1
ATOM 2766 O O . ALA A 1 355 ? -45.771 25.789 68.325 1.00 83.94 355 ALA A O 1
ATOM 2767 N N . LEU A 1 356 ? -43.713 25.608 67.440 1.00 85.00 356 LEU A N 1
ATOM 2768 C CA . LEU A 1 356 ? -42.989 26.028 68.646 1.00 85.00 356 LEU A CA 1
ATOM 2769 C C . LEU A 1 356 ? -43.240 27.500 69.012 1.00 85.00 356 LEU A C 1
ATOM 2771 O O . LEU A 1 356 ? -43.368 27.836 70.187 1.00 85.00 356 LEU A O 1
ATOM 2775 N N . VAL A 1 357 ? -43.342 28.387 68.020 1.00 87.31 357 VAL A N 1
ATOM 2776 C CA . VAL A 1 357 ? -43.673 29.802 68.256 1.00 87.31 357 VAL A CA 1
ATOM 2777 C C . VAL A 1 357 ? -45.107 29.946 68.768 1.00 87.31 357 VAL A C 1
ATOM 2779 O O . VAL A 1 357 ? -45.353 30.691 69.717 1.00 87.31 357 VAL A O 1
ATOM 2782 N N . LEU A 1 358 ? -46.053 29.205 68.187 1.00 85.44 358 LEU A N 1
ATOM 2783 C CA . LEU A 1 358 ? -47.447 29.215 68.627 1.00 85.44 358 LEU A CA 1
ATOM 2784 C C . LEU A 1 358 ? -47.590 28.675 70.053 1.00 85.44 358 LEU A C 1
ATOM 2786 O O . LEU A 1 358 ? -48.281 29.293 70.861 1.00 85.44 358 LEU A O 1
ATOM 2790 N N . THR A 1 359 ? -46.917 27.577 70.406 1.00 80.50 359 THR A N 1
ATOM 2791 C CA . THR A 1 359 ? -46.962 27.048 71.780 1.00 80.50 359 THR A CA 1
ATOM 2792 C C . THR A 1 359 ? -46.346 28.015 72.791 1.00 80.50 359 THR A C 1
ATOM 2794 O O . THR A 1 359 ? -46.917 28.201 73.866 1.00 80.50 359 THR A O 1
ATOM 2797 N N . ALA A 1 360 ? -45.250 28.697 72.443 1.00 82.19 360 ALA A N 1
ATOM 2798 C CA . ALA A 1 360 ? -44.663 29.743 73.281 1.00 82.19 360 ALA A CA 1
ATOM 2799 C C . ALA A 1 360 ? -45.618 30.937 73.479 1.00 82.19 360 ALA A C 1
ATOM 2801 O O . ALA A 1 360 ? -45.781 31.418 74.601 1.00 82.19 360 ALA A O 1
ATOM 2802 N N . LEU A 1 361 ? -46.307 31.376 72.420 1.00 83.50 361 LEU A N 1
ATOM 2803 C CA . LEU A 1 361 ? -47.328 32.429 72.495 1.00 83.50 361 LEU A CA 1
ATOM 2804 C C . LEU A 1 361 ? -48.505 32.026 73.391 1.00 83.50 361 LEU A C 1
ATOM 2806 O O . LEU A 1 361 ? -48.923 32.816 74.237 1.00 83.50 361 LEU A O 1
ATOM 2810 N N . PHE A 1 362 ? -49.005 30.794 73.269 1.00 81.12 362 PHE A N 1
ATOM 2811 C CA . PHE A 1 362 ? -50.053 30.277 74.154 1.00 81.12 362 PHE A CA 1
ATOM 2812 C C . PHE A 1 362 ? -49.608 30.253 75.622 1.00 81.12 362 PHE A C 1
ATOM 2814 O O . PHE A 1 362 ? -50.386 30.625 76.501 1.00 81.12 362 PHE A O 1
ATOM 2821 N N . PHE A 1 363 ? -48.351 29.895 75.897 1.00 79.81 363 PHE A N 1
ATOM 2822 C CA . PHE A 1 363 ? -47.780 29.957 77.244 1.00 79.81 363 PHE A CA 1
ATOM 2823 C C . PHE A 1 363 ? -47.682 31.394 77.778 1.00 79.81 363 PHE A C 1
ATOM 2825 O O . PHE A 1 363 ? -48.030 31.642 78.934 1.00 79.81 363 PHE A O 1
ATOM 2832 N N . LEU A 1 364 ? -47.275 32.360 76.952 1.00 78.62 364 LEU A N 1
ATOM 2833 C CA . LEU A 1 364 ? -47.203 33.775 77.339 1.00 78.62 364 LEU A CA 1
ATOM 2834 C C . LEU A 1 364 ? -48.592 34.368 77.618 1.00 78.62 364 LEU A C 1
ATOM 2836 O O . LEU A 1 364 ? -48.783 35.074 78.606 1.00 78.62 364 LEU A O 1
ATOM 2840 N N . ILE A 1 365 ? -49.591 34.032 76.800 1.00 78.88 365 ILE A N 1
ATOM 2841 C CA . ILE A 1 365 ? -50.979 34.468 77.011 1.00 78.88 365 ILE A CA 1
ATOM 2842 C C . ILE A 1 365 ? -51.574 33.801 78.262 1.00 78.88 365 ILE A C 1
ATOM 2844 O O . ILE A 1 365 ? -52.270 34.454 79.045 1.00 78.88 365 ILE A O 1
ATOM 2848 N N . GLY A 1 366 ? -51.285 32.517 78.489 1.00 74.69 366 GLY A N 1
ATOM 2849 C CA . GLY A 1 366 ? -51.723 31.785 79.679 1.00 74.69 366 GLY A CA 1
ATOM 2850 C C . GLY A 1 366 ? -51.132 32.350 80.972 1.00 74.69 366 GLY A C 1
ATOM 2851 O O . GLY A 1 366 ? -51.857 32.597 81.936 1.00 74.69 366 GLY A O 1
ATOM 2852 N N . THR A 1 367 ? -49.827 32.623 80.977 1.00 73.88 367 THR A N 1
ATOM 2853 C CA . THR A 1 367 ? -49.118 33.201 82.131 1.00 73.88 367 THR A CA 1
ATOM 2854 C C . THR A 1 367 ? -49.509 34.656 82.388 1.00 73.88 367 THR A C 1
ATOM 2856 O O . THR A 1 367 ? -49.701 35.019 83.546 1.00 73.88 367 THR A O 1
ATOM 2859 N N . SER A 1 368 ? -49.734 35.462 81.344 1.00 70.00 368 SER A N 1
ATOM 2860 C CA . SER A 1 368 ? -50.266 36.827 81.472 1.00 70.00 368 SER A CA 1
ATOM 2861 C C . SER A 1 368 ? -51.651 36.841 82.129 1.00 70.00 368 SER A C 1
ATOM 2863 O O . SER A 1 368 ? -51.863 37.560 83.103 1.00 70.00 368 SER A O 1
ATOM 2865 N N . ASN A 1 369 ? -52.576 35.974 81.696 1.00 71.56 369 ASN A N 1
ATOM 2866 C CA . ASN A 1 369 ? -53.896 35.849 82.330 1.00 71.56 369 ASN A CA 1
ATOM 2867 C C . ASN A 1 369 ? -53.818 35.380 83.794 1.00 71.56 369 ASN A C 1
ATOM 2869 O O . ASN A 1 369 ? -54.621 35.804 84.628 1.00 71.56 369 ASN A O 1
ATOM 2873 N N . TYR A 1 370 ? -52.854 34.514 84.118 1.00 73.00 370 TYR A N 1
ATOM 2874 C CA . TYR A 1 370 ? -52.629 34.043 85.485 1.00 73.00 370 TYR A CA 1
ATOM 2875 C C . TYR A 1 370 ? -52.079 35.159 86.388 1.00 73.00 370 TYR A C 1
ATOM 2877 O O . TYR A 1 370 ? -52.583 35.368 87.492 1.00 73.00 370 TYR A O 1
ATOM 2885 N N . LEU A 1 371 ? -51.112 35.934 85.887 1.00 70.69 371 LEU A N 1
ATOM 2886 C CA . LEU A 1 371 ? -50.575 37.120 86.557 1.00 70.69 371 LEU A CA 1
ATOM 2887 C C . LEU A 1 371 ? -51.658 38.183 86.759 1.00 70.69 371 LEU A C 1
ATOM 2889 O O . LEU A 1 371 ? -51.822 38.645 87.880 1.00 70.69 371 LEU A O 1
ATOM 2893 N N . TYR A 1 372 ? -52.468 38.499 85.743 1.00 72.62 372 TYR A N 1
ATOM 2894 C CA . TYR A 1 372 ? -53.582 39.447 85.877 1.00 72.62 372 TYR A CA 1
ATOM 2895 C C . TYR A 1 372 ? -54.585 39.036 86.963 1.00 72.62 372 TYR A C 1
ATOM 2897 O O . TYR A 1 372 ? -55.028 39.889 87.732 1.00 72.62 372 TYR A O 1
ATOM 2905 N N . LYS A 1 373 ? -54.909 37.740 87.087 1.00 73.25 373 LYS A N 1
ATOM 2906 C CA . LYS A 1 373 ? -55.766 37.240 88.176 1.00 73.25 373 LYS A CA 1
ATOM 2907 C C . LYS A 1 373 ? -55.128 37.413 89.555 1.00 73.25 373 LYS A C 1
ATOM 2909 O O . LYS A 1 373 ? -55.826 37.807 90.486 1.00 73.25 373 LYS A O 1
ATOM 2914 N N . ILE A 1 374 ? -53.829 37.150 89.693 1.00 73.88 374 ILE A N 1
ATOM 2915 C CA . ILE A 1 374 ? -53.108 37.332 90.962 1.00 73.88 374 ILE A CA 1
ATOM 2916 C C . ILE A 1 374 ? -53.036 38.816 91.336 1.00 73.88 374 ILE A C 1
ATOM 2918 O O . ILE A 1 374 ? -53.348 39.171 92.470 1.00 73.88 374 ILE A O 1
ATOM 2922 N N . THR A 1 375 ? -52.697 39.696 90.392 1.00 72.00 375 THR A N 1
ATOM 2923 C CA . THR A 1 375 ? -52.628 41.143 90.637 1.00 72.00 375 THR A CA 1
ATOM 2924 C C . THR A 1 375 ? -54.000 41.714 90.989 1.00 72.00 375 THR A C 1
ATOM 2926 O O . THR A 1 375 ? -54.098 42.544 91.885 1.00 72.00 375 THR A O 1
ATOM 2929 N N . PHE A 1 376 ? -55.074 41.238 90.350 1.00 71.94 376 PHE A N 1
ATOM 2930 C CA . PHE A 1 376 ? -56.446 41.634 90.677 1.00 71.94 376 PHE A CA 1
ATOM 2931 C C . PHE A 1 376 ? -56.868 41.174 92.083 1.00 71.94 376 PHE A C 1
ATOM 2933 O O . PHE A 1 376 ? -57.458 41.951 92.830 1.00 71.94 376 PHE A O 1
ATOM 2940 N N . LEU A 1 377 ? -56.510 39.950 92.491 1.00 70.12 377 LEU A N 1
ATOM 2941 C CA . LEU A 1 377 ? -56.763 39.453 93.850 1.00 70.12 377 LEU A CA 1
ATOM 2942 C C . LEU A 1 377 ? -55.964 40.223 94.915 1.00 70.12 377 LEU A C 1
ATOM 2944 O O . LEU A 1 377 ? -56.512 40.547 95.967 1.00 70.12 377 LEU A O 1
ATOM 2948 N N . LEU A 1 378 ? -54.707 40.578 94.627 1.00 68.81 378 LEU A N 1
ATOM 2949 C CA . LEU A 1 378 ? -53.894 41.437 95.496 1.00 68.81 378 LEU A CA 1
ATOM 2950 C C . LEU A 1 378 ? -54.449 42.867 95.567 1.00 68.81 378 LEU A C 1
ATOM 2952 O O . LEU A 1 378 ? -54.452 43.478 96.632 1.00 68.81 378 LEU A O 1
ATOM 2956 N N . PHE A 1 379 ? -54.975 43.401 94.463 1.00 71.00 379 PHE A N 1
ATOM 2957 C CA . PHE A 1 379 ? -55.605 44.722 94.451 1.00 71.00 379 PHE A CA 1
ATOM 2958 C C . PHE A 1 379 ? -56.888 44.745 95.292 1.00 71.00 379 PHE A C 1
ATOM 2960 O O . PHE A 1 379 ? -57.118 45.697 96.040 1.00 71.00 379 PHE A O 1
ATOM 2967 N N . ILE A 1 380 ? -57.689 43.674 95.245 1.00 70.44 380 ILE A N 1
ATOM 2968 C CA . ILE A 1 380 ? -58.852 43.498 96.126 1.00 70.44 380 ILE A CA 1
ATOM 2969 C C . ILE A 1 380 ? -58.410 43.401 97.596 1.00 70.44 380 ILE A C 1
ATOM 2971 O O . ILE A 1 380 ? -59.007 44.065 98.441 1.00 70.44 380 ILE A O 1
ATOM 2975 N N . SER A 1 381 ? -57.346 42.655 97.924 1.00 65.69 381 SER A N 1
ATOM 2976 C CA . SER A 1 381 ? -56.885 42.537 99.318 1.00 65.69 381 SER A CA 1
ATOM 2977 C C . SER A 1 381 ? -56.314 43.844 99.881 1.00 65.69 381 SER A C 1
ATOM 2979 O O . SER A 1 381 ? -56.507 44.143 101.060 1.00 65.69 381 SER A O 1
ATOM 2981 N N . VAL A 1 382 ? -55.635 44.644 99.051 1.00 68.31 382 VAL A N 1
ATOM 2982 C CA . VAL A 1 382 ? -55.130 45.972 99.441 1.00 68.31 382 VAL A CA 1
ATOM 2983 C C . VAL A 1 382 ? -56.283 46.968 99.587 1.00 68.31 382 VAL A C 1
ATOM 2985 O O . VAL A 1 382 ? -56.323 47.710 100.564 1.00 68.31 382 VAL A O 1
ATOM 2988 N N . SER A 1 383 ? -57.269 46.935 98.685 1.00 64.38 383 SER A N 1
ATOM 2989 C CA . SER A 1 383 ? -58.443 47.815 98.764 1.00 64.38 383 SER A CA 1
ATOM 2990 C C . SER A 1 383 ? -59.313 47.517 99.993 1.00 64.38 383 SER A C 1
ATOM 2992 O O . SER A 1 383 ? -59.767 48.453 100.646 1.00 64.38 383 SER A O 1
ATOM 2994 N N . LEU A 1 384 ? -59.489 46.241 100.372 1.00 59.59 384 LEU A N 1
ATOM 2995 C CA . LEU A 1 384 ? -60.161 45.881 101.631 1.00 59.59 384 LEU A CA 1
ATOM 2996 C C . LEU A 1 384 ? -59.359 46.312 102.868 1.00 59.59 384 LEU A C 1
ATOM 2998 O O . LEU A 1 384 ? -59.947 46.776 103.840 1.00 59.59 384 LEU A O 1
ATOM 3002 N N . SER A 1 385 ? -58.028 46.207 102.833 1.00 58.44 385 SER A N 1
ATOM 3003 C CA . SER A 1 385 ? -57.175 46.645 103.949 1.00 58.44 385 SER A CA 1
ATOM 3004 C C . SER A 1 385 ? -57.238 48.161 104.185 1.00 58.44 385 SER A C 1
ATOM 3006 O O . SER A 1 385 ? -57.206 48.596 105.333 1.00 58.44 385 SER A O 1
ATOM 3008 N N . ILE A 1 386 ? -57.372 48.968 103.125 1.00 63.94 386 ILE A N 1
ATOM 3009 C CA . ILE A 1 386 ? -57.478 50.437 103.226 1.00 63.94 386 ILE A CA 1
ATOM 3010 C C . ILE A 1 386 ? -58.858 50.869 103.751 1.00 63.94 386 ILE A C 1
ATOM 3012 O O . ILE A 1 386 ? -58.950 51.856 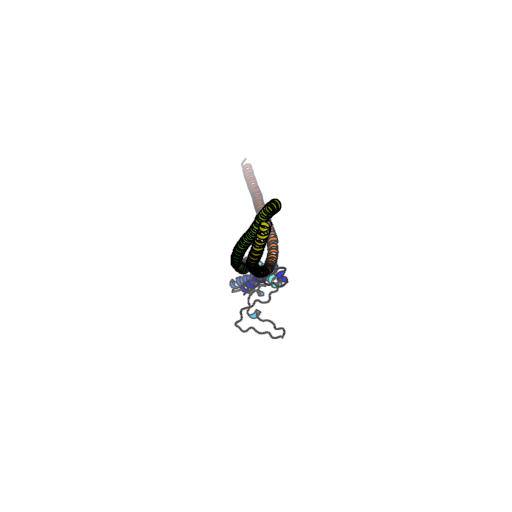104.473 1.00 63.94 386 ILE A O 1
ATOM 3016 N N . TRP A 1 387 ? -59.924 50.115 103.463 1.00 55.88 387 TRP A N 1
ATOM 3017 C CA . TRP A 1 387 ? -61.278 50.418 103.953 1.00 55.88 387 TRP A CA 1
ATOM 3018 C C . TRP A 1 387 ? -61.524 50.026 105.420 1.00 55.88 387 TRP A C 1
ATOM 3020 O O . TRP A 1 387 ? -62.450 50.535 106.038 1.00 55.88 387 TRP A O 1
ATOM 3030 N N . CYS A 1 388 ? -60.700 49.150 106.003 1.00 54.88 388 CYS A N 1
ATOM 3031 C CA . CYS A 1 388 ? -60.812 48.772 107.418 1.00 54.88 388 CYS A CA 1
ATOM 3032 C C . CYS A 1 388 ? -60.007 49.663 108.385 1.00 54.88 388 CYS A C 1
ATOM 3034 O O . CYS A 1 388 ? -60.103 49.453 109.591 1.00 54.88 388 CYS A O 1
ATOM 3036 N N . TYR A 1 389 ? -59.231 50.637 107.894 1.00 50.41 389 TYR A N 1
ATOM 3037 C CA . TYR A 1 389 ? -58.340 51.471 108.721 1.00 50.41 389 TYR A CA 1
ATOM 3038 C C . TYR A 1 389 ? -58.520 52.994 108.543 1.00 50.41 389 TYR A C 1
ATOM 3040 O O . TYR A 1 389 ? -57.679 53.751 109.031 1.00 50.41 389 TYR A O 1
ATOM 3048 N N . GLY A 1 390 ? -59.588 53.449 107.875 1.00 42.78 390 GLY A N 1
ATOM 3049 C CA . GLY A 1 390 ? -59.880 54.870 107.622 1.00 42.78 390 GLY A CA 1
ATOM 3050 C C . GLY A 1 390 ? -61.172 55.348 108.260 1.00 42.78 390 GLY A C 1
ATOM 3051 O O . GLY A 1 390 ? -62.211 54.717 107.967 1.00 42.78 390 GLY A O 1
#

pLDDT: mean 77.63, std 12.59, range [35.47, 93.5]

Solvent-accessible surface area (backbone atoms only — not comparable to full-atom values): 20839 Å² total; per-residue (Å²): 107,63,67,59,53,48,54,55,58,44,49,38,84,80,72,45,56,79,64,45,63,76,40,47,66,63,53,51,48,52,51,31,48,54,41,9,50,31,48,22,52,46,54,52,39,70,74,37,76,91,52,42,69,75,79,37,52,62,36,64,56,48,43,71,31,65,78,42,60,56,59,77,44,95,76,84,49,75,59,77,78,75,92,79,66,82,58,23,62,38,92,68,52,72,68,46,51,54,46,21,50,54,50,33,64,74,36,74,69,45,36,50,42,29,52,52,30,34,50,52,37,52,51,49,33,50,54,47,42,51,54,50,54,50,50,52,52,51,50,52,48,51,54,50,52,54,48,54,50,54,52,50,55,52,50,52,56,48,51,57,46,52,53,48,54,53,50,53,52,49,53,44,51,51,50,50,51,52,44,54,51,52,44,52,50,53,54,53,51,54,49,54,51,51,52,49,52,52,49,52,53,50,51,52,50,50,53,50,52,53,50,50,53,52,50,50,54,51,47,56,52,29,64,76,70,69,41,64,68,57,51,54,54,48,54,53,50,52,49,54,50,48,56,48,50,52,52,52,48,51,53,48,52,52,51,51,51,51,52,53,50,53,51,49,52,54,50,50,52,45,51,52,53,42,52,52,53,50,51,52,45,49,51,54,50,53,51,54,50,51,55,50,49,54,49,52,53,52,50,49,54,53,49,53,58,44,50,54,53,48,51,58,50,47,56,56,47,52,64,46,49,64,51,48,54,60,48,55,61,48,52,56,53,50,54,54,52,50,56,53,50,53,51,52,54,50,51,52,54,51,52,53,52,51,52,54,51,50,52,52,50,52,50,52,54,52,50,49,55,51,49,52,53,53,53,51,53,51,49,51,55,51,54,53,55,56,67,75,74,110

Secondary structure (DSSP, 8-state):
-HHHHHHHHTTTTSS--HHHHH-HHHHHHHHHHHHHHHHHHHHHHHH-TT-HHHHTTTTGGGS-BSGGG--B-SSS-B----S-PPPB-----HHHHHHHHHHHHHSHHHHHHHHHHHHHHHHHHHHHHHHHHHHHHHHHHHHHHHHHHHHHHHHHHHHHHHHHHHHHHHHHHHHHHHHHHHHHHHHHHHHHHHHHHHHHHHHHHHHHHHHHHHHHHHHHHHHHHT-HHHHHHHHHHHHHHHHHHHHHHHHHHHHHHHHHHHHHHHHHHHHHHHHHHHHHHHHHHHHHHHHHHHHHHHHHHHHHHHHHHHHHHHHHHHHHHHHHHHHHHHHHHHHHHHHHHHHHHHHHHHHHHHHHHHHHHHHHHHHHHHHHHHHHHHHHHHHHHHHT--

Mean predicted aligned error: 18.17 Å

InterPro domains:
  IPR007292 Nuclear fusion protein Kar5 [PF04163] (98-185)
  IPR007292 Nuclear fusion protein Kar5 [PTHR28012] (2-336)

Radius of gyration: 61.4 Å; Cα contacts (8 Å, |Δi|>4): 185; chains: 1; bounding box: 117×94×194 Å